Protein 3BDK (pdb70)

Structure (mmCIF, N/CA/C/O backbone):
data_3BDK
#
_entry.id   3BDK
#
_cell.length_a   105.468
_cell.length_b   105.468
_cell.length_c   160.155
_cell.angle_alpha   90.00
_cell.angle_beta   90.00
_cell.angle_gamma   90.00
#
_symmetry.space_group_name_H-M   'P 43 21 2'
#
loop_
_entity.id
_entity.type
_entity.pdbx_description
1 polymer 'D-mannonate dehydratase'
2 non-polymer D-mannose
3 non-polymer 'MANGANESE (II) ION'
4 water water
#
loop_
_atom_site.group_PDB
_atom_site.id
_atom_site.type_symbol
_atom_site.label_atom_id
_atom_site.label_alt_id
_atom_site.label_comp_id
_atom_site.label_asym_id
_atom_site.label_entity_id
_atom_site.label_seq_id
_atom_site.pdbx_PDB_ins_code
_atom_site.Cartn_x
_atom_site.Cartn_y
_atom_site.Cartn_z
_atom_site.occupancy
_atom_site.B_iso_or_equiv
_atom_site.auth_seq_id
_atom_site.auth_comp_id
_atom_site.auth_asym_id
_atom_site.auth_atom_id
_atom_site.pdbx_PDB_model_num
ATOM 1 N N . SER A 1 19 ? 23.776 -23.373 17.084 1.00 61.92 19 SER A N 1
ATOM 2 C CA . SER A 1 19 ? 24.181 -23.214 15.656 1.00 61.99 19 SER A CA 1
ATOM 3 C C . SER A 1 19 ? 23.017 -22.816 14.743 1.00 61.76 19 SER A C 1
ATOM 4 O O . SER A 1 19 ? 22.850 -23.385 13.674 1.00 62.02 19 SER A O 1
ATOM 7 N N . HIS A 1 20 ? 22.223 -21.833 15.150 1.00 61.49 20 HIS A N 1
ATOM 8 C CA . HIS A 1 20 ? 21.048 -21.482 14.366 1.00 61.09 20 HIS A CA 1
ATOM 9 C C . HIS A 1 20 ? 21.137 -20.143 13.609 1.00 60.08 20 HIS A C 1
ATOM 10 O O . HIS A 1 20 ? 21.236 -19.059 14.210 1.00 60.02 20 HIS A O 1
ATOM 17 N N . MET A 1 21 ? 21.124 -20.266 12.280 1.00 58.57 21 MET A N 1
ATOM 18 C CA . MET A 1 21 ? 21.032 -19.148 11.346 1.00 56.78 21 MET A CA 1
ATOM 19 C C . MET A 1 21 ? 19.567 -18.857 11.037 1.00 55.76 21 MET A C 1
ATOM 20 O O . MET A 1 21 ? 18.808 -19.750 10.665 1.00 55.51 21 MET A O 1
ATOM 25 N N . LYS A 1 22 ? 19.183 -17.594 11.152 1.00 54.17 22 LYS A N 1
ATOM 26 C CA . LYS A 1 22 ? 17.805 -17.219 10.972 1.00 52.88 22 LYS A CA 1
ATOM 27 C C . LYS A 1 22 ? 17.602 -16.407 9.695 1.00 51.35 22 LYS A C 1
ATOM 28 O O . LYS A 1 22 ? 17.894 -15.219 9.640 1.00 51.13 22 LYS A O 1
ATOM 34 N N . MET A 1 23 ? 17.080 -17.063 8.667 1.00 49.56 23 MET A N 1
ATOM 35 C CA . MET A 1 23 ? 16.834 -16.404 7.394 1.00 47.98 23 MET A CA 1
ATOM 36 C C . MET A 1 23 ? 16.059 -15.126 7.631 1.00 46.78 23 MET A C 1
ATOM 37 O O . MET A 1 23 ? 15.109 -15.123 8.394 1.00 46.92 23 MET A O 1
ATOM 42 N N . SER A 1 24 ? 16.484 -14.043 6.985 1.00 45.47 24 SER A N 1
ATOM 43 C CA . SER A 1 24 ? 15.925 -12.714 7.226 1.00 44.16 24 SER A CA 1
ATOM 44 C C . SER A 1 24 ? 15.741 -11.979 5.922 1.00 43.50 24 SER A C 1
ATOM 45 O O . SER A 1 24 ? 16.022 -12.537 4.886 1.00 43.39 24 SER A O 1
ATOM 48 N N . PHE A 1 25 ? 15.291 -10.732 5.965 1.00 43.13 25 PHE A N 1
ATOM 49 C CA . PHE A 1 25 ? 14.812 -10.073 4.758 1.00 43.65 25 PHE A CA 1
ATOM 50 C C . PHE A 1 25 ? 14.541 -8.600 5.045 1.00 44.91 25 PHE A C 1
ATOM 51 O O . PHE A 1 25 ? 13.852 -8.263 6.008 1.00 45.22 25 PHE A O 1
ATOM 59 N N . ARG A 1 26 ? 15.059 -7.712 4.210 1.00 46.41 26 ARG A N 1
ATOM 60 C CA . ARG A 1 26 ? 14.930 -6.293 4.495 1.00 48.24 26 ARG A CA 1
ATOM 61 C C . ARG A 1 26 ? 13.542 -5.787 4.166 1.00 49.54 26 ARG A C 1
ATOM 62 O O . ARG A 1 26 ? 13.004 -6.108 3.109 1.00 50.15 26 ARG A O 1
ATOM 70 N N . TRP A 1 27 ? 12.966 -5.006 5.078 1.00 51.19 27 TRP A N 1
ATOM 71 C CA . TRP A 1 27 ? 11.679 -4.357 4.844 1.00 52.78 27 TRP A CA 1
ATOM 72 C C . TRP A 1 27 ? 11.794 -2.850 5.106 1.00 53.62 27 TRP A C 1
ATOM 73 O O . TRP A 1 27 ? 12.247 -2.424 6.166 1.00 53.54 27 TRP A O 1
ATOM 84 N N . TYR A 1 28 ? 11.386 -2.052 4.127 1.00 54.76 28 TYR A N 1
ATOM 85 C CA . TYR A 1 28 ? 11.561 -0.596 4.184 1.00 56.01 28 TYR A CA 1
ATOM 86 C C . TYR A 1 28 ? 10.449 0.192 4.902 1.00 56.68 28 TYR A C 1
ATOM 87 O O . TYR A 1 28 ? 10.242 1.386 4.629 1.00 56.59 28 TYR A O 1
ATOM 96 N N . GLY A 1 29 ? 9.754 -0.462 5.829 1.00 57.45 29 GLY A N 1
ATOM 97 C CA . GLY A 1 29 ? 8.688 0.199 6.572 1.00 58.57 29 GLY A CA 1
ATOM 98 C C . GLY A 1 29 ? 7.353 0.223 5.852 1.00 59.33 29 GLY A C 1
ATOM 99 O O . GLY A 1 29 ? 7.228 -0.247 4.712 1.00 59.30 29 GLY A O 1
ATOM 100 N N . LYS A 1 30 ? 6.348 0.764 6.540 1.00 60.20 30 LYS A N 1
ATOM 101 C CA . LYS A 1 30 ? 4.979 0.918 6.021 1.00 60.89 30 LYS A CA 1
ATOM 102 C C . LYS A 1 30 ? 4.958 1.280 4.525 1.00 60.84 30 LYS A C 1
ATOM 103 O O . LYS A 1 30 ? 4.062 0.856 3.787 1.00 61.12 30 LYS A O 1
ATOM 109 N N . LYS A 1 31 ? 5.963 2.040 4.085 1.00 60.75 31 LYS A N 1
ATOM 110 C CA . LYS A 1 31 ? 6.046 2.525 2.701 1.00 60.34 31 LYS A CA 1
ATOM 111 C C . LYS A 1 31 ? 6.570 1.504 1.672 1.00 59.78 31 LYS A C 1
ATOM 112 O O . LYS A 1 31 ? 6.483 1.749 0.465 1.00 59.54 31 LYS A O 1
ATOM 118 N N . ASP A 1 32 ? 7.099 0.374 2.147 1.00 59.22 32 ASP A N 1
ATOM 119 C CA . ASP A 1 32 ? 7.637 -0.684 1.269 1.00 58.78 32 ASP A CA 1
ATOM 120 C C . ASP A 1 32 ? 6.527 -1.355 0.435 1.00 58.33 32 ASP A C 1
ATOM 121 O O . ASP A 1 32 ? 5.557 -1.869 1.000 1.00 58.17 32 ASP A O 1
ATOM 126 N N . PRO A 1 33 ? 6.656 -1.333 -0.912 1.00 57.99 33 PRO A N 1
ATOM 127 C CA . PRO A 1 33 ? 5.675 -1.971 -1.803 1.00 57.57 33 PRO A CA 1
ATOM 128 C C . PRO A 1 33 ? 5.696 -3.466 -1.638 1.00 57.08 33 PRO A C 1
ATOM 129 O O . PRO A 1 33 ? 4.844 -4.162 -2.178 1.00 57.71 33 PRO A O 1
ATOM 133 N N . VAL A 1 34 ? 6.698 -3.942 -0.916 1.00 56.55 34 VAL A N 1
ATOM 134 C CA . VAL A 1 34 ? 6.758 -5.305 -0.433 1.00 55.90 34 VAL A CA 1
ATOM 135 C C . VAL A 1 34 ? 6.150 -5.267 0.951 1.00 55.82 34 VAL A C 1
ATOM 136 O O . VAL A 1 34 ? 6.480 -4.388 1.746 1.00 55.91 34 VAL A O 1
ATOM 140 N N . THR A 1 35 ? 5.258 -6.219 1.224 1.00 55.68 35 THR A N 1
ATOM 141 C CA . THR A 1 35 ? 4.563 -6.324 2.517 1.00 54.99 35 THR A CA 1
ATOM 142 C C . THR A 1 35 ? 5.055 -7.514 3.336 1.00 54.30 35 THR A C 1
ATOM 143 O O . THR A 1 35 ? 5.648 -8.465 2.815 1.00 53.97 35 THR A O 1
ATOM 147 N N . LEU A 1 36 ? 4.757 -7.463 4.624 1.00 53.46 36 LEU A N 1
ATOM 148 C CA . LEU A 1 36 ? 5.157 -8.508 5.554 1.00 52.79 36 LEU A CA 1
ATOM 149 C C . LEU A 1 36 ? 4.337 -9.789 5.343 1.00 52.06 36 LEU A C 1
ATOM 150 O O . LEU A 1 36 ? 4.808 -10.901 5.648 1.00 51.56 36 LEU A O 1
ATOM 155 N N . GLU A 1 37 ? 3.114 -9.621 4.820 1.00 51.20 37 GLU A N 1
ATOM 156 C CA . GLU A 1 37 ? 2.281 -10.753 4.394 1.00 49.98 37 GLU A CA 1
ATOM 157 C C . GLU A 1 37 ? 3.129 -11.562 3.426 1.00 48.83 37 GLU A C 1
ATOM 158 O O . GLU A 1 37 ? 3.395 -12.750 3.642 1.00 48.52 37 GLU A O 1
ATOM 159 N N . GLU A 1 38 ? 3.602 -10.865 2.396 1.00 47.76 38 GLU A N 1
ATOM 160 C CA . GLU A 1 38 ? 4.451 -11.416 1.352 1.00 46.54 38 GLU A CA 1
ATOM 161 C C . GLU A 1 38 ? 5.757 -11.963 1.902 1.00 46.44 38 GLU A C 1
ATOM 162 O O . GLU A 1 38 ? 6.206 -13.033 1.489 1.00 46.17 38 GLU A O 1
ATOM 168 N N . ILE A 1 39 ? 6.352 -11.244 2.851 1.00 46.64 39 ILE A N 1
ATOM 169 C CA . ILE A 1 39 ? 7.647 -11.646 3.419 1.00 46.60 39 ILE A CA 1
ATOM 170 C C . ILE A 1 39 ? 7.515 -12.857 4.322 1.00 46.67 39 ILE A C 1
ATOM 171 O O . ILE A 1 39 ? 8.368 -13.744 4.290 1.00 46.48 39 ILE A O 1
ATOM 176 N N . LYS A 1 40 ? 6.445 -12.887 5.121 1.00 47.08 40 LYS A N 1
ATOM 177 C CA . LYS A 1 40 ? 6.113 -14.051 5.963 1.00 47.14 40 LYS A CA 1
ATOM 178 C C . LYS A 1 40 ? 5.820 -15.296 5.108 1.00 47.00 40 LYS A C 1
ATOM 179 O O . LYS A 1 40 ? 6.068 -16.429 5.537 1.00 47.29 40 LYS A O 1
ATOM 185 N N . ALA A 1 41 ? 5.311 -15.070 3.898 1.00 46.65 41 ALA A N 1
ATOM 186 C CA . ALA A 1 41 ? 4.939 -16.150 2.981 1.00 46.94 41 ALA A CA 1
ATOM 187 C C . ALA A 1 41 ? 6.094 -17.012 2.450 1.00 47.15 41 ALA A C 1
ATOM 188 O O . ALA A 1 41 ? 5.868 -18.137 2.028 1.00 47.43 41 ALA A O 1
ATOM 190 N N . ILE A 1 42 ? 7.318 -16.478 2.455 1.00 47.46 42 ILE A N 1
ATOM 191 C CA . ILE A 1 42 ? 8.517 -17.205 2.013 1.00 47.42 42 ILE A CA 1
ATOM 192 C C . ILE A 1 42 ? 8.809 -18.307 3.008 1.00 47.63 42 ILE A C 1
ATOM 193 O O . ILE A 1 42 ? 8.860 -18.043 4.207 1.00 47.78 42 ILE A O 1
ATOM 198 N N . PRO A 1 43 ? 9.002 -19.547 2.527 1.00 47.96 43 PRO A N 1
ATOM 199 C CA . PRO A 1 43 ? 9.292 -20.660 3.426 1.00 48.06 43 PRO A CA 1
ATOM 200 C C . PRO A 1 43 ? 10.489 -20.323 4.289 1.00 48.51 43 PRO A C 1
ATOM 201 O O . PRO A 1 43 ? 11.380 -19.605 3.836 1.00 48.32 43 PRO A O 1
ATOM 205 N N . GLY A 1 44 ? 10.481 -20.820 5.524 1.00 48.88 44 GLY A N 1
ATOM 206 C CA . GLY A 1 44 ? 11.610 -20.693 6.455 1.00 49.17 44 GLY A CA 1
ATOM 207 C C . GLY A 1 44 ? 12.023 -19.292 6.895 1.00 49.04 44 GLY A C 1
ATOM 208 O O . GLY A 1 44 ? 12.919 -19.135 7.730 1.00 48.70 44 GLY A O 1
ATOM 209 N N . MET A 1 45 ? 11.374 -18.283 6.331 1.00 49.16 45 MET A N 1
ATOM 210 C CA . MET A 1 45 ? 11.723 -16.895 6.590 1.00 49.68 45 MET A CA 1
ATOM 211 C C . MET A 1 45 ? 11.294 -16.513 7.985 1.00 49.76 45 MET A C 1
ATOM 212 O O . MET A 1 45 ? 10.116 -16.661 8.335 1.00 50.03 45 MET A O 1
ATOM 217 N N . GLN A 1 46 ? 12.247 -16.015 8.772 1.00 49.83 46 GLN A N 1
ATOM 218 C CA . GLN A 1 46 ? 12.010 -15.676 10.183 1.00 49.53 46 GLN A CA 1
ATOM 219 C C . GLN A 1 46 ? 12.212 -14.189 10.471 1.00 49.62 46 GLN A C 1
ATOM 220 O O . GLN A 1 46 ? 11.276 -13.485 10.880 1.00 49.67 46 GLN A O 1
ATOM 226 N N . GLY A 1 47 ? 13.446 -13.731 10.261 1.00 49.52 47 GLY A N 1
ATOM 227 C CA . GLY A 1 47 ? 13.863 -12.398 10.641 1.00 49.14 47 GLY A CA 1
ATOM 228 C C . GLY A 1 47 ? 13.442 -11.357 9.639 1.00 49.53 47 GLY A C 1
ATOM 229 O O . GLY A 1 47 ? 13.425 -11.601 8.434 1.00 49.42 47 GLY A O 1
ATOM 230 N N . ILE A 1 48 ? 13.084 -10.188 10.138 1.00 49.50 48 ILE A N 1
ATOM 231 C CA . ILE A 1 48 ? 12.929 -9.056 9.278 1.00 50.20 48 ILE A CA 1
ATOM 232 C C . ILE A 1 48 ? 14.161 -8.166 9.543 1.00 50.63 48 ILE A C 1
ATOM 233 O O . ILE A 1 48 ? 14.896 -8.398 10.511 1.00 50.80 48 ILE A O 1
ATOM 238 N N . VAL A 1 49 ? 14.406 -7.194 8.666 1.00 50.88 49 VAL A N 1
ATOM 239 C CA . VAL A 1 49 ? 15.575 -6.326 8.724 1.00 51.03 49 VAL A CA 1
ATOM 240 C C . VAL A 1 49 ? 15.132 -4.951 8.230 1.00 52.39 49 VAL A C 1
ATOM 241 O O . VAL A 1 49 ? 14.735 -4.788 7.076 1.00 52.55 49 VAL A O 1
ATOM 245 N N . THR A 1 50 ? 15.180 -3.959 9.107 1.00 53.74 50 THR A N 1
ATOM 246 C CA . THR A 1 50 ? 14.654 -2.641 8.772 1.00 54.97 50 THR A CA 1
ATOM 247 C C . THR A 1 50 ? 15.311 -1.536 9.600 1.00 55.84 50 THR A C 1
ATOM 248 O O . THR A 1 50 ? 16.166 -1.798 10.446 1.00 55.82 50 THR A O 1
ATOM 252 N N . ALA A 1 51 ? 14.892 -0.305 9.337 1.00 56.97 51 ALA A N 1
ATOM 253 C CA . ALA A 1 51 ? 15.392 0.853 10.036 1.00 58.39 51 ALA A CA 1
ATOM 254 C C . ALA A 1 51 ? 14.269 1.878 10.126 1.00 59.40 51 ALA A C 1
ATOM 255 O O . ALA A 1 51 ? 13.202 1.687 9.530 1.00 59.65 51 ALA A O 1
ATOM 257 N N . VAL A 1 52 ? 14.527 2.955 10.870 1.00 60.46 52 VAL A N 1
ATOM 258 C CA . VAL A 1 52 ? 13.606 4.077 11.042 1.00 61.63 52 VAL A CA 1
ATOM 259 C C . VAL A 1 52 ? 13.843 5.110 9.931 1.00 62.69 52 VAL A C 1
ATOM 260 O O . VAL A 1 52 ? 14.984 5.393 9.573 1.00 62.66 52 VAL A O 1
ATOM 264 N N . TYR A 1 53 ? 12.774 5.678 9.386 1.00 64.17 53 TYR A N 1
ATOM 265 C CA . TYR A 1 53 ? 12.920 6.533 8.207 1.00 65.77 53 TYR A CA 1
ATOM 266 C C . TYR A 1 53 ? 12.452 7.992 8.314 1.00 66.43 53 TYR A C 1
ATOM 267 O O . TYR A 1 53 ? 12.541 8.752 7.346 1.00 66.27 53 TYR A O 1
ATOM 276 N N . ASP A 1 54 ? 12.004 8.385 9.502 1.00 67.44 54 ASP A N 1
ATOM 277 C CA . ASP A 1 54 ? 11.436 9.722 9.733 1.00 68.48 54 ASP A CA 1
ATOM 278 C C . ASP A 1 54 ? 12.276 10.619 10.668 1.00 69.22 54 ASP A C 1
ATOM 279 O O . ASP A 1 54 ? 11.788 11.645 11.171 1.00 69.27 54 ASP A O 1
ATOM 284 N N . VAL A 1 55 ? 13.526 10.222 10.905 1.00 69.92 55 VAL A N 1
ATOM 285 C CA . VAL A 1 55 ? 14.480 11.043 11.658 1.00 70.65 55 VAL A CA 1
ATOM 286 C C . VAL A 1 55 ? 15.689 11.345 10.763 1.00 71.12 55 VAL A C 1
ATOM 287 O O . VAL A 1 55 ? 16.348 10.421 10.292 1.00 71.12 55 VAL A O 1
ATOM 291 N N . PRO A 1 56 ? 15.973 12.647 10.532 1.00 71.74 56 PRO A N 1
ATOM 292 C CA . PRO A 1 56 ? 16.822 13.180 9.437 1.00 72.10 56 PRO A CA 1
ATOM 293 C C . PRO A 1 56 ? 18.131 12.447 9.099 1.00 72.28 56 PRO A C 1
ATOM 294 O O . PRO A 1 56 ? 18.378 12.198 7.910 1.00 72.48 56 PRO A O 1
ATOM 298 N N . VAL A 1 57 ? 18.961 12.138 10.102 1.00 72.16 57 VAL A N 1
ATOM 299 C CA . VAL A 1 57 ? 20.175 11.322 9.897 1.00 72.14 57 VAL A CA 1
ATOM 300 C C . VAL A 1 57 ? 21.053 11.275 11.141 1.00 72.23 57 VAL A C 1
ATOM 301 O O . VAL A 1 57 ? 21.270 10.205 11.725 1.00 72.19 57 VAL A O 1
ATOM 305 N N . GLY A 1 58 ? 21.557 12.442 11.532 1.00 72.21 58 GLY A N 1
ATOM 306 C CA . GLY A 1 58 ? 22.409 12.565 12.704 1.00 72.29 58 GLY A CA 1
ATOM 307 C C . GLY A 1 58 ? 21.641 12.467 14.009 1.00 72.35 58 GLY A C 1
ATOM 308 O O . GLY A 1 58 ? 22.132 11.872 14.976 1.00 72.67 58 GLY A O 1
ATOM 309 N N . GLN A 1 59 ? 20.435 13.039 14.020 1.00 72.01 59 GLN A N 1
ATOM 310 C CA . GLN A 1 59 ? 19.604 13.154 15.223 1.00 71.68 59 GLN A CA 1
ATOM 311 C C . GLN A 1 59 ? 19.200 11.810 15.825 1.00 71.24 59 GLN A C 1
ATOM 312 O O . GLN A 1 59 ? 19.200 10.793 15.140 1.00 71.22 59 GLN A O 1
ATOM 318 N N . ALA A 1 60 ? 18.871 11.825 17.113 1.00 70.90 60 ALA A N 1
ATOM 319 C CA . ALA A 1 60 ? 18.655 10.613 17.904 1.00 70.78 60 ALA A CA 1
ATOM 320 C C . ALA A 1 60 ? 17.459 9.777 17.459 1.00 70.70 60 ALA A C 1
ATOM 321 O O . ALA A 1 60 ? 16.483 10.305 16.940 1.00 70.85 60 ALA A O 1
ATOM 323 N N . TRP A 1 61 ? 17.546 8.468 17.676 1.00 70.63 61 TRP A N 1
ATOM 324 C CA . TRP A 1 61 ? 16.468 7.540 17.326 1.00 70.49 61 TRP A CA 1
ATOM 325 C C . TRP A 1 61 ? 15.592 7.238 18.553 1.00 70.41 61 TRP A C 1
ATOM 326 O O . TRP A 1 61 ? 16.034 6.542 19.468 1.00 70.28 61 TRP A O 1
ATOM 337 N N . PRO A 1 62 ? 14.349 7.768 18.571 1.00 70.44 62 PRO A N 1
ATOM 338 C CA . PRO A 1 62 ? 13.434 7.602 19.704 1.00 70.42 62 PRO A CA 1
ATOM 339 C C . PRO A 1 62 ? 12.878 6.190 19.781 1.00 70.57 62 PRO A C 1
ATOM 340 O O . PRO A 1 62 ? 12.611 5.580 18.744 1.00 70.86 62 PRO A O 1
ATOM 344 N N . LEU A 1 63 ? 12.688 5.683 20.996 1.00 70.69 63 LEU A N 1
ATOM 345 C CA . LEU A 1 63 ? 12.076 4.366 21.197 1.00 70.98 63 LEU A CA 1
ATOM 346 C C . LEU A 1 63 ? 10.689 4.255 20.526 1.00 71.21 63 LEU A C 1
ATOM 347 O O . LEU A 1 63 ? 10.376 3.235 19.906 1.00 71.22 63 LEU A O 1
ATOM 352 N N . GLU A 1 64 ? 9.887 5.316 20.644 1.00 71.34 64 GLU A N 1
ATOM 353 C CA . GLU A 1 64 ? 8.572 5.441 19.979 1.00 71.59 64 GLU A CA 1
ATOM 354 C C . GLU A 1 64 ? 8.567 5.030 18.493 1.00 71.18 64 GLU A C 1
ATOM 355 O O . GLU A 1 64 ? 7.571 4.499 17.987 1.00 71.20 64 GLU A O 1
ATOM 361 N N . ASN A 1 65 ? 9.682 5.277 17.812 1.00 70.42 65 ASN A N 1
ATOM 362 C CA . ASN A 1 65 ? 9.791 5.024 16.388 1.00 69.79 65 ASN A CA 1
ATOM 363 C C . ASN A 1 65 ? 10.198 3.596 16.055 1.00 69.50 65 ASN A C 1
ATOM 364 O O . ASN A 1 65 ? 9.735 3.019 15.067 1.00 69.21 65 ASN A O 1
ATOM 369 N N . ILE A 1 66 ? 11.080 3.035 16.873 1.00 69.23 66 ILE A N 1
ATOM 370 C CA . ILE A 1 66 ? 11.572 1.691 16.632 1.00 69.03 66 ILE A CA 1
ATOM 371 C C . ILE A 1 66 ? 10.563 0.676 17.174 1.00 69.14 66 ILE A C 1
ATOM 372 O O . ILE A 1 66 ? 10.386 -0.401 16.600 1.00 69.08 66 ILE A O 1
ATOM 377 N N . LEU A 1 67 ? 9.892 1.038 18.267 1.00 69.31 67 LEU A N 1
ATOM 378 C CA . LEU A 1 67 ? 8.807 0.233 18.810 1.00 69.37 67 LEU A CA 1
ATOM 379 C C . LEU A 1 67 ? 7.656 0.130 17.812 1.00 69.59 67 LEU A C 1
ATOM 380 O O . LEU A 1 67 ? 7.172 -0.972 17.548 1.00 69.69 67 LEU A O 1
ATOM 385 N N . GLU A 1 68 ? 7.235 1.264 17.248 1.00 69.56 68 GLU A N 1
ATOM 386 C CA . GLU A 1 68 ? 6.080 1.282 16.351 1.00 70.14 68 GLU A CA 1
ATOM 387 C C . GLU A 1 68 ? 6.286 0.447 15.071 1.00 70.40 68 GLU A C 1
ATOM 388 O O . GLU A 1 68 ? 5.314 0.084 14.390 1.00 70.79 68 GLU A O 1
ATOM 394 N N . LEU A 1 69 ? 7.544 0.144 14.751 1.00 70.46 69 LEU A N 1
ATOM 395 C CA . LEU A 1 69 ? 7.862 -0.745 13.633 1.00 70.13 69 LEU A CA 1
ATOM 396 C C . LEU A 1 69 ? 8.015 -2.182 14.115 1.00 69.94 69 LEU A C 1
ATOM 397 O O . LEU A 1 69 ? 7.693 -3.118 13.388 1.00 69.89 69 LEU A O 1
ATOM 402 N N . LYS A 1 70 ? 8.491 -2.344 15.347 1.00 69.75 70 LYS A N 1
ATOM 403 C CA . LYS A 1 70 ? 8.596 -3.655 15.978 1.00 69.73 70 LYS A CA 1
ATOM 404 C C . LYS A 1 70 ? 7.212 -4.240 16.252 1.00 69.95 70 LYS A C 1
ATOM 405 O O . LYS A 1 70 ? 7.022 -5.461 16.206 1.00 69.74 70 LYS A O 1
ATOM 411 N N . LYS A 1 71 ? 6.254 -3.361 16.553 1.00 70.06 71 LYS A N 1
ATOM 412 C CA . LYS A 1 71 ? 4.876 -3.777 16.802 1.00 70.26 71 LYS A CA 1
ATOM 413 C C . LYS A 1 71 ? 4.206 -4.128 15.476 1.00 69.98 71 LYS A C 1
ATOM 414 O O . LYS A 1 71 ? 3.429 -5.089 15.399 1.00 70.11 71 LYS A O 1
ATOM 420 N N . MET A 1 72 ? 4.537 -3.364 14.433 1.00 69.38 72 MET A N 1
ATOM 421 C CA . MET A 1 72 ? 3.996 -3.597 13.099 1.00 68.85 72 MET A CA 1
ATOM 422 C C . MET A 1 72 ? 4.449 -4.942 12.544 1.00 68.59 72 MET A C 1
ATOM 423 O O . MET A 1 72 ? 3.762 -5.532 11.712 1.00 68.88 72 MET A O 1
ATOM 428 N N . VAL A 1 73 ? 5.587 -5.431 13.033 1.00 68.23 73 VAL A N 1
ATOM 429 C CA . VAL A 1 73 ? 6.190 -6.668 12.550 1.00 67.73 73 VAL A CA 1
ATOM 430 C C . VAL A 1 73 ? 5.851 -7.862 13.429 1.00 67.86 73 VAL A C 1
ATOM 431 O O . VAL A 1 73 ? 5.617 -8.951 12.918 1.00 67.88 73 VAL A O 1
ATOM 435 N N . GLU A 1 74 ? 5.825 -7.667 14.745 1.00 68.16 74 GLU A N 1
ATOM 436 C CA . GLU A 1 74 ? 5.553 -8.774 15.674 1.00 68.34 74 GLU A CA 1
ATOM 437 C C . GLU A 1 74 ? 4.155 -9.368 15.459 1.00 68.14 74 GLU A C 1
ATOM 438 O O . GLU A 1 74 ? 3.949 -10.575 15.617 1.00 67.95 74 GLU A O 1
ATOM 444 N N . GLU A 1 75 ? 3.209 -8.510 15.078 1.00 67.91 75 GLU A N 1
ATOM 445 C CA . GLU A 1 75 ? 1.840 -8.935 14.769 1.00 67.82 75 GLU A CA 1
ATOM 446 C C . GLU A 1 75 ? 1.764 -9.794 13.500 1.00 67.05 75 GLU A C 1
ATOM 447 O O . GLU A 1 75 ? 0.854 -10.614 13.350 1.00 66.79 75 GLU A O 1
ATOM 453 N N . ALA A 1 76 ? 2.728 -9.601 12.604 1.00 66.30 76 ALA A N 1
ATOM 454 C CA . ALA A 1 76 ? 2.755 -10.298 11.323 1.00 65.69 76 ALA A CA 1
ATOM 455 C C . ALA A 1 76 ? 3.378 -11.699 11.404 1.00 65.11 76 ALA A C 1
ATOM 456 O O . ALA A 1 76 ? 3.494 -12.394 10.393 1.00 65.02 76 ALA A O 1
ATOM 458 N N . GLY A 1 77 ? 3.748 -12.118 12.611 1.00 64.67 77 GLY A N 1
ATOM 459 C CA . GLY A 1 77 ? 4.313 -13.448 12.830 1.00 64.30 77 GLY A CA 1
ATOM 460 C C . GLY A 1 77 ? 5.826 -13.483 12.664 1.00 64.11 77 GLY A C 1
ATOM 461 O O . GLY A 1 77 ? 6.461 -14.545 12.793 1.00 63.91 77 GLY A O 1
ATOM 462 N N . LEU A 1 78 ? 6.397 -12.312 12.388 1.00 63.74 78 LEU A N 1
ATOM 463 C CA . LEU A 1 78 ? 7.833 -12.151 12.188 1.00 63.36 78 LEU A CA 1
ATOM 464 C C . LEU A 1 78 ? 8.480 -11.285 13.266 1.00 63.24 78 LEU A C 1
ATOM 465 O O . LEU A 1 78 ? 7.789 -10.695 14.109 1.00 63.18 78 LEU A O 1
ATOM 470 N N . GLU A 1 79 ? 9.808 -11.185 13.180 1.00 62.82 79 GLU A N 1
ATOM 471 C CA . GLU A 1 79 ? 10.666 -10.674 14.245 1.00 62.44 79 GLU A CA 1
ATOM 472 C C . GLU A 1 79 ? 11.836 -9.847 13.683 1.00 61.81 79 GLU A C 1
ATOM 473 O O . GLU A 1 79 ? 12.403 -10.198 12.641 1.00 61.98 79 GLU A O 1
ATOM 479 N N . ILE A 1 80 ? 12.210 -8.768 14.375 1.00 60.74 80 ILE A N 1
ATOM 480 C CA . ILE A 1 80 ? 13.451 -8.045 14.048 1.00 59.44 80 ILE A CA 1
ATOM 481 C C . ILE A 1 80 ? 14.688 -8.759 14.591 1.00 58.78 80 ILE A C 1
ATOM 482 O O . ILE A 1 80 ? 14.809 -8.972 15.795 1.00 59.04 80 ILE A O 1
ATOM 487 N N . THR A 1 81 ? 15.606 -9.112 13.698 1.00 57.77 81 THR A N 1
ATOM 488 C CA . THR A 1 81 ? 16.818 -9.840 14.067 1.00 56.77 81 THR A CA 1
ATOM 489 C C . THR A 1 81 ? 18.064 -8.943 13.984 1.00 56.41 81 THR A C 1
ATOM 490 O O . THR A 1 81 ? 19.102 -9.252 14.586 1.00 56.02 81 THR A O 1
ATOM 494 N N . VAL A 1 82 ? 17.932 -7.842 13.232 1.00 55.69 82 VAL A N 1
ATOM 495 C CA . VAL A 1 82 ? 19.023 -6.945 12.849 1.00 55.00 82 VAL A CA 1
ATOM 496 C C . VAL A 1 82 ? 18.411 -5.652 12.343 1.00 54.47 82 VAL A C 1
ATOM 497 O O . VAL A 1 82 ? 17.353 -5.668 11.725 1.00 54.43 82 VAL A O 1
ATOM 501 N N . ILE A 1 83 ? 19.077 -4.533 12.591 1.00 54.04 83 ILE A N 1
ATOM 502 C CA . ILE A 1 83 ? 18.646 -3.263 12.022 1.00 54.06 83 ILE A CA 1
ATOM 503 C C . ILE A 1 83 ? 19.591 -2.859 10.905 1.00 53.82 83 ILE A C 1
ATOM 504 O O . ILE A 1 83 ? 20.796 -2.747 11.117 1.00 53.85 83 ILE A O 1
ATOM 509 N N . GLU A 1 84 ? 19.055 -2.673 9.705 1.00 53.49 84 GLU A N 1
ATOM 510 C CA . GLU A 1 84 ? 19.912 -2.316 8.602 1.00 53.05 84 GLU A CA 1
ATOM 511 C C . GLU A 1 84 ? 20.041 -0.831 8.570 1.00 52.72 84 GLU A C 1
ATOM 512 O O . GLU A 1 84 ? 19.282 -0.112 7.901 1.00 52.31 84 GLU A O 1
ATOM 518 N N . SER A 1 85 ? 21.012 -0.402 9.361 1.00 52.28 85 SER A N 1
ATOM 519 C CA . SER A 1 85 ? 21.645 0.880 9.238 1.00 51.75 85 SER A CA 1
ATOM 520 C C . SER A 1 85 ? 21.000 1.939 10.103 1.00 51.40 85 SER A C 1
ATOM 521 O O . SER A 1 85 ? 19.893 2.405 9.834 1.00 51.33 85 SER A O 1
ATOM 524 N N . ILE A 1 86 ? 21.708 2.250 11.184 1.00 51.21 86 ILE A N 1
ATOM 525 C CA . ILE A 1 86 ? 21.777 3.605 11.698 1.00 50.66 86 ILE A CA 1
ATOM 526 C C . ILE A 1 86 ? 22.977 4.254 10.974 1.00 50.17 86 ILE A C 1
ATOM 527 O O . ILE A 1 86 ? 24.132 3.905 11.234 1.00 49.93 86 ILE A O 1
ATOM 532 N N . PRO A 1 87 ? 22.697 5.159 10.024 1.00 49.67 87 PRO A N 1
ATOM 533 C CA . PRO A 1 87 ? 23.721 5.856 9.235 1.00 49.29 87 PRO A CA 1
ATOM 534 C C . PRO A 1 87 ? 24.570 6.890 9.985 1.00 48.99 87 PRO A C 1
ATOM 535 O O . PRO A 1 87 ? 24.063 7.919 10.432 1.00 49.04 87 PRO A O 1
ATOM 539 N N . VAL A 1 88 ? 25.863 6.604 10.092 1.00 48.59 88 VAL A N 1
ATOM 540 C CA . VAL A 1 88 ? 26.873 7.564 10.523 1.00 48.07 88 VAL A CA 1
ATOM 541 C C . VAL A 1 88 ? 26.863 8.828 9.643 1.00 48.12 88 VAL A C 1
ATOM 542 O O . VAL A 1 88 ? 26.858 8.720 8.407 1.00 48.34 88 VAL A O 1
ATOM 546 N N . HIS A 1 89 ? 26.829 10.006 10.284 1.00 47.84 89 HIS A N 1
ATOM 547 C CA . HIS A 1 89 ? 26.782 11.316 9.601 1.00 47.34 89 HIS A CA 1
ATOM 548 C C . HIS A 1 89 ? 28.107 11.601 8.876 1.00 47.32 89 HIS A C 1
ATOM 549 O O . HIS A 1 89 ? 29.175 11.171 9.326 1.00 46.97 89 HIS A O 1
ATOM 556 N N . GLU A 1 90 ? 28.048 12.338 7.766 1.00 47.42 90 GLU A N 1
ATOM 557 C CA . GLU A 1 90 ? 29.271 12.714 7.042 1.00 47.67 90 GLU A CA 1
ATOM 558 C C . GLU A 1 90 ? 30.270 13.399 7.957 1.00 47.54 90 GLU A C 1
ATOM 559 O O . GLU A 1 90 ? 31.471 13.140 7.871 1.00 48.12 90 GLU A O 1
ATOM 565 N N . ASP A 1 91 ? 29.772 14.262 8.834 1.00 47.15 91 ASP A N 1
ATOM 566 C CA . ASP A 1 91 ? 30.619 14.984 9.776 1.00 46.79 91 ASP A CA 1
ATOM 567 C C . ASP A 1 91 ? 31.386 14.050 10.699 1.00 46.29 91 ASP A C 1
ATOM 568 O O . ASP A 1 91 ? 32.498 14.373 11.107 1.00 46.19 91 ASP A O 1
ATOM 573 N N . ILE A 1 92 ? 30.804 12.898 11.032 1.00 45.68 92 ILE A N 1
ATOM 574 C CA . ILE A 1 92 ? 31.553 11.908 11.807 1.00 45.33 92 ILE A CA 1
ATOM 575 C C . ILE A 1 92 ? 32.617 11.269 10.926 1.00 45.87 92 ILE A C 1
ATOM 576 O O . ILE A 1 92 ? 33.770 11.139 11.339 1.00 46.13 92 ILE A O 1
ATOM 581 N N . LYS A 1 93 ? 32.218 10.892 9.711 1.00 46.37 93 LYS A N 1
ATOM 582 C CA . LYS A 1 93 ? 33.118 10.289 8.730 1.00 46.47 93 LYS A CA 1
ATOM 583 C C . LYS A 1 93 ? 34.307 11.207 8.424 1.00 47.03 93 LYS A C 1
ATOM 584 O O . LYS A 1 93 ? 35.438 10.728 8.296 1.00 47.34 93 LYS A O 1
ATOM 590 N N . GLN A 1 94 ? 34.048 12.514 8.329 1.00 47.12 94 GLN A N 1
ATOM 591 C CA . GLN A 1 94 ? 35.075 13.524 8.038 1.00 47.20 94 GLN A CA 1
ATOM 592 C C . GLN A 1 94 ? 35.893 13.966 9.261 1.00 47.83 94 GLN A C 1
ATOM 593 O O . GLN A 1 94 ? 36.857 14.720 9.122 1.00 47.85 94 GLN A O 1
ATOM 599 N N . GLY A 1 95 ? 35.508 13.513 10.451 1.00 48.61 95 GLY A N 1
ATOM 600 C CA . GLY A 1 95 ? 36.142 13.956 11.700 1.00 49.57 95 GLY A CA 1
ATOM 601 C C . GLY A 1 95 ? 36.051 15.451 12.013 1.00 50.48 95 GLY A C 1
ATOM 602 O O . GLY A 1 95 ? 36.978 16.029 12.598 1.00 50.89 95 GLY A O 1
ATOM 603 N N . LYS A 1 96 ? 34.947 16.091 11.639 1.00 51.01 96 LYS A N 1
ATOM 604 C CA . LYS A 1 96 ? 34.763 17.524 11.909 1.00 52.05 96 LYS A CA 1
ATOM 605 C C . LYS A 1 96 ? 34.404 17.785 13.402 1.00 52.64 96 LYS A C 1
ATOM 606 O O . LYS A 1 96 ? 33.894 16.878 14.078 1.00 52.72 96 LYS A O 1
ATOM 612 N N . PRO A 1 97 ? 34.660 19.013 13.926 1.00 52.94 97 PRO A N 1
ATOM 613 C CA . PRO A 1 97 ? 34.692 19.222 15.395 1.00 53.06 97 PRO A CA 1
ATOM 614 C C . PRO A 1 97 ? 33.331 18.991 16.050 1.00 53.19 97 PRO A C 1
ATOM 615 O O . PRO A 1 97 ? 33.243 18.412 17.144 1.00 53.38 97 PRO A O 1
ATOM 619 N N . ASN A 1 98 ? 32.292 19.441 15.351 1.00 52.95 98 ASN A N 1
ATOM 620 C CA . ASN A 1 98 ? 30.891 19.158 15.638 1.00 52.80 98 ASN A CA 1
ATOM 621 C C . ASN A 1 98 ? 30.485 17.695 15.633 1.00 52.50 98 ASN A C 1
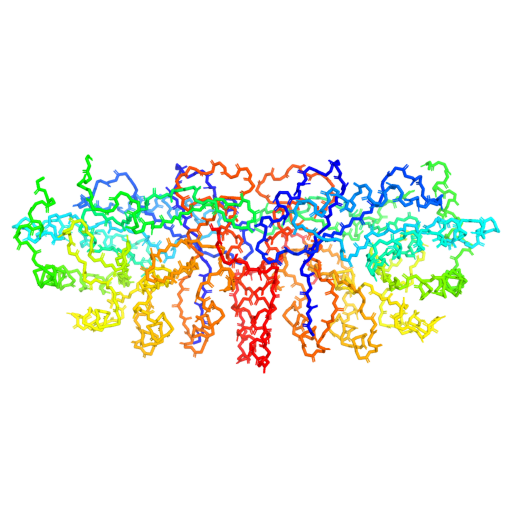ATOM 622 O O . ASN A 1 98 ? 29.303 17.409 15.502 1.00 52.70 98 ASN A O 1
ATOM 627 N N . ARG A 1 99 ? 31.430 16.770 15.726 1.00 52.26 99 ARG A N 1
ATOM 628 C CA . ARG A 1 99 ? 31.082 15.362 15.616 1.00 52.12 99 ARG A CA 1
ATOM 629 C C . ARG A 1 99 ? 30.527 14.775 16.897 1.00 52.22 99 ARG A C 1
ATOM 630 O O . ARG A 1 99 ? 29.666 13.897 16.835 1.00 52.51 99 ARG A O 1
ATOM 638 N N . ASP A 1 100 ? 31.015 15.2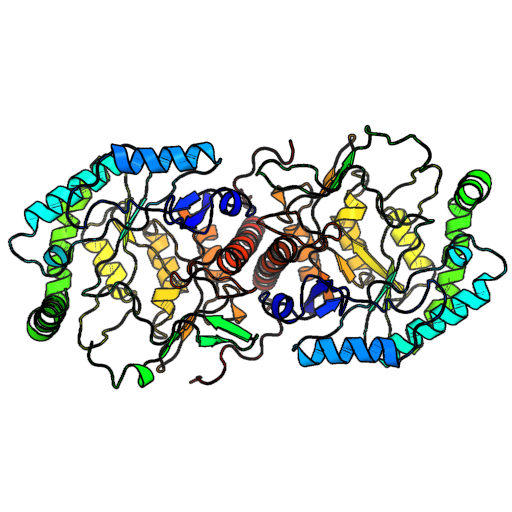62 18.041 1.00 52.34 100 ASP A N 1
ATOM 639 C CA . ASP A 1 100 ? 30.685 14.716 19.371 1.00 52.31 100 ASP A CA 1
ATOM 640 C C . ASP A 1 100 ? 29.198 14.630 19.673 1.00 52.05 100 ASP A C 1
ATOM 641 O O . ASP A 1 100 ? 28.722 13.630 20.213 1.00 51.82 100 ASP A O 1
ATOM 646 N N . ALA A 1 101 ? 28.485 15.700 19.329 1.00 51.95 101 ALA A N 1
ATOM 647 C CA . ALA A 1 101 ? 27.043 15.768 19.472 1.00 51.70 101 ALA A CA 1
ATOM 648 C C . ALA A 1 101 ? 26.375 14.730 18.564 1.00 51.64 101 ALA A C 1
ATOM 649 O O . ALA A 1 101 ? 25.466 14.023 18.989 1.00 51.78 101 ALA A O 1
ATOM 651 N N . LEU A 1 102 ? 26.830 14.638 17.315 1.00 51.34 102 LEU A N 1
ATOM 652 C CA . LEU A 1 102 ? 26.262 13.668 16.381 1.00 50.74 102 LEU A CA 1
ATOM 653 C C . LEU A 1 102 ? 26.456 12.257 16.928 1.00 50.50 102 LEU A C 1
ATOM 654 O O . LEU A 1 102 ? 25.510 11.462 16.954 1.00 50.43 102 LEU A O 1
ATOM 659 N N . ILE A 1 103 ? 27.661 11.981 17.425 1.00 50.37 103 ILE A N 1
ATOM 660 C CA . ILE A 1 103 ? 27.961 10.713 18.097 1.00 50.17 103 ILE A CA 1
ATOM 661 C C . ILE A 1 103 ? 27.065 10.508 19.324 1.00 50.50 103 ILE A C 1
ATOM 662 O O . ILE A 1 103 ? 26.664 9.378 19.624 1.00 49.67 103 ILE A O 1
ATOM 667 N N . GLU A 1 104 ? 26.757 11.607 20.018 1.00 51.03 104 GLU A N 1
ATOM 668 C CA . GLU A 1 104 ? 25.781 11.587 21.112 1.00 51.88 104 GLU A CA 1
ATOM 669 C C . GLU A 1 104 ? 24.446 11.004 20.661 1.00 51.64 104 GLU A C 1
ATOM 670 O O . GLU A 1 104 ? 23.991 9.985 21.176 1.00 51.38 104 GLU A O 1
ATOM 676 N N . ASN A 1 105 ? 23.843 11.658 19.678 1.00 51.72 105 ASN A N 1
ATOM 677 C CA . ASN A 1 105 ? 22.591 11.214 19.108 1.00 52.36 105 ASN A CA 1
ATOM 678 C C . ASN A 1 105 ? 22.625 9.775 18.634 1.00 52.61 105 ASN A C 1
ATOM 679 O O . ASN A 1 105 ? 21.614 9.076 18.710 1.00 52.65 105 ASN A O 1
ATOM 684 N N . TYR A 1 106 ? 23.804 9.349 18.167 1.00 53.29 106 TYR A N 1
ATOM 685 C CA . TYR A 1 106 ? 24.074 7.965 17.764 1.00 53.64 106 TYR A CA 1
ATOM 686 C C . TYR A 1 106 ? 24.189 7.039 18.991 1.00 54.00 106 TYR A C 1
ATOM 687 O O . TYR A 1 106 ? 23.751 5.889 18.932 1.00 54.02 106 TYR A O 1
ATOM 696 N N . LYS A 1 107 ? 24.760 7.551 20.092 1.00 54.23 107 LYS A N 1
ATOM 697 C CA . LYS A 1 107 ? 24.838 6.830 21.369 1.00 54.21 107 LYS A CA 1
ATOM 698 C C . LYS A 1 107 ? 23.466 6.275 21.792 1.00 54.67 107 LYS A C 1
ATOM 699 O O . LYS A 1 107 ? 23.329 5.080 22.053 1.00 54.89 107 LYS A O 1
ATOM 705 N N . THR A 1 108 ? 22.452 7.133 21.854 1.00 54.84 108 THR A N 1
ATOM 706 C CA . THR A 1 108 ? 21.133 6.695 22.333 1.00 55.45 108 THR A CA 1
ATOM 707 C C . THR A 1 108 ? 20.409 5.733 21.379 1.00 55.52 108 THR A C 1
ATOM 708 O O . THR A 1 108 ? 19.707 4.813 21.821 1.00 55.15 108 THR A O 1
ATOM 712 N N . SER A 1 109 ? 20.580 5.947 20.077 1.00 55.72 109 SER A N 1
ATOM 713 C CA . SER A 1 109 ? 20.104 4.987 19.084 1.00 55.70 109 SER A CA 1
ATOM 714 C C . SER A 1 109 ? 20.497 3.577 19.492 1.00 55.85 109 SER A C 1
ATOM 715 O O . SER A 1 109 ? 19.671 2.659 19.440 1.00 55.96 109 SER A O 1
ATOM 718 N N . ILE A 1 110 ? 21.743 3.412 19.932 1.00 55.84 110 ILE A N 1
ATOM 719 C CA . ILE A 1 110 ? 22.221 2.095 20.319 1.00 56.00 110 ILE A CA 1
ATOM 720 C C . ILE A 1 110 ? 21.464 1.628 21.546 1.00 56.45 110 ILE A C 1
ATOM 721 O O . ILE A 1 110 ? 21.173 0.443 21.669 1.00 56.72 110 ILE A O 1
ATOM 726 N N . ARG A 1 111 ? 21.164 2.555 22.456 1.00 56.65 111 ARG A N 1
ATOM 727 C CA . ARG A 1 111 ? 20.500 2.197 23.715 1.00 57.06 111 ARG A CA 1
ATOM 728 C C . ARG A 1 111 ? 19.005 1.917 23.502 1.00 56.58 111 ARG A C 1
ATOM 729 O O . ARG A 1 111 ? 18.517 0.851 23.872 1.00 56.21 111 ARG A O 1
ATOM 737 N N . ASN A 1 112 ? 18.302 2.865 22.887 1.00 56.34 112 ASN A N 1
ATOM 738 C CA . ASN A 1 112 ? 16.928 2.657 22.435 1.00 56.34 112 ASN A CA 1
ATOM 739 C C . ASN A 1 112 ? 16.685 1.328 21.678 1.00 56.67 112 ASN A C 1
ATOM 740 O O . ASN A 1 112 ? 15.659 0.665 21.881 1.00 57.13 112 ASN A O 1
ATOM 745 N N . VAL A 1 113 ? 17.638 0.944 20.825 1.00 56.75 113 VAL A N 1
ATOM 746 C CA . VAL A 1 113 ? 17.577 -0.306 20.055 1.00 56.41 113 VAL A CA 1
ATOM 747 C C . VAL A 1 113 ? 17.824 -1.542 20.939 1.00 56.71 113 VAL A C 1
ATOM 748 O O . VAL A 1 113 ? 17.150 -2.568 20.784 1.00 56.93 113 VAL A O 1
ATOM 752 N N . GLY A 1 114 ? 18.768 -1.441 21.872 1.00 56.82 114 GLY A N 1
ATOM 753 C CA . GLY A 1 114 ? 18.943 -2.471 22.908 1.00 57.40 114 GLY A CA 1
ATOM 754 C C . GLY A 1 114 ? 17.704 -2.572 23.793 1.00 57.70 114 GLY A C 1
ATOM 755 O O . GLY A 1 114 ? 17.409 -3.640 24.352 1.00 57.48 114 GLY A O 1
ATOM 756 N N . ALA A 1 115 ? 16.981 -1.449 23.895 1.00 57.63 115 ALA A N 1
ATOM 757 C CA . ALA A 1 115 ? 15.704 -1.360 24.603 1.00 57.78 115 ALA A CA 1
ATOM 758 C C . ALA A 1 115 ? 14.550 -1.872 23.720 1.00 57.95 115 ALA A C 1
ATOM 759 O O . ALA A 1 115 ? 13.436 -1.315 23.733 1.00 58.16 115 ALA A O 1
ATOM 761 N N . ALA A 1 116 ? 14.828 -2.929 22.951 1.00 57.53 116 ALA A N 1
ATOM 762 C CA . ALA A 1 116 ? 13.845 -3.518 22.049 1.00 56.89 116 ALA A CA 1
ATOM 763 C C . ALA A 1 116 ? 14.226 -4.932 21.677 1.00 56.53 116 ALA A C 1
ATOM 764 O O . ALA A 1 116 ? 13.574 -5.553 20.842 1.00 57.02 116 ALA A O 1
ATOM 766 N N . GLY A 1 117 ? 15.283 -5.448 22.290 1.00 56.24 117 GLY A N 1
ATOM 767 C CA . GLY A 1 117 ? 15.663 -6.852 22.101 1.00 55.73 117 GLY A CA 1
ATOM 768 C C . GLY A 1 117 ? 16.417 -7.144 20.812 1.00 55.25 117 GLY A C 1
ATOM 769 O O . GLY A 1 117 ? 17.158 -8.135 20.738 1.00 55.39 117 GLY A O 1
ATOM 770 N N . ILE A 1 118 ? 16.222 -6.287 19.805 1.00 54.45 118 ILE A N 1
ATOM 771 C CA . ILE A 1 118 ? 16.966 -6.332 18.538 1.00 53.67 118 ILE A CA 1
ATOM 772 C C . ILE A 1 118 ? 18.481 -6.265 18.757 1.00 52.94 118 ILE A C 1
ATOM 773 O O . ILE A 1 118 ? 18.989 -5.204 19.133 1.00 53.08 118 ILE A O 1
ATOM 778 N N . PRO A 1 119 ? 19.199 -7.390 18.497 1.00 52.32 119 PRO A N 1
ATOM 779 C CA . PRO A 1 119 ? 20.601 -7.643 18.879 1.00 51.74 119 PRO A CA 1
ATOM 780 C C . PRO A 1 119 ? 21.726 -7.270 17.887 1.00 51.48 119 PRO A C 1
ATOM 781 O O . PRO A 1 119 ? 22.902 -7.499 18.193 1.00 51.14 119 PRO A O 1
ATOM 785 N N . VAL A 1 120 ? 21.394 -6.708 16.728 1.00 51.07 120 VAL A N 1
ATOM 786 C CA . VAL A 1 120 ? 22.422 -6.358 15.744 1.00 50.76 120 VAL A CA 1
ATOM 787 C C . VAL A 1 120 ? 22.120 -5.056 15.014 1.00 50.72 120 VAL A C 1
ATOM 788 O O . VAL A 1 120 ? 20.964 -4.788 14.654 1.00 51.04 120 VAL A O 1
ATOM 792 N N . VAL A 1 121 ? 23.168 -4.251 14.807 1.00 50.32 121 VAL A N 1
ATOM 793 C CA . VAL A 1 121 ? 23.073 -3.014 14.020 1.00 49.79 121 VAL A CA 1
ATOM 794 C C . VAL A 1 121 ? 24.161 -2.955 12.933 1.00 49.50 121 VAL A C 1
ATOM 795 O O . VAL A 1 121 ? 25.351 -2.845 13.242 1.00 49.76 121 VAL A O 1
ATOM 799 N N . CYS A 1 122 ? 23.733 -3.062 11.674 1.00 48.90 122 CYS A N 1
ATOM 800 C CA . CYS A 1 122 ? 24.582 -2.827 10.507 1.00 47.62 122 CYS A CA 1
ATOM 801 C C . CYS A 1 122 ? 24.688 -1.308 10.256 1.00 46.21 122 CYS A C 1
ATOM 802 O O . CYS A 1 122 ? 23.830 -0.541 10.702 1.00 45.60 122 CYS A O 1
ATOM 805 N N . TYR A 1 123 ? 25.755 -0.892 9.565 1.00 44.44 123 TYR A N 1
ATOM 806 C CA . TYR A 1 123 ? 26.056 0.525 9.264 1.00 42.54 123 TYR A CA 1
ATOM 807 C C . TYR A 1 123 ? 27.348 0.536 8.439 1.00 41.89 123 TYR A C 1
ATOM 808 O O . TYR A 1 123 ? 28.123 -0.421 8.511 1.00 41.92 123 TYR A O 1
ATOM 817 N N . ASN A 1 124 ? 27.606 1.613 7.695 1.00 41.10 124 ASN A N 1
ATOM 818 C CA . ASN A 1 124 ? 28.858 1.733 6.914 1.00 40.25 124 ASN A CA 1
ATOM 819 C C . ASN A 1 124 ? 29.764 2.892 7.319 1.00 40.00 124 ASN A C 1
ATOM 820 O O . ASN A 1 124 ? 29.384 3.723 8.136 1.00 40.01 124 ASN A O 1
ATOM 825 N N . PHE A 1 125 ? 30.959 2.937 6.728 1.00 39.90 125 PHE A N 1
ATOM 826 C CA . PHE A 1 125 ? 31.887 4.056 6.897 1.00 39.38 125 PHE A CA 1
ATOM 827 C C . PHE A 1 125 ? 32.485 4.432 5.540 1.00 39.23 125 PHE A C 1
ATOM 828 O O . PHE A 1 125 ? 33.692 4.325 5.307 1.00 38.83 125 PHE A O 1
ATOM 836 N N . MET A 1 126 ? 31.606 4.885 4.655 1.00 39.02 126 MET A N 1
ATOM 837 C CA . MET A 1 126 ? 31.923 5.080 3.272 1.00 39.37 126 MET A CA 1
ATOM 838 C C . MET A 1 126 ? 31.660 6.524 2.906 1.00 38.70 126 MET A C 1
ATOM 839 O O . MET A 1 126 ? 30.512 6.969 2.858 1.00 39.34 126 MET A O 1
ATOM 844 N N . PRO A 1 127 ? 32.728 7.278 2.652 1.00 37.95 127 PRO A N 1
ATOM 845 C CA . PRO A 1 127 ? 32.576 8.662 2.260 1.00 37.37 127 PRO A CA 1
ATOM 846 C C . PRO A 1 127 ? 31.550 8.797 1.158 1.00 37.41 127 PRO A C 1
ATOM 847 O O . PRO A 1 127 ? 31.495 7.935 0.278 1.00 37.37 127 PRO A O 1
ATOM 851 N N . VAL A 1 128 ? 30.730 9.847 1.251 1.00 36.93 128 VAL A N 1
ATOM 852 C CA . VAL A 1 128 ? 29.852 10.334 0.192 1.00 36.81 128 VAL A CA 1
ATOM 853 C C . VAL A 1 128 ? 28.647 9.441 -0.147 1.00 37.60 128 VAL A C 1
ATOM 854 O O . VAL A 1 128 ? 27.514 9.787 0.183 1.00 37.96 128 VAL A O 1
ATOM 858 N N . PHE A 1 129 ? 28.887 8.313 -0.813 1.00 38.14 129 PHE A N 1
ATOM 859 C CA . PHE A 1 129 ? 27.821 7.401 -1.240 1.00 38.40 129 PHE A CA 1
ATOM 860 C C . PHE A 1 129 ? 27.889 6.117 -0.432 1.00 38.83 129 PHE A C 1
ATOM 861 O O . PHE A 1 129 ? 28.939 5.805 0.123 1.00 38.44 129 PHE A O 1
ATOM 869 N N . ASP A 1 130 ? 26.780 5.366 -0.394 1.00 39.24 130 ASP A N 1
ATOM 870 C CA . ASP A 1 130 ? 26.777 4.034 0.223 1.00 39.72 130 ASP A CA 1
ATOM 871 C C . ASP A 1 130 ? 26.930 2.888 -0.779 1.00 39.24 130 ASP A C 1
ATOM 872 O O . ASP A 1 130 ? 27.092 1.718 -0.402 1.00 39.46 130 ASP A O 1
ATOM 877 N N . TRP A 1 131 ? 26.869 3.239 -2.052 1.00 38.52 131 TRP A N 1
ATOM 878 C CA . TRP A 1 131 ? 27.145 2.316 -3.137 1.00 38.08 131 TRP A CA 1
ATOM 879 C C . TRP A 1 131 ? 27.157 3.129 -4.424 1.00 37.70 131 TRP A C 1
ATOM 880 O O . TRP A 1 131 ? 26.700 4.275 -4.456 1.00 37.06 131 TRP A O 1
ATOM 891 N N . THR A 1 132 ? 27.672 2.530 -5.485 1.00 37.34 132 THR A N 1
ATOM 892 C CA . THR A 1 132 ? 27.725 3.179 -6.775 1.00 37.02 132 THR A CA 1
ATOM 893 C C . THR A 1 132 ? 27.494 2.109 -7.826 1.00 36.82 132 THR A C 1
ATOM 894 O O . THR A 1 132 ? 28.159 1.067 -7.824 1.00 36.85 132 THR A O 1
ATOM 898 N N . ARG A 1 133 ? 26.538 2.354 -8.707 1.00 36.08 133 ARG A N 1
ATOM 899 C CA . ARG A 1 133 ? 26.350 1.505 -9.858 1.00 36.02 133 ARG A CA 1
ATOM 900 C C . ARG A 1 133 ? 26.365 2.404 -11.079 1.00 36.47 133 ARG A C 1
ATOM 901 O O . ARG A 1 133 ? 26.050 3.586 -10.974 1.00 36.74 133 ARG A O 1
ATOM 909 N N . SER A 1 134 ? 26.752 1.851 -12.228 1.00 36.54 134 SER A N 1
ATOM 910 C CA . SER A 1 134 ? 26.735 2.578 -13.483 1.00 36.36 134 SER A CA 1
ATOM 911 C C . SER A 1 134 ? 25.388 2.368 -14.166 1.00 36.42 134 SER A C 1
ATOM 912 O O . SER A 1 134 ? 24.996 3.139 -15.047 1.00 36.44 134 SER A O 1
ATOM 915 N N . ASP A 1 135 ? 24.684 1.308 -13.772 1.00 36.51 135 ASP A N 1
ATOM 916 C CA . ASP A 1 135 ? 23.520 0.847 -14.534 1.00 36.00 135 ASP A CA 1
ATOM 917 C C . ASP A 1 135 ? 22.624 -0.043 -13.691 1.00 35.67 135 ASP A C 1
ATOM 918 O O . ASP A 1 135 ? 23.069 -1.082 -13.191 1.00 35.78 135 ASP A O 1
ATOM 923 N N . LEU A 1 136 ? 21.354 0.356 -13.593 1.00 35.38 136 LEU A N 1
ATOM 924 C CA . LEU A 1 136 ? 20.391 -0.225 -12.669 1.00 34.95 136 LEU A CA 1
ATOM 925 C C . LEU A 1 136 ? 19.368 -1.123 -13.342 1.00 34.90 136 LEU A C 1
ATOM 926 O O . LEU A 1 136 ? 18.358 -1.506 -12.728 1.00 34.68 136 LEU A O 1
ATOM 931 N N . HIS A 1 137 ? 19.644 -1.468 -14.593 1.00 34.67 137 HIS A N 1
ATOM 932 C CA . HIS A 1 137 ? 18.885 -2.474 -15.335 1.00 34.82 137 HIS A CA 1
ATOM 933 C C . HIS A 1 137 ? 19.821 -3.052 -16.384 1.00 34.37 137 HIS A C 1
ATOM 934 O O . HIS A 1 137 ? 19.547 -2.944 -17.588 1.00 34.84 137 HIS A O 1
ATOM 941 N N . HIS A 1 138 ? 20.938 -3.630 -15.950 1.00 33.26 138 HIS A N 1
ATOM 942 C CA . HIS A 1 138 ? 21.883 -4.192 -16.910 1.00 32.71 138 HIS A CA 1
ATOM 943 C C . HIS A 1 138 ? 21.400 -5.578 -17.283 1.00 32.62 138 HIS A C 1
ATOM 944 O O . HIS A 1 138 ? 21.058 -6.360 -16.388 1.00 32.99 138 HIS A O 1
ATOM 951 N N . PRO A 1 139 ? 21.324 -5.872 -18.599 1.00 31.97 139 PRO A N 1
ATOM 952 C CA . PRO A 1 139 ? 20.841 -7.196 -19.065 1.00 31.57 139 PRO A CA 1
ATOM 953 C C . PRO A 1 139 ? 21.715 -8.370 -18.642 1.00 31.00 139 PRO A C 1
ATOM 954 O O . PRO A 1 139 ? 22.930 -8.262 -18.638 1.00 31.08 139 PRO A O 1
ATOM 958 N N . LEU A 1 140 ? 21.067 -9.469 -18.262 1.00 30.74 140 LEU A N 1
ATOM 959 C CA . LEU A 1 140 ? 21.715 -10.764 -18.041 1.00 30.39 140 LEU A CA 1
ATOM 960 C C . LEU A 1 140 ? 21.364 -11.722 -19.206 1.00 29.83 140 LEU A C 1
ATOM 961 O O . LEU A 1 140 ? 20.379 -11.494 -19.915 1.00 30.13 140 LEU A O 1
ATOM 966 N N . PRO A 1 141 ? 22.179 -12.778 -19.421 1.00 29.42 141 PRO A N 1
ATOM 967 C CA . PRO A 1 141 ? 21.943 -13.807 -20.447 1.00 28.85 141 PRO A CA 1
ATOM 968 C C . PRO A 1 141 ? 20.542 -14.390 -20.489 1.00 29.08 141 PRO A C 1
ATOM 969 O O . PRO A 1 141 ? 20.062 -14.701 -21.574 1.00 29.67 141 PRO A O 1
ATOM 973 N N . ASP A 1 142 ? 19.880 -14.546 -19.349 1.00 28.77 142 ASP A N 1
ATOM 974 C CA . ASP A 1 142 ? 18.545 -15.143 -19.367 1.00 28.82 142 ASP A CA 1
ATOM 975 C C . ASP A 1 142 ? 17.422 -14.139 -19.679 1.00 29.34 142 ASP A C 1
ATOM 976 O O . ASP A 1 142 ? 16.228 -14.498 -19.626 1.00 29.07 142 ASP A O 1
ATOM 981 N N . GLY A 1 143 ? 17.801 -12.888 -19.983 1.00 29.74 143 GLY A N 1
ATOM 982 C CA . GLY A 1 143 ? 16.821 -11.824 -20.324 1.00 29.47 143 GLY A CA 1
ATOM 983 C C . GLY A 1 143 ? 16.338 -10.976 -19.147 1.00 29.62 143 GLY A C 1
ATOM 984 O O . GLY A 1 143 ? 15.749 -9.914 -19.360 1.00 29.58 143 GLY A O 1
ATOM 985 N N . SER A 1 144 ? 16.583 -11.435 -17.907 1.00 29.35 144 SER A N 1
ATOM 986 C CA . SER A 1 144 ? 16.350 -10.631 -16.671 1.00 28.69 144 SER A CA 1
ATOM 987 C C . SER A 1 144 ? 17.348 -9.489 -16.602 1.00 28.52 144 SER A C 1
ATOM 988 O O . SER A 1 144 ? 18.241 -9.414 -17.453 1.00 29.25 144 SER A O 1
ATOM 991 N N . THR A 1 145 ? 17.213 -8.593 -15.623 1.00 27.91 145 THR A N 1
ATOM 992 C CA . THR A 1 145 ? 18.160 -7.467 -15.497 1.00 27.26 145 THR A CA 1
ATOM 993 C C . THR A 1 145 ? 18.672 -7.290 -14.074 1.00 27.21 145 THR A C 1
ATOM 994 O O . THR A 1 145 ? 17.995 -7.667 -13.116 1.00 27.02 145 THR A O 1
ATOM 998 N N . SER A 1 146 ? 19.862 -6.707 -13.928 1.00 27.32 146 SER A N 1
ATOM 999 C CA . SER A 1 146 ? 20.470 -6.551 -12.599 1.00 27.95 146 SER A CA 1
ATOM 1000 C C . SER A 1 146 ? 21.426 -5.354 -12.512 1.00 28.79 146 SER A C 1
ATOM 1001 O O . SER A 1 146 ? 21.803 -4.768 -13.526 1.00 29.44 146 SER A O 1
ATOM 1004 N N . LEU A 1 147 ? 21.801 -4.982 -11.296 1.00 29.42 147 LEU A N 1
ATOM 1005 C CA . LEU A 1 147 ? 22.664 -3.825 -11.098 1.00 29.97 147 LEU A CA 1
ATOM 1006 C C . LEU A 1 147 ? 24.082 -4.163 -11.528 1.00 30.46 147 LEU A C 1
ATOM 1007 O O . LEU A 1 147 ? 24.586 -5.255 -11.265 1.00 29.85 147 LEU A O 1
ATOM 1012 N N . ALA A 1 148 ? 24.732 -3.212 -12.180 1.00 31.13 148 ALA A N 1
ATOM 1013 C CA . ALA A 1 148 ? 26.082 -3.425 -12.602 1.00 31.91 148 ALA A CA 1
ATOM 1014 C C . ALA A 1 148 ? 26.847 -2.144 -12.382 1.00 33.25 148 ALA A C 1
ATOM 1015 O O . ALA A 1 148 ? 26.300 -1.046 -12.526 1.00 33.81 148 ALA A O 1
ATOM 1017 N N . PHE A 1 149 ? 28.104 -2.310 -11.982 1.00 34.36 149 PHE A N 1
ATOM 1018 C CA . PHE A 1 149 ? 29.098 -1.261 -11.969 1.00 35.03 149 PHE A CA 1
ATOM 1019 C C . PHE A 1 149 ? 30.104 -1.573 -13.065 1.00 35.59 149 PHE A C 1
ATOM 1020 O O . PHE A 1 149 ? 30.903 -2.499 -12.930 1.00 35.57 149 PHE A O 1
ATOM 1028 N N . LEU A 1 150 ? 30.070 -0.812 -14.150 1.00 36.90 150 LEU A N 1
ATOM 1029 C CA . LEU A 1 150 ? 31.035 -1.003 -15.224 1.00 38.39 150 LEU A CA 1
ATOM 1030 C C . LEU A 1 150 ? 31.984 0.179 -15.256 1.00 39.25 150 LEU A C 1
ATOM 1031 O O . LEU A 1 150 ? 31.612 1.295 -15.645 1.00 39.67 150 LEU A O 1
ATOM 1036 N N . LYS A 1 151 ? 33.217 -0.076 -14.846 1.00 40.33 151 LYS A N 1
ATOM 1037 C CA . LYS A 1 151 ? 34.221 0.966 -14.723 1.00 40.88 151 LYS A CA 1
ATOM 1038 C C . LYS A 1 151 ? 34.231 1.920 -15.918 1.00 42.22 151 LYS A C 1
ATOM 1039 O O . LYS A 1 151 ? 33.957 3.113 -15.768 1.00 42.49 151 LYS A O 1
ATOM 1045 N N . SER A 1 152 ? 34.505 1.392 -17.103 1.00 43.57 152 SER A N 1
ATOM 1046 C CA . SER A 1 152 ? 34.757 2.245 -18.253 1.00 44.74 152 SER A CA 1
ATOM 1047 C C . SER A 1 152 ? 33.614 3.210 -18.524 1.00 45.83 152 SER A C 1
ATOM 1048 O O . SER A 1 152 ? 33.819 4.259 -19.119 1.00 46.78 152 SER A O 1
ATOM 1051 N N . ASP A 1 153 ? 32.425 2.884 -18.049 1.00 46.77 153 ASP A N 1
ATOM 1052 C CA . ASP A 1 153 ? 31.278 3.729 -18.301 1.00 47.88 153 ASP A CA 1
ATOM 1053 C C . ASP A 1 153 ? 31.200 4.845 -17.269 1.00 48.12 153 ASP A C 1
ATOM 1054 O O . ASP A 1 153 ? 30.547 5.872 -17.491 1.00 48.22 153 ASP A O 1
ATOM 1059 N N . LEU A 1 154 ? 31.871 4.647 -16.143 1.00 48.41 154 LEU A N 1
ATOM 1060 C CA . LEU A 1 154 ? 31.968 5.690 -15.132 1.00 48.76 154 LEU A CA 1
ATOM 1061 C C . LEU A 1 154 ? 33.274 6.487 -15.200 1.00 48.92 154 LEU A C 1
ATOM 1062 O O . LEU A 1 154 ? 33.555 7.294 -14.323 1.00 49.05 154 LEU A O 1
ATOM 1067 N N . ALA A 1 155 ? 34.053 6.265 -16.254 1.00 49.03 155 ALA A N 1
ATOM 1068 C CA . ALA A 1 155 ? 35.264 7.025 -16.505 1.00 49.60 155 ALA A CA 1
ATOM 1069 C C . ALA A 1 155 ? 34.957 8.492 -16.828 1.00 50.19 155 ALA A C 1
ATOM 1070 O O . ALA A 1 155 ? 35.513 9.404 -16.198 1.00 50.31 155 ALA A O 1
ATOM 1072 N N . GLY A 1 156 ? 34.069 8.716 -17.795 1.00 50.60 156 GLY A N 1
ATOM 1073 C CA . GLY A 1 156 ? 33.649 10.068 -18.146 1.00 51.68 156 GLY A CA 1
ATOM 1074 C C . GLY A 1 156 ? 33.157 10.951 -16.995 1.00 52.45 156 GLY A C 1
ATOM 1075 O O . GLY A 1 156 ? 33.525 12.134 -16.917 1.00 52.71 156 GLY A O 1
ATOM 1076 N N . VAL A 1 157 ? 32.357 10.369 -16.091 1.00 52.74 157 VAL A N 1
ATOM 1077 C CA . VAL A 1 157 ? 31.555 11.117 -15.101 1.00 53.04 157 VAL A CA 1
ATOM 1078 C C . VAL A 1 157 ? 32.279 11.861 -13.961 1.00 53.53 157 VAL A C 1
ATOM 1079 O O . VAL A 1 157 ? 33.202 11.347 -13.323 1.00 53.29 157 VAL A O 1
ATOM 1083 N N . ASP A 1 158 ? 31.824 13.091 -13.736 1.00 53.98 158 ASP A N 1
ATOM 1084 C CA . ASP A 1 158 ? 32.235 13.913 -12.620 1.00 54.10 158 ASP A CA 1
ATOM 1085 C C . ASP A 1 158 ? 31.038 13.854 -11.674 1.00 53.82 158 ASP A C 1
ATOM 1086 O O . ASP A 1 158 ? 29.921 14.159 -12.079 1.00 53.91 158 ASP A O 1
ATOM 1091 N N . PRO A 1 159 ? 31.251 13.430 -10.421 1.00 53.58 159 PRO A N 1
ATOM 1092 C CA . PRO A 1 159 ? 30.097 13.276 -9.530 1.00 53.77 159 PRO A CA 1
ATOM 1093 C C . PRO A 1 159 ? 29.604 14.587 -8.896 1.00 53.95 159 PRO A C 1
ATOM 1094 O O . PRO A 1 159 ? 30.233 15.641 -9.057 1.00 54.36 159 PRO A O 1
ATOM 1098 N N . SER A 1 174 ? 22.812 18.338 -0.258 1.00 74.28 174 SER A N 1
ATOM 1099 C CA . SER A 1 174 ? 22.535 19.436 -1.183 1.00 74.47 174 SER A CA 1
ATOM 1100 C C . SER A 1 174 ? 23.031 19.095 -2.584 1.00 74.43 174 SER A C 1
ATOM 1101 O O . SER A 1 174 ? 22.892 17.959 -3.023 1.00 74.38 174 SER A O 1
ATOM 1103 N N . LYS A 1 175 ? 23.592 20.087 -3.276 1.00 74.61 175 LYS A N 1
ATOM 1104 C CA . LYS A 1 175 ? 24.273 19.886 -4.556 1.00 74.55 175 LYS A CA 1
ATOM 1105 C C . LYS A 1 175 ? 25.582 20.674 -4.574 1.00 74.73 175 LYS A C 1
ATOM 1106 O O . LYS A 1 175 ? 26.620 20.148 -4.981 1.00 75.04 175 LYS A O 1
ATOM 1108 N N . GLU A 1 176 ? 25.530 21.932 -4.134 1.00 74.66 176 GLU A N 1
ATOM 1109 C CA . GLU A 1 176 ? 26.740 22.736 -3.933 1.00 74.36 176 GLU A CA 1
ATOM 1110 C C . GLU A 1 176 ? 27.529 22.209 -2.729 1.00 73.66 176 GLU A C 1
ATOM 1111 O O . GLU A 1 176 ? 28.747 22.392 -2.649 1.00 73.50 176 GLU A O 1
ATOM 1117 N N . GLU A 1 177 ? 26.823 21.545 -1.814 1.00 72.90 177 GLU A N 1
ATOM 1118 C CA . GLU A 1 177 ? 27.428 20.952 -0.618 1.00 72.43 177 GLU A CA 1
ATOM 1119 C C . GLU A 1 177 ? 28.255 19.703 -0.952 1.00 71.46 177 GLU A C 1
ATOM 1120 O O . GLU A 1 177 ? 29.436 19.629 -0.607 1.00 71.07 177 GLU A O 1
ATOM 1126 N N . MET A 1 178 ? 27.631 18.734 -1.627 1.00 70.40 178 MET A N 1
ATOM 1127 C CA . MET A 1 178 ? 28.311 17.494 -2.013 1.00 69.53 178 MET A CA 1
ATOM 1128 C C . MET A 1 178 ? 29.588 17.758 -2.808 1.00 68.54 178 MET A C 1
ATOM 1129 O O . MET A 1 178 ? 30.623 17.156 -2.528 1.00 68.53 178 MET A O 1
ATOM 1134 N N . LYS A 1 179 ? 29.525 18.674 -3.774 1.00 67.22 179 LYS A N 1
ATOM 1135 C CA . LYS A 1 179 ? 30.730 19.110 -4.479 1.00 65.89 179 LYS A CA 1
ATOM 1136 C C . LYS A 1 179 ? 31.860 19.394 -3.484 1.00 64.55 179 LYS A C 1
ATOM 1137 O O . LYS A 1 179 ? 32.938 18.812 -3.580 1.00 64.81 179 LYS A O 1
ATOM 1143 N N . ALA A 1 180 ? 31.587 20.259 -2.513 1.00 62.57 180 ALA A N 1
ATOM 1144 C CA . ALA A 1 180 ? 32.565 20.632 -1.494 1.00 60.33 180 ALA A CA 1
ATOM 1145 C C . ALA A 1 180 ? 32.874 19.514 -0.488 1.00 58.65 180 ALA A C 1
ATOM 1146 O O . ALA A 1 180 ? 33.923 19.527 0.163 1.00 58.64 180 ALA A O 1
ATOM 1148 N N . ILE A 1 181 ? 31.956 18.567 -0.344 1.00 56.23 181 ILE A N 1
ATOM 1149 C CA . ILE A 1 181 ? 32.189 17.391 0.487 1.00 54.12 181 ILE A CA 1
ATOM 1150 C C . ILE A 1 181 ? 33.206 16.487 -0.222 1.00 52.62 181 ILE A C 1
ATOM 1151 O O . ILE A 1 181 ? 34.100 15.890 0.410 1.00 51.96 181 ILE A O 1
ATOM 1156 N N . ILE A 1 182 ? 33.066 16.423 -1.547 1.00 50.57 182 ILE A N 1
ATOM 1157 C CA . ILE A 1 182 ? 33.937 15.627 -2.393 1.00 48.67 182 ILE A CA 1
ATOM 1158 C C . ILE A 1 182 ? 35.316 16.282 -2.440 1.00 48.10 182 ILE A C 1
ATOM 1159 O O . ILE A 1 182 ? 36.328 15.609 -2.241 1.00 48.31 182 ILE A O 1
ATOM 1164 N N . GLU A 1 183 ? 35.359 17.598 -2.644 1.00 46.91 183 GLU A N 1
ATOM 1165 C CA . GLU A 1 183 ? 36.630 18.335 -2.559 1.00 45.95 183 GLU A CA 1
ATOM 1166 C C . GLU A 1 183 ? 37.374 18.058 -1.246 1.00 44.03 183 GLU A C 1
ATOM 1167 O O . GLU A 1 183 ? 38.580 17.742 -1.273 1.00 43.77 183 GLU A O 1
ATOM 1173 N N . ASN A 1 184 ? 36.659 18.129 -0.119 1.00 41.95 184 ASN A N 1
ATOM 1174 C CA . ASN A 1 184 ? 37.268 17.868 1.189 1.00 40.29 184 ASN A CA 1
ATOM 1175 C C . ASN A 1 184 ? 37.918 16.481 1.307 1.00 39.12 184 ASN A C 1
ATOM 1176 O O . ASN A 1 184 ? 39.093 16.391 1.622 1.00 38.77 184 ASN A O 1
ATOM 1181 N N . TYR A 1 185 ? 37.154 15.423 1.030 1.00 38.31 185 TYR A N 1
ATOM 1182 C CA . TYR A 1 185 ? 37.642 14.024 1.010 1.00 36.69 185 TYR A CA 1
ATOM 1183 C C . TYR A 1 185 ? 38.819 13.806 0.062 1.00 36.71 185 TYR A C 1
ATOM 1184 O O . TYR A 1 185 ? 39.824 13.186 0.439 1.00 36.88 185 TYR A O 1
ATOM 1193 N N . ARG A 1 186 ? 38.693 14.309 -1.164 1.00 36.65 186 ARG A N 1
ATOM 1194 C CA . ARG A 1 186 ? 39.745 14.168 -2.184 1.00 36.77 186 ARG A CA 1
ATOM 1195 C C . ARG A 1 186 ? 41.050 14.788 -1.748 1.00 37.12 186 ARG A C 1
ATOM 1196 O O . ARG A 1 186 ? 42.076 14.123 -1.691 1.00 37.18 186 ARG A O 1
ATOM 1204 N N . GLN A 1 187 ? 40.995 16.070 -1.418 1.00 37.87 187 GLN A N 1
ATOM 1205 C CA . GLN A 1 187 ? 42.206 16.852 -1.115 1.00 38.27 187 GLN A CA 1
ATOM 1206 C C . GLN A 1 187 ? 42.729 16.705 0.314 1.00 37.95 187 GLN A C 1
ATOM 1207 O O . GLN A 1 187 ? 43.942 16.683 0.532 1.00 37.71 187 GLN A O 1
ATOM 1213 N N . ASN A 1 188 ? 41.820 16.581 1.276 1.00 38.02 188 ASN A N 1
ATOM 1214 C CA . ASN A 1 188 ? 42.204 16.725 2.679 1.00 38.28 188 ASN A CA 1
ATOM 1215 C C . ASN A 1 188 ? 42.120 15.482 3.557 1.00 38.43 188 ASN A C 1
ATOM 1216 O O . ASN A 1 188 ? 42.903 15.351 4.496 1.00 38.85 188 ASN A O 1
ATOM 1221 N N . ILE A 1 189 ? 41.220 14.549 3.240 1.00 38.68 189 ILE A N 1
ATOM 1222 C CA . ILE A 1 189 ? 41.075 13.315 4.042 1.00 38.63 189 ILE A CA 1
ATOM 1223 C C . ILE A 1 189 ? 41.710 12.099 3.350 1.00 38.66 189 ILE A C 1
ATOM 1224 O O . ILE A 1 189 ? 41.227 11.643 2.314 1.00 38.95 189 ILE A O 1
ATOM 1229 N N . SER A 1 190 ? 42.781 11.574 3.929 1.00 38.14 190 SER A N 1
ATOM 1230 C CA . SER A 1 190 ? 43.450 10.402 3.379 1.00 38.12 190 SER A CA 1
ATOM 1231 C C . SER A 1 190 ? 42.978 9.126 4.073 1.00 38.08 190 SER A C 1
ATOM 1232 O O . SER A 1 190 ? 42.218 9.173 5.042 1.00 38.10 190 SER A O 1
ATOM 1235 N N . GLU A 1 191 ? 43.426 7.979 3.581 1.00 37.91 191 GLU A N 1
ATOM 1236 C CA . GLU A 1 191 ? 42.968 6.712 4.158 1.00 37.69 191 GLU A CA 1
ATOM 1237 C C . GLU A 1 191 ? 43.201 6.689 5.663 1.00 37.82 191 GLU A C 1
ATOM 1238 O O . GLU A 1 191 ? 42.258 6.486 6.428 1.00 38.26 191 GLU A O 1
ATOM 1244 N N . GLU A 1 192 ? 44.437 6.954 6.083 1.00 37.59 192 GLU A N 1
ATOM 1245 C CA . GLU A 1 192 ? 44.785 7.000 7.498 1.00 37.04 192 GLU A CA 1
ATOM 1246 C C . GLU A 1 192 ? 43.931 7.990 8.292 1.00 37.13 192 GLU A C 1
ATOM 1247 O O . GLU A 1 192 ? 43.573 7.726 9.444 1.00 37.20 192 GLU A O 1
ATOM 1253 N N . ASP A 1 193 ? 43.595 9.117 7.683 1.00 37.02 193 ASP A N 1
ATOM 1254 C CA . ASP A 1 193 ? 42.693 10.065 8.322 1.00 37.62 193 ASP A CA 1
ATOM 1255 C C . ASP A 1 193 ? 41.352 9.400 8.620 1.00 37.95 193 ASP A C 1
ATOM 1256 O O . ASP A 1 193 ? 40.784 9.582 9.721 1.00 37.86 193 ASP A O 1
ATOM 1261 N N . LEU A 1 194 ? 40.854 8.643 7.628 1.00 37.73 194 LEU A N 1
ATOM 1262 C CA . LEU A 1 194 ? 39.550 7.990 7.713 1.00 37.16 194 LEU A CA 1
ATOM 1263 C C . LEU A 1 194 ? 39.618 6.806 8.658 1.00 37.35 194 LEU A C 1
ATOM 1264 O O . LEU A 1 194 ? 38.638 6.491 9.321 1.00 37.49 194 LEU A O 1
ATOM 1269 N N . TRP A 1 195 ? 40.766 6.147 8.725 1.00 37.53 195 TRP A N 1
ATOM 1270 C CA . TRP A 1 195 ? 40.964 5.148 9.773 1.00 38.42 195 TRP A CA 1
ATOM 1271 C C . TRP A 1 195 ? 40.816 5.817 11.135 1.00 38.68 195 TRP A C 1
ATOM 1272 O O . TRP A 1 195 ? 40.029 5.372 11.956 1.00 39.23 195 TRP A O 1
ATOM 1283 N N . ALA A 1 196 ? 41.528 6.926 11.327 1.00 39.22 196 ALA A N 1
ATOM 1284 C CA . ALA A 1 196 ? 41.461 7.726 12.555 1.00 39.58 196 ALA A CA 1
ATOM 1285 C C . ALA A 1 196 ? 40.054 8.213 12.896 1.00 39.66 196 ALA A C 1
ATOM 1286 O O . ALA A 1 196 ? 39.654 8.197 14.053 1.00 39.81 196 ALA A O 1
ATOM 1288 N N . ASN A 1 197 ? 39.311 8.660 11.896 1.00 39.66 197 ASN A N 1
ATOM 1289 C CA . ASN A 1 197 ? 37.970 9.110 12.147 1.00 39.89 197 ASN A CA 1
ATOM 1290 C C . ASN A 1 197 ? 37.095 7.963 12.640 1.00 40.79 197 ASN A C 1
ATOM 1291 O O . ASN A 1 197 ? 36.237 8.162 13.516 1.00 41.40 197 ASN A O 1
ATOM 1296 N N . LEU A 1 198 ? 37.353 6.764 12.115 1.00 41.00 198 LEU A N 1
ATOM 1297 C CA . LEU A 1 198 ? 36.593 5.575 12.450 1.00 41.30 198 LEU A CA 1
ATOM 1298 C C . LEU A 1 198 ? 36.957 5.084 13.823 1.00 41.94 198 LEU A C 1
ATOM 1299 O O . LEU A 1 198 ? 36.084 4.727 14.610 1.00 42.03 198 LEU A O 1
ATOM 1304 N N . GLU A 1 199 ? 38.252 5.037 14.102 1.00 42.53 199 GLU A N 1
ATOM 1305 C CA . GLU A 1 199 ? 38.715 4.587 15.392 1.00 43.28 199 GLU A CA 1
ATOM 1306 C C . GLU A 1 199 ? 38.102 5.428 16.514 1.00 43.76 199 GLU A C 1
ATOM 1307 O O . GLU A 1 199 ? 37.630 4.892 17.517 1.00 43.77 199 GLU A O 1
ATOM 1313 N N . TYR A 1 200 ? 38.096 6.742 16.315 1.00 44.27 200 TYR A N 1
ATOM 1314 C CA . TYR A 1 200 ? 37.478 7.677 17.229 1.00 45.28 200 TYR A CA 1
ATOM 1315 C C . TYR A 1 200 ? 36.016 7.325 17.463 1.00 45.68 200 TYR A C 1
ATOM 1316 O O . TYR A 1 200 ? 35.548 7.293 18.607 1.00 45.89 200 TYR A O 1
ATOM 1325 N N . PHE A 1 201 ? 35.309 7.076 16.363 1.00 45.97 201 PHE A N 1
ATOM 1326 C CA . PHE A 1 201 ? 33.895 6.677 16.368 1.00 46.11 201 PHE A CA 1
ATOM 1327 C C . PHE A 1 201 ? 33.673 5.341 17.085 1.00 45.79 201 PHE A C 1
ATOM 1328 O O . PHE A 1 201 ? 32.762 5.215 17.889 1.00 45.42 201 PHE A O 1
ATOM 1336 N N . ILE A 1 202 ? 34.524 4.365 16.793 1.00 45.97 202 ILE A N 1
ATOM 1337 C CA . ILE A 1 202 ? 34.415 3.029 17.363 1.00 46.47 202 ILE A CA 1
ATOM 1338 C C . ILE A 1 202 ? 34.600 3.066 18.879 1.00 47.11 202 ILE A C 1
ATOM 1339 O O . ILE A 1 202 ? 33.700 2.675 19.624 1.00 47.11 202 ILE A O 1
ATOM 1344 N N . LYS A 1 203 ? 35.740 3.564 19.350 1.00 48.10 203 LYS A N 1
ATOM 1345 C CA . LYS A 1 203 ? 35.993 3.496 20.789 1.00 49.04 203 LYS A CA 1
ATOM 1346 C C . LYS A 1 203 ? 35.010 4.350 21.557 1.00 48.79 203 LYS A C 1
ATOM 1347 O O . LYS A 1 203 ? 34.788 4.114 22.732 1.00 49.17 203 LYS A O 1
ATOM 1353 N N . ALA A 1 204 ? 34.401 5.307 20.867 1.00 48.87 204 ALA A N 1
ATOM 1354 C CA . ALA A 1 204 ? 33.299 6.086 21.415 1.00 49.48 204 ALA A CA 1
ATOM 1355 C C . ALA A 1 204 ? 32.041 5.235 21.688 1.00 50.27 204 ALA A C 1
ATOM 1356 O O . ALA A 1 204 ? 31.486 5.284 22.798 1.00 50.29 204 ALA A O 1
ATOM 1358 N N . ILE A 1 205 ? 31.617 4.453 20.685 1.00 50.79 205 ILE A N 1
ATOM 1359 C CA . ILE A 1 205 ? 30.293 3.818 20.689 1.00 51.51 205 ILE A CA 1
ATOM 1360 C C . ILE A 1 205 ? 30.225 2.386 21.218 1.00 52.23 205 ILE A C 1
ATOM 1361 O O . ILE A 1 205 ? 29.146 1.908 21.573 1.00 52.73 205 ILE A O 1
ATOM 1366 N N . LEU A 1 206 ? 31.356 1.699 21.276 1.00 52.85 206 LEU A N 1
ATOM 1367 C CA . LEU A 1 206 ? 31.332 0.292 21.633 1.00 53.33 206 LEU A CA 1
ATOM 1368 C C . LEU A 1 206 ? 30.876 -0.025 23.064 1.00 53.74 206 LEU A C 1
ATOM 1369 O O . LEU A 1 206 ? 29.946 -0.809 23.237 1.00 53.71 206 LEU A O 1
ATOM 1374 N N . PRO A 1 207 ? 31.490 0.598 24.090 1.00 54.37 207 PRO A N 1
ATOM 1375 C CA . PRO A 1 207 ? 30.975 0.338 25.440 1.00 54.53 207 PRO A CA 1
ATOM 1376 C C . PRO A 1 207 ? 29.474 0.651 25.529 1.00 54.78 207 PRO A C 1
ATOM 1377 O O . PRO A 1 207 ? 28.736 -0.105 26.145 1.00 54.88 207 PRO A O 1
ATOM 1381 N N . THR A 1 208 ? 29.039 1.744 24.897 1.00 54.95 208 THR A N 1
ATOM 1382 C CA . THR A 1 208 ? 27.619 2.088 24.772 1.00 55.25 208 THR A CA 1
ATOM 1383 C C . THR A 1 208 ? 26.821 0.915 24.216 1.00 55.57 208 THR A C 1
ATOM 1384 O O . THR A 1 208 ? 25.686 0.696 24.614 1.00 55.78 208 THR A O 1
ATOM 1388 N N . ALA A 1 209 ? 27.432 0.157 23.306 1.00 56.12 209 ALA A N 1
ATOM 1389 C CA . ALA A 1 209 ? 26.775 -0.958 22.612 1.00 56.09 209 ALA A CA 1
ATOM 1390 C C . ALA A 1 209 ? 26.885 -2.256 23.375 1.00 56.21 209 ALA A C 1
ATOM 1391 O O . ALA A 1 209 ? 25.970 -3.067 23.340 1.00 56.84 209 ALA A O 1
ATOM 1393 N N . GLU A 1 210 ? 28.005 -2.475 24.050 1.00 56.25 210 GLU A N 1
ATOM 1394 C CA . GLU A 1 210 ? 28.093 -3.588 24.988 1.00 56.23 210 GLU A CA 1
ATOM 1395 C C . GLU A 1 210 ? 27.166 -3.313 26.179 1.00 56.61 210 GLU A C 1
ATOM 1396 O O . GLU A 1 210 ? 26.660 -4.249 26.813 1.00 56.88 210 GLU A O 1
ATOM 1402 N N . GLU A 1 211 ? 26.927 -2.026 26.454 1.00 56.61 211 GLU A N 1
ATOM 1403 C CA . GLU A 1 211 ? 26.029 -1.608 27.536 1.00 56.29 211 GLU A CA 1
ATOM 1404 C C . GLU A 1 211 ? 24.551 -1.876 27.192 1.00 56.31 211 GLU A C 1
ATOM 1405 O O . GLU A 1 211 ? 23.727 -2.072 28.093 1.00 56.43 211 GLU A O 1
ATOM 1411 N N . ALA A 1 212 ? 24.242 -1.972 25.895 1.00 55.90 212 ALA A N 1
ATOM 1412 C CA . ALA A 1 212 ? 22.862 -2.217 25.434 1.00 55.40 212 ALA A CA 1
ATOM 1413 C C . ALA A 1 212 ? 22.577 -3.643 24.898 1.00 54.98 212 ALA A C 1
ATOM 1414 O O . ALA A 1 212 ? 21.460 -3.928 24.444 1.00 55.06 212 ALA A O 1
ATOM 1416 N N . GLY A 1 213 ? 23.577 -4.526 24.957 1.00 54.36 213 GLY A N 1
ATOM 1417 C CA . GLY A 1 213 ? 23.471 -5.886 24.398 1.00 53.46 213 GLY A CA 1
ATOM 1418 C C . GLY A 1 213 ? 23.669 -6.001 22.882 1.00 52.75 213 GLY A C 1
ATOM 1419 O O . GLY A 1 213 ? 23.970 -7.094 22.364 1.00 52.77 213 GLY A O 1
ATOM 1420 N N . VAL A 1 214 ? 23.491 -4.873 22.191 1.00 51.59 214 VAL A N 1
ATOM 1421 C CA . VAL A 1 214 ? 23.525 -4.744 20.730 1.00 50.66 214 VAL A CA 1
ATOM 1422 C C . VAL A 1 214 ? 24.915 -4.968 20.124 1.00 50.09 214 VAL A C 1
ATOM 1423 O O . VAL A 1 214 ? 25.882 -4.348 20.569 1.00 50.40 214 VAL A O 1
ATOM 1427 N N . LYS A 1 215 ? 25.014 -5.832 19.107 1.00 48.98 215 LYS A N 1
ATOM 1428 C CA . LYS A 1 215 ? 26.294 -6.061 18.395 1.00 48.30 215 LYS A CA 1
ATOM 1429 C C . LYS A 1 215 ? 26.383 -5.274 17.083 1.00 47.06 215 LYS A C 1
ATOM 1430 O O . LYS A 1 215 ? 25.454 -5.307 16.256 1.00 46.99 215 LYS A O 1
ATOM 1436 N N . MET A 1 216 ? 27.495 -4.571 16.895 1.00 45.52 216 MET A N 1
ATOM 1437 C CA . MET A 1 216 ? 27.691 -3.750 15.706 1.00 43.82 216 MET A CA 1
ATOM 1438 C C . MET A 1 216 ? 28.312 -4.560 14.573 1.00 42.93 216 MET A C 1
ATOM 1439 O O . MET A 1 216 ? 29.134 -5.446 14.809 1.00 42.78 216 MET A O 1
ATOM 1444 N N . ALA A 1 217 ? 27.915 -4.250 13.343 1.00 41.78 217 ALA A N 1
ATOM 1445 C CA . ALA A 1 217 ? 28.336 -5.026 12.183 1.00 40.83 217 ALA A CA 1
ATOM 1446 C C . ALA A 1 217 ? 28.459 -4.145 10.945 1.00 40.03 217 ALA A C 1
ATOM 1447 O O . ALA A 1 217 ? 27.457 -3.683 10.398 1.00 39.83 217 ALA A O 1
ATOM 1449 N N . ILE A 1 218 ? 29.693 -3.916 10.508 1.00 39.09 218 ILE A N 1
ATOM 1450 C CA . ILE A 1 218 ? 29.978 -2.871 9.532 1.00 38.14 218 ILE A CA 1
ATOM 1451 C C . ILE A 1 218 ? 29.835 -3.394 8.106 1.00 38.10 218 ILE A C 1
ATOM 1452 O O . ILE A 1 218 ? 30.536 -4.322 7.702 1.00 36.92 218 ILE A O 1
ATOM 1457 N N . HIS A 1 219 ? 28.924 -2.792 7.349 1.00 38.38 219 HIS A N 1
ATOM 1458 C CA . HIS A 1 219 ? 28.770 -3.113 5.935 1.00 39.19 219 HIS A CA 1
ATOM 1459 C C . HIS A 1 219 ? 29.993 -2.677 5.135 1.00 38.76 219 HIS A C 1
ATOM 1460 O O . HIS A 1 219 ? 30.378 -1.508 5.159 1.00 39.28 219 HIS A O 1
ATOM 1467 N N . PRO A 1 220 ? 30.599 -3.625 4.428 1.00 38.09 220 PRO A N 1
ATOM 1468 C CA . PRO A 1 220 ? 31.866 -3.376 3.732 1.00 37.55 220 PRO A CA 1
ATOM 1469 C C . PRO A 1 220 ? 31.715 -2.319 2.643 1.00 37.30 220 PRO A C 1
ATOM 1470 O O . PRO A 1 220 ? 30.595 -1.929 2.314 1.00 37.46 220 PRO A O 1
ATOM 1474 N N . ASP A 1 221 ? 32.837 -1.865 2.094 1.00 36.81 221 ASP A N 1
ATOM 1475 C CA . ASP A 1 221 ? 32.825 -0.800 1.097 1.00 36.22 221 ASP A CA 1
ATOM 1476 C C . ASP A 1 221 ? 32.400 -1.328 -0.269 1.00 35.26 221 ASP A C 1
ATOM 1477 O O . ASP A 1 221 ? 32.901 -2.352 -0.733 1.00 35.74 221 ASP A O 1
ATOM 1482 N N . ASP A 1 222 ? 31.472 -0.623 -0.907 1.00 33.90 222 ASP A N 1
ATOM 1483 C CA . ASP A 1 222 ? 30.726 -1.177 -2.030 1.00 33.23 222 ASP A CA 1
ATOM 1484 C C . ASP A 1 222 ? 30.623 -0.173 -3.174 1.00 32.28 222 ASP A C 1
ATOM 1485 O O . ASP A 1 222 ? 29.747 0.692 -3.175 1.00 32.28 222 ASP A O 1
ATOM 1490 N N . PRO A 1 223 ? 31.522 -0.295 -4.145 1.00 31.73 223 PRO A N 1
ATOM 1491 C CA . PRO A 1 223 ? 32.489 -1.397 -4.165 1.00 31.31 223 PRO A CA 1
ATOM 1492 C C . PRO A 1 223 ? 33.701 -1.102 -3.288 1.00 31.11 223 PRO A C 1
ATOM 1493 O O . PRO A 1 223 ? 33.785 -0.028 -2.693 1.00 31.75 223 PRO A O 1
ATOM 1497 N N . PRO A 1 224 ? 34.628 -2.052 -3.212 1.00 30.55 224 PRO A N 1
ATOM 1498 C CA . PRO A 1 224 ? 35.680 -2.022 -2.192 1.00 30.43 224 PRO A CA 1
ATOM 1499 C C . PRO A 1 224 ? 36.985 -1.454 -2.740 1.00 30.50 224 PRO A C 1
ATOM 1500 O O . PRO A 1 224 ? 38.059 -1.974 -2.437 1.00 30.41 224 PRO A O 1
ATOM 1504 N N . TYR A 1 225 ? 36.886 -0.396 -3.538 1.00 30.25 225 TYR A N 1
ATOM 1505 C CA . TYR A 1 225 ? 38.060 0.361 -3.956 1.00 29.88 225 TYR A CA 1
ATOM 1506 C C . TYR A 1 225 ? 37.703 1.813 -4.253 1.00 30.50 225 TYR A C 1
ATOM 1507 O O . TYR A 1 225 ? 36.528 2.161 -4.375 1.00 30.45 225 TYR A O 1
ATOM 1516 N N . GLY A 1 226 ? 38.723 2.657 -4.367 1.00 31.34 226 GLY A N 1
ATOM 1517 C CA . GLY A 1 226 ? 38.516 4.086 -4.585 1.00 31.01 226 GLY A CA 1
ATOM 1518 C C . GLY A 1 226 ? 37.764 4.337 -5.869 1.00 31.72 226 GLY A C 1
ATOM 1519 O O . GLY A 1 226 ? 38.135 3.810 -6.914 1.00 32.14 226 GLY A O 1
ATOM 1520 N N . ILE A 1 227 ? 36.681 5.101 -5.789 1.00 32.15 227 ILE A N 1
ATOM 1521 C CA . ILE A 1 227 ? 36.042 5.671 -6.980 1.00 32.92 227 ILE A CA 1
ATOM 1522 C C . ILE A 1 227 ? 36.195 7.172 -6.929 1.00 32.54 227 ILE A C 1
ATOM 1523 O O . ILE A 1 227 ? 36.249 7.750 -5.844 1.00 32.75 227 ILE A O 1
ATOM 1528 N N . PHE A 1 228 ? 36.265 7.804 -8.099 1.00 32.39 228 PHE A N 1
ATOM 1529 C CA . PHE A 1 228 ? 36.193 9.252 -8.174 1.00 31.96 228 PHE A CA 1
ATOM 1530 C C . PHE A 1 228 ? 37.190 9.906 -7.207 1.00 31.99 228 PHE A C 1
ATOM 1531 O O . PHE A 1 228 ? 36.889 10.947 -6.585 1.00 31.82 228 PHE A O 1
ATOM 1539 N N . GLY A 1 229 ? 38.349 9.273 -7.046 1.00 31.35 229 GLY A N 1
ATOM 1540 C CA . GLY A 1 229 ? 39.377 9.772 -6.131 1.00 30.95 229 GLY A CA 1
ATOM 1541 C C . GLY A 1 229 ? 38.988 9.876 -4.667 1.00 30.46 229 GLY A C 1
ATOM 1542 O O . GLY A 1 229 ? 39.744 10.433 -3.871 1.00 30.76 229 GLY A O 1
ATOM 1543 N N . LEU A 1 230 ? 37.825 9.341 -4.302 1.00 30.02 230 LEU A N 1
ATOM 1544 C CA . LEU A 1 230 ? 37.418 9.265 -2.901 1.00 29.85 230 LEU A CA 1
ATOM 1545 C C . LEU A 1 230 ? 38.048 8.069 -2.214 1.00 30.52 230 LEU A C 1
ATOM 1546 O O . LEU A 1 230 ? 38.228 7.039 -2.842 1.00 31.25 230 LEU A O 1
ATOM 1551 N N . PRO A 1 231 ? 38.362 8.182 -0.910 1.00 30.81 231 PRO A N 1
ATOM 1552 C CA . PRO A 1 231 ? 39.007 7.069 -0.226 1.00 30.64 231 PRO A CA 1
ATOM 1553 C C . PRO A 1 231 ? 38.013 5.989 0.271 1.00 30.53 231 PRO A C 1
ATOM 1554 O O . PRO A 1 231 ? 36.846 6.307 0.545 1.00 30.50 231 PRO A O 1
ATOM 1558 N N . ARG A 1 232 ? 38.470 4.732 0.347 1.00 29.57 232 ARG A N 1
ATOM 1559 C CA . ARG A 1 232 ? 37.689 3.633 0.906 1.00 28.89 232 ARG A CA 1
ATOM 1560 C C . ARG A 1 232 ? 38.621 2.782 1.717 1.00 28.84 232 ARG A C 1
ATOM 1561 O O . ARG A 1 232 ? 39.752 2.554 1.301 1.00 28.67 232 ARG A O 1
ATOM 1569 N N . ILE A 1 233 ? 38.165 2.305 2.875 1.00 28.62 233 ILE A N 1
ATOM 1570 C CA . ILE A 1 233 ? 39.037 1.513 3.737 1.00 28.15 233 ILE A CA 1
ATOM 1571 C C . ILE A 1 233 ? 38.510 0.117 4.078 1.00 29.09 233 ILE A C 1
ATOM 1572 O O . ILE A 1 233 ? 39.292 -0.801 4.393 1.00 29.93 233 ILE A O 1
ATOM 1577 N N . ILE A 1 234 ? 37.203 -0.070 4.015 1.00 28.84 234 ILE A N 1
ATOM 1578 C CA . ILE A 1 234 ? 36.674 -1.376 4.335 1.00 29.27 234 ILE A CA 1
ATOM 1579 C C . ILE A 1 234 ? 36.560 -2.147 3.039 1.00 29.41 234 ILE A C 1
ATOM 1580 O O . ILE A 1 234 ? 35.496 -2.257 2.436 1.00 30.25 234 ILE A O 1
ATOM 1585 N N . THR A 1 235 ? 37.693 -2.689 2.630 1.00 29.43 235 THR A N 1
ATOM 1586 C CA . THR A 1 235 ? 37.882 -3.112 1.259 1.00 29.22 235 THR A CA 1
ATOM 1587 C C . THR A 1 235 ? 38.408 -4.558 1.094 1.00 29.71 235 THR A C 1
ATOM 1588 O O . THR A 1 235 ? 38.341 -5.096 -0.008 1.00 29.74 235 THR A O 1
ATOM 1592 N N . GLY A 1 236 ? 38.913 -5.179 2.173 1.00 29.83 236 GLY A N 1
ATOM 1593 C CA . GLY A 1 236 ? 39.527 -6.517 2.107 1.00 30.34 236 GLY A CA 1
ATOM 1594 C C . GLY A 1 236 ? 40.056 -7.122 3.413 1.00 31.91 236 GLY A C 1
ATOM 1595 O O . GLY A 1 236 ? 39.845 -6.583 4.507 1.00 31.54 236 GLY A O 1
ATOM 1596 N N . GLN A 1 237 ? 40.764 -8.249 3.293 1.00 33.57 237 GLN A N 1
ATOM 1597 C CA . GLN A 1 237 ? 41.256 -9.017 4.449 1.00 35.47 237 GLN A CA 1
ATOM 1598 C C . GLN A 1 237 ? 42.031 -8.188 5.463 1.00 36.66 237 GLN A C 1
ATOM 1599 O O . GLN A 1 237 ? 41.782 -8.304 6.658 1.00 37.13 237 GLN A O 1
ATOM 1605 N N . GLU A 1 238 ? 42.970 -7.366 4.976 1.00 38.01 238 GLU A N 1
ATOM 1606 C CA . GLU A 1 238 ? 43.725 -6.416 5.812 1.00 38.71 238 GLU A CA 1
ATOM 1607 C C . GLU A 1 238 ? 42.843 -5.513 6.630 1.00 38.54 238 GLU A C 1
ATOM 1608 O O . GLU A 1 238 ? 43.021 -5.394 7.843 1.00 38.93 238 GLU A O 1
ATOM 1614 N N . ALA A 1 239 ? 41.928 -4.840 5.937 1.00 38.18 239 ALA A N 1
ATOM 1615 C CA . ALA A 1 239 ? 41.017 -3.910 6.556 1.00 38.12 239 ALA A CA 1
ATOM 1616 C C . ALA A 1 239 ? 40.304 -4.628 7.698 1.00 37.91 239 ALA A C 1
ATOM 1617 O O . ALA A 1 239 ? 40.264 -4.132 8.822 1.00 38.11 239 ALA A O 1
ATOM 1619 N N . VAL A 1 240 ? 39.772 -5.807 7.398 1.00 37.39 240 VAL A N 1
ATOM 1620 C CA . VAL A 1 240 ? 39.115 -6.641 8.397 1.00 37.22 240 VAL A CA 1
ATOM 1621 C C . VAL A 1 240 ? 39.951 -6.799 9.682 1.00 37.07 240 VAL A C 1
ATOM 1622 O O . VAL A 1 240 ? 39.497 -6.413 10.772 1.00 36.86 240 VAL A O 1
ATOM 1626 N N . GLU A 1 241 ? 41.159 -7.349 9.553 1.00 36.65 241 GLU A N 1
ATOM 1627 C CA . GLU A 1 241 ? 42.011 -7.544 10.724 1.00 36.93 241 GLU A CA 1
ATOM 1628 C C . GLU A 1 241 ? 42.135 -6.222 11.479 1.00 37.38 241 GLU A C 1
ATOM 1629 O O . GLU A 1 241 ? 41.842 -6.151 12.678 1.00 37.21 241 GLU A O 1
ATOM 1635 N N . ARG A 1 242 ? 42.506 -5.165 10.758 1.00 38.03 242 ARG A N 1
ATOM 1636 C CA . ARG A 1 242 ? 42.637 -3.845 11.364 1.00 39.25 242 ARG A CA 1
ATOM 1637 C C . ARG A 1 242 ? 41.350 -3.380 12.055 1.00 39.65 242 ARG A C 1
ATOM 1638 O O . ARG A 1 242 ? 41.412 -2.792 13.142 1.00 39.99 242 ARG A O 1
ATOM 1646 N N . PHE A 1 243 ? 40.197 -3.626 11.425 1.00 40.02 243 PHE A N 1
ATOM 1647 C CA . PHE A 1 243 ? 38.945 -3.066 11.931 1.00 40.58 243 PHE A CA 1
ATOM 1648 C C . PHE A 1 243 ? 38.539 -3.769 13.209 1.00 41.23 243 PHE A C 1
ATOM 1649 O O . PHE A 1 243 ? 38.134 -3.140 14.197 1.00 41.49 243 PHE A O 1
ATOM 1657 N N . LEU A 1 244 ? 38.638 -5.089 13.170 1.00 41.46 244 LEU A N 1
ATOM 1658 C CA . LEU A 1 244 ? 38.440 -5.873 14.348 1.00 41.55 244 LEU A CA 1
ATOM 1659 C C . LEU A 1 244 ? 39.299 -5.250 15.455 1.00 42.01 244 LEU A C 1
ATOM 1660 O O . LEU A 1 244 ? 38.769 -4.890 16.512 1.00 42.26 244 LEU A O 1
ATOM 1665 N N . ASN A 1 245 ? 40.583 -5.021 15.169 1.00 41.84 245 ASN A N 1
ATOM 1666 C CA . ASN A 1 245 ? 41.541 -4.619 16.204 1.00 42.02 245 ASN A CA 1
ATOM 1667 C C . ASN A 1 245 ? 41.356 -3.236 16.820 1.00 42.24 245 ASN A C 1
ATOM 1668 O O . ASN A 1 245 ? 41.946 -2.952 17.858 1.00 42.25 245 ASN A O 1
ATOM 1673 N N . LEU A 1 246 ? 40.521 -2.397 16.207 1.00 42.73 246 LEU A N 1
ATOM 1674 C CA . LEU A 1 246 ? 40.154 -1.088 16.785 1.00 43.55 246 LEU A CA 1
ATOM 1675 C C . LEU A 1 246 ? 39.500 -1.198 18.168 1.00 44.15 246 LEU A C 1
ATOM 1676 O O . LEU A 1 246 ? 39.414 -0.213 18.914 1.00 44.19 246 LEU A O 1
ATOM 1681 N N . TYR A 1 247 ? 39.049 -2.404 18.497 1.00 44.94 247 TYR A N 1
ATOM 1682 C CA . TYR A 1 247 ? 38.286 -2.674 19.704 1.00 45.84 247 TYR A CA 1
ATOM 1683 C C . TYR A 1 247 ? 38.002 -4.170 19.703 1.00 46.27 247 TYR A C 1
ATOM 1684 O O . TYR A 1 247 ? 36.913 -4.601 19.306 1.00 45.87 247 TYR A O 1
ATOM 1693 N N . ASP A 1 248 ? 39.001 -4.951 20.121 1.00 46.79 248 ASP A N 1
ATOM 1694 C CA . ASP A 1 248 ? 38.932 -6.412 20.095 1.00 47.38 248 ASP A CA 1
ATOM 1695 C C . ASP A 1 248 ? 37.844 -6.948 21.030 1.00 47.59 248 ASP A C 1
ATOM 1696 O O . ASP A 1 248 ? 38.116 -7.433 22.137 1.00 47.50 248 ASP A O 1
ATOM 1701 N N . SER A 1 249 ? 36.607 -6.851 20.558 1.00 47.90 249 SER A N 1
ATOM 1702 C CA . SER A 1 249 ? 35.432 -7.249 21.321 1.00 48.05 249 SER A CA 1
ATOM 1703 C C . SER A 1 249 ? 34.402 -7.851 20.376 1.00 48.16 249 SER A C 1
ATOM 1704 O O . SER A 1 249 ? 34.115 -7.301 19.305 1.00 48.32 249 SER A O 1
ATOM 1707 N N . GLU A 1 250 ? 33.834 -8.981 20.782 1.00 47.79 250 GLU A N 1
ATOM 1708 C CA . GLU A 1 250 ? 32.872 -9.693 19.942 1.00 46.79 250 GLU A CA 1
ATOM 1709 C C . GLU A 1 250 ? 31.687 -8.812 19.499 1.00 45.23 250 GLU A C 1
ATOM 1710 O O . GLU A 1 250 ? 31.085 -9.079 18.483 1.00 45.00 250 GLU A O 1
ATOM 1716 N N . HIS A 1 251 ? 31.425 -7.724 20.221 1.00 44.14 251 HIS A N 1
ATOM 1717 C CA . HIS A 1 251 ? 30.404 -6.706 19.858 1.00 43.08 251 HIS A CA 1
ATOM 1718 C C . HIS A 1 251 ? 30.825 -5.713 18.757 1.00 42.54 251 HIS A C 1
ATOM 1719 O O . HIS A 1 251 ? 30.005 -4.896 18.298 1.00 42.42 251 HIS A O 1
ATOM 1726 N N . ASN A 1 252 ? 32.108 -5.770 18.383 1.00 41.79 252 ASN A N 1
ATOM 1727 C CA . ASN A 1 252 ? 32.708 -5.008 17.286 1.00 41.39 252 ASN A CA 1
ATOM 1728 C C . ASN A 1 252 ? 32.920 -5.961 16.130 1.00 41.11 252 ASN A C 1
ATOM 1729 O O . ASN A 1 252 ? 33.909 -6.697 16.100 1.00 41.08 252 ASN A O 1
ATOM 1734 N N . GLY A 1 253 ? 31.977 -5.963 15.193 1.00 41.02 253 GLY A N 1
ATOM 1735 C CA . GLY A 1 253 ? 31.968 -6.947 14.105 1.00 40.27 253 GLY A CA 1
ATOM 1736 C C . GLY A 1 253 ? 31.694 -6.405 12.712 1.00 39.86 253 GLY A C 1
ATOM 1737 O O . GLY A 1 253 ? 31.569 -5.191 12.477 1.00 39.76 253 GLY A O 1
ATOM 1738 N N . ILE A 1 254 ? 31.622 -7.331 11.772 1.00 39.59 254 ILE A N 1
ATOM 1739 C CA . ILE A 1 254 ? 31.353 -7.000 10.383 1.00 38.63 254 ILE A CA 1
ATOM 1740 C C . ILE A 1 254 ? 30.028 -7.597 9.925 1.00 38.62 254 ILE A C 1
ATOM 1741 O O . ILE A 1 254 ? 29.480 -8.535 10.534 1.00 38.43 254 ILE A O 1
ATOM 1746 N N . THR A 1 255 ? 29.512 -7.014 8.856 1.00 37.97 255 THR A N 1
ATOM 1747 C CA . THR A 1 255 ? 28.588 -7.695 8.007 1.00 37.35 255 THR A CA 1
ATOM 1748 C C . THR A 1 255 ? 29.424 -8.246 6.857 1.00 37.13 255 THR A C 1
ATOM 1749 O O . THR A 1 255 ? 29.934 -7.480 6.028 1.00 37.42 255 THR A O 1
ATOM 1753 N N . MET A 1 256 ? 29.584 -9.570 6.827 1.00 36.84 256 MET A N 1
ATOM 1754 C CA . MET A 1 256 ? 30.234 -10.254 5.711 1.00 36.38 256 MET A CA 1
ATOM 1755 C C . MET A 1 256 ? 29.329 -10.265 4.469 1.00 35.94 256 MET A C 1
ATOM 1756 O O . MET A 1 256 ? 28.592 -11.221 4.226 1.00 35.89 256 MET A O 1
ATOM 1761 N N . CYS A 1 257 ? 29.364 -9.186 3.697 1.00 35.12 257 CYS A N 1
ATOM 1762 C CA . CYS A 1 257 ? 28.622 -9.156 2.443 1.00 33.88 257 CYS A CA 1
ATOM 1763 C C . CYS A 1 257 ? 29.578 -9.707 1.406 1.00 32.77 257 CYS A C 1
ATOM 1764 O O . CYS A 1 257 ? 30.357 -8.961 0.801 1.00 32.99 257 CYS A O 1
ATOM 1767 N N . VAL A 1 258 ? 29.561 -11.026 1.248 1.00 30.97 258 VAL A N 1
ATOM 1768 C CA . VAL A 1 258 ? 30.415 -11.693 0.275 1.00 29.22 258 VAL A CA 1
ATOM 1769 C C . VAL A 1 258 ? 30.371 -11.064 -1.126 1.00 28.74 258 VAL A C 1
ATOM 1770 O O . VAL A 1 258 ? 31.368 -11.109 -1.844 1.00 29.39 258 VAL A O 1
ATOM 1774 N N . GLY A 1 259 ? 29.227 -10.491 -1.503 1.00 27.73 259 GLY A N 1
ATOM 1775 C CA . GLY A 1 259 ? 29.045 -9.856 -2.795 1.00 26.29 259 GLY A CA 1
ATOM 1776 C C . GLY A 1 259 ? 29.874 -8.599 -2.951 1.00 26.52 259 GLY A C 1
ATOM 1777 O O . GLY A 1 259 ? 30.487 -8.365 -4.009 1.00 25.97 259 GLY A O 1
ATOM 1778 N N . SER A 1 260 ? 29.880 -7.771 -1.905 1.00 26.37 260 SER A N 1
ATOM 1779 C CA . SER A 1 260 ? 30.620 -6.508 -1.930 1.00 26.16 260 SER A CA 1
ATOM 1780 C C . SER A 1 260 ? 32.085 -6.809 -2.022 1.00 26.09 260 SER A C 1
ATOM 1781 O O . SER A 1 260 ? 32.772 -6.266 -2.874 1.00 25.76 260 SER A O 1
ATOM 1784 N N . TYR A 1 261 ? 32.552 -7.709 -1.164 1.00 26.34 261 TYR A N 1
ATOM 1785 C CA . TYR A 1 261 ? 33.933 -8.143 -1.193 1.00 26.60 261 TYR A CA 1
ATOM 1786 C C . TYR A 1 261 ? 34.355 -8.850 -2.481 1.00 27.07 261 TYR A C 1
ATOM 1787 O O . TYR A 1 261 ? 35.479 -8.645 -2.935 1.00 27.51 261 TYR A O 1
ATOM 1796 N N . ALA A 1 262 ? 33.496 -9.676 -3.079 1.00 26.99 262 ALA A N 1
ATOM 1797 C CA . ALA A 1 262 ? 33.939 -10.422 -4.282 1.00 27.20 262 ALA A CA 1
ATOM 1798 C C . ALA A 1 262 ? 33.942 -9.588 -5.547 1.00 26.43 262 ALA A C 1
ATOM 1799 O O . ALA A 1 262 ? 34.413 -10.028 -6.588 1.00 25.47 262 ALA A O 1
ATOM 1801 N N . SER A 1 263 ? 33.403 -8.385 -5.440 1.00 27.23 263 SER A N 1
ATOM 1802 C CA . SER A 1 263 ? 33.357 -7.428 -6.556 1.00 27.90 263 SER A CA 1
ATOM 1803 C C . SER A 1 263 ? 34.751 -7.023 -6.941 1.00 28.26 263 SER A C 1
ATOM 1804 O O . SER A 1 263 ? 34.985 -6.648 -8.066 1.00 28.43 263 SER A O 1
ATOM 1807 N N . ASP A 1 264 ? 35.678 -7.137 -5.994 1.00 29.19 264 ASP A N 1
ATOM 1808 C CA . ASP A 1 264 ? 37.088 -7.071 -6.307 1.00 30.14 264 ASP A CA 1
ATOM 1809 C C . ASP A 1 264 ? 37.739 -8.466 -6.377 1.00 30.37 264 ASP A C 1
ATOM 1810 O O . ASP A 1 264 ? 37.987 -9.083 -5.348 1.00 30.41 264 ASP A O 1
ATOM 1815 N N . PRO A 1 265 ? 38.079 -8.933 -7.589 1.00 30.72 265 PRO A N 1
ATOM 1816 C CA . PRO A 1 265 ? 38.777 -10.219 -7.830 1.00 31.26 265 PRO A CA 1
ATOM 1817 C C . PRO A 1 265 ? 39.982 -10.514 -6.912 1.00 31.81 265 PRO A C 1
ATOM 1818 O O . PRO A 1 265 ? 40.352 -11.665 -6.724 1.00 31.64 265 PRO A O 1
ATOM 1822 N N . LYS A 1 266 ? 40.614 -9.484 -6.367 1.00 32.54 266 LYS A N 1
ATOM 1823 C CA . LYS A 1 266 ? 41.806 -9.699 -5.587 1.00 33.18 266 LYS A CA 1
ATOM 1824 C C . LYS A 1 266 ? 41.400 -10.329 -4.268 1.00 33.51 266 LYS A C 1
ATOM 1825 O O . LYS A 1 266 ? 42.243 -10.912 -3.575 1.00 34.36 266 LYS A O 1
ATOM 1831 N N . ASN A 1 267 ? 40.117 -10.204 -3.922 1.00 32.65 267 ASN A N 1
ATOM 1832 C CA . ASN A 1 267 ? 39.591 -10.727 -2.663 1.00 31.93 267 ASN A CA 1
ATOM 1833 C C . ASN A 1 267 ? 39.179 -12.196 -2.732 1.00 32.12 267 ASN A C 1
ATOM 1834 O O . ASN A 1 267 ? 38.644 -12.648 -3.756 1.00 32.39 267 ASN A O 1
ATOM 1839 N N . ASP A 1 268 ? 39.424 -12.925 -1.642 1.00 31.63 268 ASP A N 1
ATOM 1840 C CA . ASP A 1 268 ? 39.005 -14.317 -1.499 1.00 31.60 268 ASP A CA 1
ATOM 1841 C C . ASP A 1 268 ? 38.002 -14.375 -0.322 1.00 32.09 268 ASP A C 1
ATOM 1842 O O . ASP A 1 268 ? 38.390 -14.535 0.858 1.00 32.06 268 ASP A O 1
ATOM 1847 N N . VAL A 1 269 ? 36.716 -14.224 -0.662 1.00 31.87 269 VAL A N 1
ATOM 1848 C CA . VAL A 1 269 ? 35.646 -14.224 0.311 1.00 31.68 269 VAL A CA 1
ATOM 1849 C C . VAL A 1 269 ? 35.585 -15.515 1.146 1.00 32.10 269 VAL A C 1
ATOM 1850 O O . VAL A 1 269 ? 35.231 -15.467 2.341 1.00 32.00 269 VAL A O 1
ATOM 1854 N N . LEU A 1 270 ? 35.933 -16.655 0.540 1.00 31.70 270 LEU A N 1
ATOM 1855 C CA . LEU A 1 270 ? 35.949 -17.915 1.283 1.00 31.91 270 LEU A CA 1
ATOM 1856 C C . LEU A 1 270 ? 36.945 -17.853 2.414 1.00 32.64 270 LEU A C 1
ATOM 1857 O O . LEU A 1 270 ? 36.625 -18.246 3.532 1.00 33.23 270 LEU A O 1
ATOM 1862 N N . ALA A 1 271 ? 38.145 -17.358 2.131 1.00 33.49 271 ALA A N 1
ATOM 1863 C CA . ALA A 1 271 ? 39.149 -17.200 3.172 1.00 34.65 271 ALA A CA 1
ATOM 1864 C C . ALA A 1 271 ? 38.719 -16.101 4.138 1.00 35.66 271 ALA A C 1
ATOM 1865 O O . ALA A 1 271 ? 38.863 -16.246 5.343 1.00 36.10 271 ALA A O 1
ATOM 1867 N N . MET A 1 272 ? 38.171 -15.014 3.604 1.00 36.46 272 MET A N 1
ATOM 1868 C CA . MET A 1 272 ? 37.785 -13.885 4.428 1.00 37.66 272 MET A CA 1
ATOM 1869 C C . MET A 1 272 ? 36.664 -14.258 5.400 1.00 38.07 272 MET A C 1
ATOM 1870 O O . MET A 1 272 ? 36.652 -13.862 6.583 1.00 37.53 272 MET A O 1
ATOM 1875 N N . THR A 1 273 ? 35.727 -15.036 4.870 1.00 38.54 273 THR A N 1
ATOM 1876 C CA . THR A 1 273 ? 34.632 -15.578 5.643 1.00 38.10 273 THR A CA 1
ATOM 1877 C C . THR A 1 273 ? 35.193 -16.444 6.770 1.00 37.96 273 THR A C 1
ATOM 1878 O O . THR A 1 273 ? 34.929 -16.157 7.934 1.00 38.07 273 THR A O 1
ATOM 1882 N N . GLU A 1 274 ? 36.004 -17.450 6.440 1.00 37.31 274 GLU A N 1
ATOM 1883 C CA . GLU A 1 274 ? 36.585 -18.302 7.480 1.00 37.30 274 GLU A CA 1
ATOM 1884 C C . GLU A 1 274 ? 37.406 -17.519 8.522 1.00 37.96 274 GLU A C 1
ATOM 1885 O O . GLU A 1 274 ? 37.105 -17.580 9.731 1.00 38.25 274 GLU A O 1
ATOM 1891 N N . TYR A 1 275 ? 38.415 -16.767 8.076 1.00 38.04 275 TYR A N 1
ATOM 1892 C CA . TYR A 1 275 ? 39.185 -15.948 9.008 1.00 38.45 275 TYR A CA 1
ATOM 1893 C C . TYR A 1 275 ? 38.294 -15.310 10.085 1.00 38.77 275 TYR A C 1
ATOM 1894 O O . TYR A 1 275 ? 38.576 -15.440 11.277 1.00 39.13 275 TYR A O 1
ATOM 1903 N N . ALA A 1 276 ? 37.231 -14.628 9.653 1.00 38.86 276 ALA A N 1
ATOM 1904 C CA . ALA A 1 276 ? 36.407 -13.809 10.529 1.00 39.03 276 ALA A CA 1
ATOM 1905 C C . ALA A 1 276 ? 35.547 -14.640 11.451 1.00 39.86 276 ALA A C 1
ATOM 1906 O O . ALA A 1 276 ? 35.190 -14.198 12.547 1.00 39.45 276 ALA A O 1
ATOM 1908 N N . LEU A 1 277 ? 35.202 -15.840 10.988 1.00 41.02 277 LEU A N 1
ATOM 1909 C CA . LEU A 1 277 ? 34.478 -16.803 11.809 1.00 42.00 277 LEU A CA 1
ATOM 1910 C C . LEU A 1 277 ? 35.351 -17.301 12.962 1.00 42.90 277 LEU A C 1
ATOM 1911 O O . LEU A 1 277 ? 34.899 -17.316 14.097 1.00 43.37 277 LEU A O 1
ATOM 1916 N N . LYS A 1 278 ? 36.594 -17.698 12.670 1.00 43.94 278 LYS A N 1
ATOM 1917 C CA . LYS A 1 278 ? 37.535 -18.144 13.711 1.00 44.39 278 LYS A CA 1
ATOM 1918 C C . LYS A 1 278 ? 37.713 -17.087 14.792 1.00 44.60 278 LYS A C 1
ATOM 1919 O O . LYS A 1 278 ? 38.085 -17.402 15.910 1.00 45.23 278 LYS A O 1
ATOM 1925 N N . ARG A 1 279 ? 37.451 -15.831 14.466 1.00 44.60 279 ARG A N 1
ATOM 1926 C CA . ARG A 1 279 ? 37.546 -14.791 15.477 1.00 45.02 279 ARG A CA 1
ATOM 1927 C C . ARG A 1 279 ? 36.209 -14.459 16.131 1.00 44.81 279 ARG A C 1
ATOM 1928 O O . ARG A 1 279 ? 36.134 -13.531 16.930 1.00 45.18 279 ARG A O 1
ATOM 1936 N N . ASN A 1 280 ? 35.166 -15.228 15.812 1.00 44.32 280 ASN A N 1
ATOM 1937 C CA . ASN A 1 280 ? 33.809 -14.960 16.285 1.00 43.50 280 ASN A CA 1
ATOM 1938 C C . ASN A 1 280 ? 33.392 -13.522 15.963 1.00 42.75 280 ASN A C 1
ATOM 1939 O O . ASN A 1 280 ? 32.920 -12.776 16.831 1.00 42.89 280 ASN A O 1
ATOM 1944 N N . ARG A 1 281 ? 33.561 -13.124 14.710 1.00 41.62 281 ARG A N 1
ATOM 1945 C CA . ARG A 1 281 ? 33.375 -11.721 14.386 1.00 40.86 281 ARG A CA 1
ATOM 1946 C C . ARG A 1 281 ? 32.381 -11.438 13.260 1.00 39.94 281 ARG A C 1
ATOM 1947 O O . ARG A 1 281 ? 32.281 -10.307 12.772 1.00 39.50 281 ARG A O 1
ATOM 1955 N N . ILE A 1 282 ? 31.640 -12.461 12.852 1.00 39.03 282 ILE A N 1
ATOM 1956 C CA . ILE A 1 282 ? 30.545 -12.248 11.930 1.00 38.30 282 ILE A CA 1
ATOM 1957 C C . ILE A 1 282 ? 29.279 -12.052 12.756 1.00 37.62 282 ILE A C 1
ATOM 1958 O O . ILE A 1 282 ? 28.850 -12.970 13.440 1.00 37.53 282 ILE A O 1
ATOM 1963 N N . ASN A 1 283 ? 28.696 -10.860 12.684 1.00 36.99 283 ASN A N 1
ATOM 1964 C CA . ASN A 1 283 ? 27.482 -10.554 13.432 1.00 36.54 283 ASN A CA 1
ATOM 1965 C C . ASN A 1 283 ? 26.271 -10.386 12.521 1.00 36.23 283 ASN A C 1
ATOM 1966 O O . ASN A 1 283 ? 25.198 -9.980 12.967 1.00 36.04 283 ASN A O 1
ATOM 1971 N N . PHE A 1 284 ? 26.450 -10.702 11.242 1.00 35.82 284 PHE A N 1
ATOM 1972 C CA . PHE A 1 284 ? 25.415 -10.467 10.243 1.00 35.44 284 PHE A CA 1
ATOM 1973 C C . PHE A 1 284 ? 25.944 -10.710 8.833 1.00 36.28 284 PHE A C 1
ATOM 1974 O O . PHE A 1 284 ? 27.149 -10.645 8.592 1.00 36.61 284 PHE A O 1
ATOM 1982 N N . MET A 1 285 ? 25.035 -10.991 7.905 1.00 36.50 285 MET A N 1
ATOM 1983 C CA . MET A 1 285 ? 25.383 -11.701 6.681 1.00 36.11 285 MET A CA 1
ATOM 1984 C C . MET A 1 285 ? 24.647 -11.121 5.478 1.00 35.99 285 MET A C 1
ATOM 1985 O O . MET A 1 285 ? 23.419 -11.033 5.473 1.00 36.59 285 MET A O 1
ATOM 1990 N N . HIS A 1 286 ? 25.404 -10.727 4.460 1.00 35.03 286 HIS A N 1
ATOM 1991 C CA . HIS A 1 286 ? 24.836 -10.440 3.148 1.00 34.20 286 HIS A CA 1
ATOM 1992 C C . HIS A 1 286 ? 25.321 -11.443 2.106 1.00 33.79 286 HIS A C 1
ATOM 1993 O O . HIS A 1 286 ? 26.456 -11.364 1.636 1.00 33.98 286 HIS A O 1
ATOM 2000 N N . THR A 1 287 ? 24.454 -12.385 1.750 1.00 33.68 287 THR A N 1
ATOM 2001 C CA . THR A 1 287 ? 24.798 -13.415 0.778 1.00 33.18 287 THR A CA 1
ATOM 2002 C C . THR A 1 287 ? 24.279 -13.059 -0.611 1.00 32.79 287 THR A C 1
ATOM 2003 O O . THR A 1 287 ? 23.312 -13.649 -1.093 1.00 33.86 287 THR A O 1
ATOM 2007 N N . ARG A 1 288 ? 24.929 -12.091 -1.250 1.00 32.24 288 ARG A N 1
ATOM 2008 C CA . ARG A 1 288 ? 24.618 -11.742 -2.631 1.00 31.72 288 ARG A CA 1
ATOM 2009 C C . ARG A 1 288 ? 25.732 -12.182 -3.575 1.00 30.80 288 ARG A C 1
ATOM 2010 O O . ARG A 1 288 ? 26.889 -12.305 -3.171 1.00 30.65 288 ARG A O 1
ATOM 2018 N N . ASN A 1 289 ? 25.375 -12.419 -4.833 1.00 30.01 289 ASN A N 1
ATOM 2019 C CA . ASN A 1 289 ? 26.311 -12.976 -5.803 1.00 29.29 289 ASN A CA 1
ATOM 2020 C C . ASN A 1 289 ? 26.657 -11.983 -6.906 1.00 29.27 289 ASN A C 1
ATOM 2021 O O . ASN A 1 289 ? 25.783 -11.292 -7.430 1.00 29.86 289 ASN A O 1
ATOM 2026 N N . VAL A 1 290 ? 27.938 -11.916 -7.255 1.00 29.04 290 VAL A N 1
ATOM 2027 C CA . VAL A 1 290 ? 28.392 -11.061 -8.345 1.00 28.41 290 VAL A CA 1
ATOM 2028 C C . VAL A 1 290 ? 29.356 -11.805 -9.264 1.00 28.33 290 VAL A C 1
ATOM 2029 O O . VAL A 1 290 ? 29.935 -12.821 -8.880 1.00 27.56 290 VAL A O 1
ATOM 2033 N N . THR A 1 291 ? 29.523 -11.291 -10.478 1.00 28.42 291 THR A N 1
ATOM 2034 C CA . THR A 1 291 ? 30.638 -11.687 -11.331 1.00 28.27 291 THR A CA 1
ATOM 2035 C C . THR A 1 291 ? 31.502 -10.441 -11.563 1.00 29.26 291 THR A C 1
ATOM 2036 O O . THR A 1 291 ? 30.989 -9.329 -11.565 1.00 29.51 291 THR A O 1
ATOM 2040 N N . ALA A 1 292 ? 32.812 -10.604 -11.714 1.00 30.00 292 ALA A N 1
ATOM 2041 C CA . ALA A 1 292 ? 33.700 -9.450 -11.559 1.00 30.83 292 ALA A CA 1
ATOM 2042 C C . ALA A 1 292 ? 34.939 -9.561 -12.418 1.00 31.84 292 ALA A C 1
ATOM 2043 O O . ALA A 1 292 ? 35.341 -10.649 -12.785 1.00 32.40 292 ALA A O 1
ATOM 2045 N N . GLY A 1 293 ? 35.525 -8.420 -12.763 1.00 32.88 293 GLY A N 1
ATOM 2046 C CA . GLY A 1 293 ? 36.816 -8.399 -13.434 1.00 33.39 293 GLY A CA 1
ATOM 2047 C C . GLY A 1 293 ? 37.582 -7.106 -13.176 1.00 34.40 293 GLY A C 1
ATOM 2048 O O . GLY A 1 293 ? 37.233 -6.292 -12.287 1.00 33.96 293 GLY A O 1
ATOM 2049 N N . ALA A 1 294 ? 38.638 -6.910 -13.963 1.00 34.47 294 ALA A N 1
ATOM 2050 C CA . ALA A 1 294 ? 39.259 -5.612 -14.005 1.00 34.78 294 ALA A CA 1
ATOM 2051 C C . ALA A 1 294 ? 38.241 -4.580 -14.563 1.00 34.85 294 ALA A C 1
ATOM 2052 O O . ALA A 1 294 ? 38.388 -3.378 -14.327 1.00 34.91 294 ALA A O 1
ATOM 2054 N N . TRP A 1 295 ? 37.206 -5.075 -15.258 1.00 34.12 295 TRP A N 1
ATOM 2055 C CA . TRP A 1 295 ? 36.159 -4.256 -15.887 1.00 33.87 295 TRP A CA 1
ATOM 2056 C C . TRP A 1 295 ? 35.088 -3.725 -14.925 1.00 33.93 295 TRP A C 1
ATOM 2057 O O . TRP A 1 295 ? 34.225 -2.927 -15.312 1.00 33.95 295 TRP A O 1
ATOM 2068 N N . GLY A 1 296 ? 35.126 -4.169 -13.678 1.00 33.72 296 GLY A N 1
ATOM 2069 C CA . GLY A 1 296 ? 34.045 -3.862 -12.753 1.00 33.38 296 GLY A CA 1
ATOM 2070 C C . GLY A 1 296 ? 33.326 -5.135 -12.364 1.00 33.34 296 GLY A C 1
ATOM 2071 O O . GLY A 1 296 ? 33.958 -6.173 -12.120 1.00 33.82 296 GLY A O 1
ATOM 2072 N N . PHE A 1 297 ? 32.002 -5.074 -12.306 1.00 32.96 297 PHE A N 1
ATOM 2073 C CA . PHE A 1 297 ? 31.240 -6.198 -11.780 1.00 31.97 297 PHE A CA 1
ATOM 2074 C C . PHE A 1 297 ? 29.757 -6.060 -12.034 1.00 31.41 297 PHE A C 1
ATOM 2075 O O . PHE A 1 297 ? 29.251 -4.959 -12.278 1.00 30.58 297 PHE A O 1
ATOM 2083 N N . GLN A 1 298 ? 29.072 -7.198 -11.957 1.00 30.62 298 GLN A N 1
ATOM 2084 C CA . GLN A 1 298 ? 27.647 -7.266 -12.166 1.00 29.68 298 GLN A CA 1
ATOM 2085 C C . GLN A 1 298 ? 27.010 -8.259 -11.215 1.00 29.72 298 GLN A C 1
ATOM 2086 O O . GLN A 1 298 ? 27.478 -9.404 -11.083 1.00 29.98 298 GLN A O 1
ATOM 2092 N N . GLU A 1 299 ? 25.939 -7.817 -10.558 1.00 28.79 299 GLU A N 1
ATOM 2093 C CA . GLU A 1 299 ? 25.162 -8.667 -9.674 1.00 28.45 299 GLU A CA 1
ATOM 2094 C C . GLU A 1 299 ? 24.442 -9.744 -10.487 1.00 27.93 299 GLU A C 1
ATOM 2095 O O . GLU A 1 299 ? 23.957 -9.477 -11.588 1.00 27.11 299 GLU A O 1
ATOM 2101 N N . THR A 1 300 ? 24.381 -10.952 -9.932 1.00 27.33 300 THR A N 1
ATOM 2102 C CA . THR A 1 300 ? 23.774 -12.079 -10.618 1.00 27.32 300 THR A CA 1
ATOM 2103 C C . THR A 1 300 ? 22.720 -12.742 -9.755 1.00 27.35 300 THR A C 1
ATOM 2104 O O . THR A 1 300 ? 22.372 -12.250 -8.692 1.00 28.41 300 THR A O 1
ATOM 2108 N N . ALA A 1 301 ? 22.206 -13.860 -10.235 1.00 27.33 301 ALA A N 1
ATOM 2109 C CA . ALA A 1 301 ? 21.332 -14.733 -9.455 1.00 26.28 301 ALA A CA 1
ATOM 2110 C C . ALA A 1 301 ? 22.158 -15.294 -8.318 1.00 25.88 301 ALA A C 1
ATOM 2111 O O . ALA A 1 301 ? 23.376 -15.374 -8.424 1.00 25.35 301 ALA A O 1
ATOM 2113 N N . HIS A 1 302 ? 21.509 -15.703 -7.234 1.00 25.79 302 HIS A N 1
ATOM 2114 C CA . HIS A 1 302 ? 22.263 -16.141 -6.074 1.00 25.75 302 HIS A CA 1
ATOM 2115 C C . HIS A 1 302 ? 23.012 -17.440 -6.352 1.00 25.99 302 HIS A C 1
ATOM 2116 O O . HIS A 1 302 ? 24.092 -17.631 -5.866 1.00 26.53 302 HIS A O 1
ATOM 2123 N N . LEU A 1 303 ? 22.411 -18.321 -7.131 1.00 26.34 303 LEU A N 1
ATOM 2124 C CA . LEU A 1 303 ? 23.033 -19.529 -7.633 1.00 26.57 303 LEU A CA 1
ATOM 2125 C C . LEU A 1 303 ? 24.504 -19.295 -7.995 1.00 26.82 303 LEU A C 1
ATOM 2126 O O . LEU A 1 303 ? 24.823 -18.360 -8.738 1.00 27.10 303 LEU A O 1
ATOM 2131 N N . SER A 1 304 ? 25.381 -20.156 -7.477 1.00 26.71 304 SER A N 1
ATOM 2132 C CA . SER A 1 304 ? 26.832 -20.011 -7.630 1.00 26.91 304 SER A CA 1
ATOM 2133 C C . SER A 1 304 ? 27.295 -19.855 -9.083 1.00 27.10 304 SER A C 1
ATOM 2134 O O . SER A 1 304 ? 27.900 -18.837 -9.440 1.00 27.14 304 SER A O 1
ATOM 2137 N N . GLN A 1 305 ? 27.014 -20.873 -9.899 1.00 27.04 305 GLN A N 1
ATOM 2138 C CA . GLN A 1 305 ? 27.383 -20.891 -11.3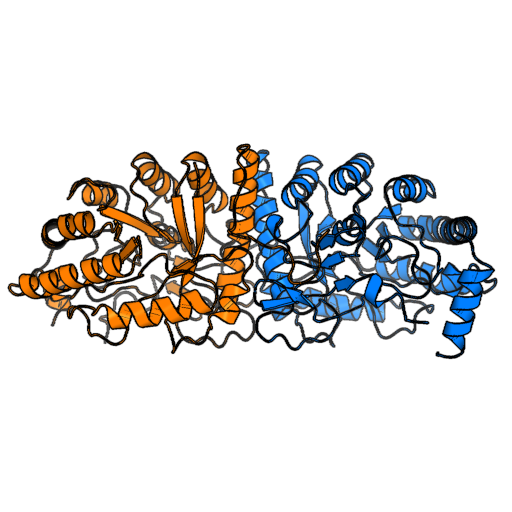04 1.00 27.40 305 GLN A CA 1
ATOM 2139 C C . GLN A 1 305 ? 26.886 -19.657 -12.104 1.00 26.71 305 GLN A C 1
ATOM 2140 O O . GLN A 1 305 ? 27.280 -19.477 -13.252 1.00 27.22 305 GLN A O 1
ATOM 2146 N N . ALA A 1 306 ? 26.027 -18.825 -11.514 1.00 25.25 306 ALA A N 1
ATOM 2147 C CA . ALA A 1 306 ? 25.538 -17.618 -12.189 1.00 24.62 306 ALA A CA 1
ATOM 2148 C C . ALA A 1 306 ? 26.534 -16.468 -12.033 1.00 24.26 306 ALA A C 1
ATOM 2149 O O . ALA A 1 306 ? 26.541 -15.515 -12.848 1.00 23.12 306 ALA A O 1
ATOM 2151 N N . GLY A 1 307 ? 27.362 -16.588 -10.990 1.00 23.56 307 GLY A N 1
ATOM 2152 C CA . GLY A 1 307 ? 28.363 -15.609 -10.641 1.00 23.68 307 GLY A CA 1
ATOM 2153 C C . GLY A 1 307 ? 29.723 -16.225 -10.332 1.00 24.16 307 GLY A C 1
ATOM 2154 O O . GLY A 1 307 ? 30.063 -17.300 -10.827 1.00 23.63 307 GLY A O 1
ATOM 2155 N N . ASP A 1 308 ? 30.490 -15.526 -9.495 1.00 23.75 308 ASP A N 1
ATOM 2156 C CA . ASP A 1 308 ? 31.876 -15.835 -9.236 1.00 23.23 308 ASP A CA 1
ATOM 2157 C C . ASP A 1 308 ? 32.083 -16.375 -7.821 1.00 24.00 308 ASP A C 1
ATOM 2158 O O . ASP A 1 308 ? 33.190 -16.753 -7.458 1.00 24.34 308 ASP A O 1
ATOM 2163 N N . ILE A 1 309 ? 31.022 -16.439 -7.025 1.00 24.86 309 ILE A N 1
ATOM 2164 C CA . ILE A 1 309 ? 31.139 -16.898 -5.648 1.00 25.81 309 ILE A CA 1
ATOM 2165 C C . ILE A 1 309 ? 30.582 -18.294 -5.449 1.00 26.58 309 ILE A C 1
ATOM 2166 O O . ILE A 1 309 ? 29.507 -18.631 -5.941 1.00 27.05 309 ILE A O 1
ATOM 2171 N N . ASP A 1 310 ? 31.315 -19.116 -4.719 1.00 27.53 310 ASP A N 1
ATOM 2172 C CA . ASP A 1 310 ? 30.830 -20.438 -4.373 1.00 28.39 310 ASP A CA 1
ATOM 2173 C C . ASP A 1 310 ? 30.069 -20.324 -3.064 1.00 28.73 310 ASP A C 1
ATOM 2174 O O . ASP A 1 310 ? 30.639 -20.484 -1.971 1.00 28.51 310 ASP A O 1
ATOM 2179 N N . MET A 1 311 ? 28.775 -20.040 -3.208 1.00 29.52 311 MET A N 1
ATOM 2180 C CA . MET A 1 311 ? 27.829 -19.871 -2.101 1.00 29.74 311 MET A CA 1
ATOM 2181 C C . MET A 1 311 ? 27.747 -21.083 -1.221 1.00 30.62 311 MET A C 1
ATOM 2182 O O . MET A 1 311 ? 27.400 -20.964 -0.034 1.00 31.30 311 MET A O 1
ATOM 2187 N N . ASN A 1 312 ? 28.070 -22.246 -1.784 1.00 31.38 312 ASN A N 1
ATOM 2188 C CA . ASN A 1 312 ? 27.954 -23.479 -1.021 1.00 32.09 312 ASN A CA 1
ATOM 2189 C C . ASN A 1 312 ? 29.064 -23.522 0.011 1.00 33.04 312 ASN A C 1
ATOM 2190 O O . ASN A 1 312 ? 28.793 -23.694 1.200 1.00 33.46 312 ASN A O 1
ATOM 2195 N N . ALA A 1 313 ? 30.302 -23.334 -0.455 1.00 33.50 313 ALA A N 1
ATOM 2196 C CA . ALA A 1 313 ? 31.457 -23.189 0.416 1.00 33.77 313 ALA A CA 1
ATOM 2197 C C . ALA A 1 313 ? 31.143 -22.200 1.538 1.00 34.59 313 ALA A C 1
ATOM 2198 O O . ALA A 1 313 ? 31.372 -22.504 2.710 1.00 34.75 313 ALA A O 1
ATOM 2200 N N . VAL A 1 314 ? 30.577 -21.045 1.181 1.00 35.21 314 VAL A N 1
ATOM 2201 C CA . VAL A 1 314 ? 30.197 -20.031 2.167 1.00 35.61 314 VAL A CA 1
ATOM 2202 C C . VAL A 1 314 ? 29.312 -20.676 3.233 1.00 36.18 314 VAL A C 1
ATOM 2203 O O . VAL A 1 314 ? 29.777 -20.909 4.333 1.00 36.15 314 VAL A O 1
ATOM 2207 N N . VAL A 1 315 ? 28.063 -20.989 2.878 1.00 36.93 315 VAL A N 1
ATOM 2208 C CA . VAL A 1 315 ? 27.074 -21.545 3.811 1.00 37.60 315 VAL A CA 1
ATOM 2209 C C . VAL A 1 315 ? 27.614 -22.752 4.585 1.00 38.38 315 VAL A C 1
ATOM 2210 O O . VAL A 1 315 ? 27.364 -22.875 5.776 1.00 38.89 315 VAL A O 1
ATOM 2214 N N . LYS A 1 316 ? 28.362 -23.622 3.915 1.00 39.23 316 LYS A N 1
ATOM 2215 C CA . LYS A 1 316 ? 29.079 -24.701 4.577 1.00 40.41 316 LYS A CA 1
ATOM 2216 C C . LYS A 1 316 ? 29.902 -24.206 5.769 1.00 41.44 316 LYS A C 1
ATOM 2217 O O . LYS A 1 316 ? 29.802 -24.782 6.838 1.00 42.39 316 LYS A O 1
ATOM 2223 N N . LEU A 1 317 ? 30.698 -23.148 5.586 1.00 41.98 317 LEU A N 1
ATOM 2224 C CA . LEU A 1 317 ? 31.535 -22.601 6.651 1.00 42.52 317 LEU A CA 1
ATOM 2225 C C . LEU A 1 317 ? 30.671 -22.108 7.802 1.00 43.49 317 LEU A C 1
ATOM 2226 O O . LEU A 1 317 ? 30.982 -22.358 8.976 1.00 43.78 317 LEU A O 1
ATOM 2231 N N . LEU A 1 318 ? 29.588 -21.405 7.465 1.00 43.97 318 LEU A N 1
ATOM 2232 C CA . LEU A 1 318 ? 28.620 -20.949 8.449 1.00 44.69 318 LEU A CA 1
ATOM 2233 C C . LEU A 1 318 ? 28.104 -22.132 9.280 1.00 45.76 318 LEU A C 1
ATOM 2234 O O . LEU A 1 318 ? 27.849 -22.012 10.494 1.00 46.25 318 LEU A O 1
ATOM 2239 N N . VAL A 1 319 ? 27.963 -23.270 8.610 1.00 46.10 319 VAL A N 1
ATOM 2240 C CA . VAL A 1 319 ? 27.573 -24.503 9.247 1.00 46.91 319 VAL A CA 1
ATOM 2241 C C . VAL A 1 319 ? 28.741 -25.006 10.102 1.00 47.15 319 VAL A C 1
ATOM 2242 O O . VAL A 1 319 ? 28.648 -24.989 11.323 1.00 47.50 319 VAL A O 1
ATOM 2246 N N . ASP A 1 320 ? 29.843 -25.401 9.466 1.00 47.49 320 ASP A N 1
ATOM 2247 C CA . ASP A 1 320 ? 31.055 -25.868 10.155 1.00 48.00 320 ASP A CA 1
ATOM 2248 C C . ASP A 1 320 ? 31.441 -25.097 11.432 1.00 48.09 320 ASP A C 1
ATOM 2249 O O . ASP A 1 320 ? 31.977 -25.671 12.380 1.00 48.25 320 ASP A O 1
ATOM 2254 N N . TYR A 1 321 ? 31.157 -23.804 11.460 1.00 48.14 321 TYR A N 1
ATOM 2255 C CA . TYR A 1 321 ? 31.529 -22.976 12.593 1.00 48.19 321 TYR A CA 1
ATOM 2256 C C . TYR A 1 321 ? 30.385 -22.741 13.582 1.00 48.38 321 TYR A C 1
ATOM 2257 O O . TYR A 1 321 ? 30.560 -22.035 14.575 1.00 48.38 321 TYR A O 1
ATOM 2266 N N . ASP A 1 322 ? 29.227 -23.338 13.305 1.00 48.55 322 ASP A N 1
ATOM 2267 C CA . ASP A 1 322 ? 28.023 -23.159 14.120 1.00 48.63 322 ASP A CA 1
ATOM 2268 C C . ASP A 1 322 ? 27.548 -21.722 14.196 1.00 48.46 322 ASP A C 1
ATOM 2269 O O . ASP A 1 322 ? 26.910 -21.333 15.174 1.00 48.80 322 ASP A O 1
ATOM 2274 N N . TRP A 1 323 ? 27.833 -20.933 13.167 1.00 48.20 323 TRP A N 1
ATOM 2275 C CA . TRP A 1 323 ? 27.560 -19.495 13.238 1.00 48.16 323 TRP A CA 1
ATOM 2276 C C . TRP A 1 323 ? 26.115 -19.181 13.647 1.00 48.51 323 TRP A C 1
ATOM 2277 O O . TRP A 1 323 ? 25.188 -19.802 13.147 1.00 49.01 323 TRP A O 1
ATOM 2288 N N . GLN A 1 324 ? 25.942 -18.232 14.570 1.00 48.97 324 GLN A N 1
ATOM 2289 C CA . GLN A 1 324 ? 24.614 -17.843 15.064 1.00 49.27 324 GLN A CA 1
ATOM 2290 C C . GLN A 1 324 ? 24.345 -16.364 14.833 1.00 48.90 324 GLN A C 1
ATOM 2291 O O . GLN A 1 324 ? 25.007 -15.498 15.393 1.00 49.00 324 GLN A O 1
ATOM 2297 N N . GLY A 1 325 ? 23.358 -16.090 13.999 1.00 48.72 325 GLY A N 1
ATOM 2298 C CA . GLY A 1 325 ? 22.976 -14.730 13.637 1.00 48.42 325 GLY A CA 1
ATOM 2299 C C . GLY A 1 325 ? 22.089 -14.894 12.424 1.00 48.59 325 GLY A C 1
ATOM 2300 O O . GLY A 1 325 ? 21.841 -16.019 11.975 1.00 48.84 325 GLY A O 1
ATOM 2301 N N . SER A 1 326 ? 21.619 -13.794 11.868 1.00 48.08 326 SER A N 1
ATOM 2302 C CA . SER A 1 326 ? 20.753 -13.891 10.713 1.00 47.94 326 SER A CA 1
ATOM 2303 C C . SER A 1 326 ? 21.444 -13.636 9.360 1.00 47.61 326 SER A C 1
ATOM 2304 O O . SER A 1 326 ? 22.189 -12.657 9.188 1.00 47.42 326 SER A O 1
ATOM 2307 N N . LEU A 1 327 ? 21.191 -14.524 8.404 1.00 46.87 327 LEU A N 1
ATOM 2308 C CA . LEU A 1 327 ? 21.661 -14.333 7.037 1.00 46.31 327 LEU A CA 1
ATOM 2309 C C . LEU A 1 327 ? 20.562 -13.755 6.152 1.00 46.28 327 LEU A C 1
ATOM 2310 O O . LEU A 1 327 ? 19.382 -14.059 6.332 1.00 46.27 327 LEU A O 1
ATOM 2315 N N . ARG A 1 328 ? 20.956 -12.921 5.195 1.00 45.97 328 ARG A N 1
ATOM 2316 C CA . ARG A 1 328 ? 20.000 -12.180 4.382 1.00 45.94 328 ARG A CA 1
ATOM 2317 C C . ARG A 1 328 ? 20.408 -12.181 2.913 1.00 45.98 328 ARG A C 1
ATOM 2318 O O . ARG A 1 328 ? 21.466 -11.665 2.552 1.00 46.35 328 ARG A O 1
ATOM 2326 N N . PRO A 1 329 ? 19.562 -12.763 2.069 1.00 45.73 329 PRO A N 1
ATOM 2327 C CA . PRO A 1 329 ? 19.613 -12.506 0.626 1.00 45.56 329 PRO A CA 1
ATOM 2328 C C . PRO A 1 329 ? 19.588 -11.014 0.315 1.00 45.26 329 PRO A C 1
ATOM 2329 O O . PRO A 1 329 ? 18.550 -10.370 0.469 1.00 45.97 329 PRO A O 1
ATOM 2333 N N . ASP A 1 330 ? 20.723 -10.475 -0.117 1.00 44.53 330 ASP A N 1
ATOM 2334 C CA . ASP A 1 330 ? 20.781 -9.105 -0.614 1.00 44.46 330 ASP A CA 1
ATOM 2335 C C . ASP A 1 330 ? 20.144 -8.992 -1.995 1.00 44.17 330 ASP A C 1
ATOM 2336 O O . ASP A 1 330 ? 19.316 -9.819 -2.377 1.00 44.07 330 ASP A O 1
ATOM 2341 N N . HIS A 1 331 ? 20.538 -7.964 -2.740 1.00 42.99 331 HIS A N 1
ATOM 2342 C CA . HIS A 1 331 ? 19.824 -7.578 -3.951 1.00 42.52 331 HIS A CA 1
ATOM 2343 C C . HIS A 1 331 ? 19.379 -8.803 -4.743 1.00 41.43 331 HIS A C 1
ATOM 2344 O O . HIS A 1 331 ? 20.010 -9.858 -4.679 1.00 41.44 331 HIS A O 1
ATOM 2351 N N . GLY A 1 332 ? 18.289 -8.656 -5.489 1.00 39.99 332 GLY A N 1
ATOM 2352 C CA . GLY A 1 332 ? 17.920 -9.627 -6.501 1.00 38.52 332 GLY A CA 1
ATOM 2353 C C . GLY A 1 332 ? 17.795 -9.009 -7.880 1.00 37.73 332 GLY A C 1
ATOM 2354 O O . GLY A 1 332 ? 17.760 -7.787 -8.022 1.00 37.88 332 GLY A O 1
ATOM 2355 N N . ARG A 1 333 ? 17.727 -9.858 -8.900 1.00 37.09 333 ARG A N 1
ATOM 2356 C CA . ARG A 1 333 ? 17.434 -9.406 -10.255 1.00 37.07 333 ARG A CA 1
ATOM 2357 C C . ARG A 1 333 ? 16.026 -8.830 -10.352 1.00 37.34 333 ARG A C 1
ATOM 2358 O O . ARG A 1 333 ? 15.165 -9.126 -9.522 1.00 37.46 333 ARG A O 1
ATOM 2366 N N . ARG A 1 334 ? 15.798 -8.006 -11.369 1.00 37.67 334 ARG A N 1
ATOM 2367 C CA . ARG A 1 334 ? 14.445 -7.627 -11.759 1.00 38.96 334 ARG A CA 1
ATOM 2368 C C . ARG A 1 334 ? 13.828 -8.664 -12.691 1.00 38.42 334 ARG A C 1
ATOM 2369 O O . ARG A 1 334 ? 14.111 -8.683 -13.889 1.00 38.25 334 ARG A O 1
ATOM 2377 N N . ILE A 1 335 ? 12.984 -9.526 -12.133 1.00 38.57 335 ILE A N 1
ATOM 2378 C CA . ILE A 1 335 ? 12.271 -10.528 -12.927 1.00 38.95 335 ILE A CA 1
ATOM 2379 C C . ILE A 1 335 ? 10.750 -10.497 -12.728 1.00 39.81 335 ILE A C 1
ATOM 2380 O O . ILE A 1 335 ? 10.254 -10.017 -11.707 1.00 40.12 335 ILE A O 1
ATOM 2385 N N . TRP A 1 336 ? 10.036 -11.011 -13.733 1.00 40.49 336 TRP A N 1
ATOM 2386 C CA . TRP A 1 336 ? 8.591 -11.224 -13.695 1.00 41.33 336 TRP A CA 1
ATOM 2387 C C . TRP A 1 336 ? 7.782 -9.934 -13.586 1.00 42.87 336 TRP A C 1
ATOM 2388 O O . TRP A 1 336 ? 6.784 -9.897 -12.874 1.00 42.27 336 TRP A O 1
ATOM 2399 N N . GLY A 1 337 ? 8.230 -8.893 -14.289 1.00 44.97 337 GLY A N 1
ATOM 2400 C CA . GLY A 1 337 ? 7.515 -7.622 -14.357 1.00 47.70 337 GLY A CA 1
ATOM 2401 C C . GLY A 1 337 ? 7.459 -6.832 -13.058 1.00 49.76 337 GLY A C 1
ATOM 2402 O O . GLY A 1 337 ? 6.633 -5.918 -12.921 1.00 49.82 337 GLY A O 1
ATOM 2403 N N . ASP A 1 338 ? 8.331 -7.183 -12.109 1.00 51.72 338 ASP A N 1
ATOM 2404 C CA . ASP A 1 338 ? 8.476 -6.449 -10.844 1.00 53.92 338 ASP A CA 1
ATOM 2405 C C . ASP A 1 338 ? 8.755 -4.960 -11.066 1.00 55.35 338 ASP A C 1
ATOM 2406 O O . ASP A 1 338 ? 9.723 -4.600 -11.750 1.00 55.30 338 ASP A O 1
ATOM 2411 N N . GLN A 1 339 ? 7.883 -4.111 -10.502 1.00 57.41 339 GLN A N 1
ATOM 2412 C CA . GLN A 1 339 ? 7.872 -2.652 -10.773 1.00 59.25 339 GLN A CA 1
ATOM 2413 C C . GLN A 1 339 ? 8.632 -1.840 -9.727 1.00 59.97 339 GLN A C 1
ATOM 2414 O O . GLN A 1 339 ? 9.106 -0.724 -10.020 1.00 59.84 339 GLN A O 1
ATOM 2420 N N . THR A 1 340 ? 8.713 -2.412 -8.517 1.00 60.62 340 THR A N 1
ATOM 2421 C CA . THR A 1 340 ? 9.628 -1.993 -7.436 1.00 61.40 340 THR A CA 1
ATOM 2422 C C . THR A 1 340 ? 10.919 -1.318 -7.934 1.00 61.76 340 THR A C 1
ATOM 2423 O O . THR A 1 340 ? 11.762 -1.963 -8.585 1.00 61.96 340 THR A O 1
ATOM 2427 N N . LYS A 1 341 ? 11.087 -0.035 -7.612 1.00 61.80 341 LYS A N 1
ATOM 2428 C CA . LYS A 1 341 ? 12.169 0.738 -8.227 1.00 61.74 341 LYS A CA 1
ATOM 2429 C C . LYS A 1 341 ? 13.356 1.023 -7.302 1.00 61.17 341 LYS A C 1
ATOM 2430 O O . LYS A 1 341 ? 14.411 1.457 -7.767 1.00 61.42 341 LYS A O 1
ATOM 2436 N N . THR A 1 342 ? 13.193 0.775 -6.006 1.00 60.25 342 THR A N 1
ATOM 2437 C CA . THR A 1 342 ? 14.337 0.748 -5.090 1.00 59.56 342 THR A CA 1
ATOM 2438 C C . THR A 1 342 ? 15.378 -0.292 -5.570 1.00 58.75 342 THR A C 1
ATOM 2439 O O . THR A 1 342 ? 15.029 -1.463 -5.750 1.00 58.93 342 THR A O 1
ATOM 2443 N N . PRO A 1 343 ? 16.654 0.129 -5.760 1.00 57.83 343 PRO A N 1
ATOM 2444 C CA . PRO A 1 343 ? 17.763 -0.665 -6.287 1.00 56.55 343 PRO A CA 1
ATOM 2445 C C . PRO A 1 343 ? 17.492 -2.138 -6.607 1.00 55.17 343 PRO A C 1
ATOM 2446 O O . PRO A 1 343 ? 16.920 -2.434 -7.664 1.00 55.63 343 PRO A O 1
ATOM 2450 N N . GLY A 1 344 ? 17.904 -3.053 -5.735 1.00 53.13 344 GLY A N 1
ATOM 2451 C CA . GLY A 1 344 ? 17.746 -4.479 -6.024 1.00 50.32 344 GLY A CA 1
ATOM 2452 C C . GLY A 1 344 ? 16.769 -5.102 -5.066 1.00 48.35 344 GLY A C 1
ATOM 2453 O O . GLY A 1 344 ? 16.982 -6.204 -4.564 1.00 47.86 344 GLY A O 1
ATOM 2454 N N . TYR A 1 345 ? 15.674 -4.398 -4.828 1.00 46.67 345 TYR A N 1
ATOM 2455 C CA . TYR A 1 345 ? 14.854 -4.726 -3.681 1.00 45.05 345 TYR A CA 1
ATOM 2456 C C . TYR A 1 345 ? 13.455 -5.264 -3.926 1.00 44.19 345 TYR A C 1
ATOM 2457 O O . TYR A 1 345 ? 12.727 -5.504 -2.965 1.00 44.49 345 TYR A O 1
ATOM 2466 N N . GLY A 1 346 ? 13.097 -5.525 -5.182 1.00 42.67 346 GLY A N 1
ATOM 2467 C CA . GLY A 1 346 ? 11.880 -6.291 -5.455 1.00 40.93 346 GLY A CA 1
ATOM 2468 C C . GLY A 1 346 ? 11.839 -7.599 -4.677 1.00 40.03 346 GLY A C 1
ATOM 2469 O O . GLY A 1 346 ? 12.866 -8.061 -4.152 1.00 39.67 346 GLY A O 1
ATOM 2470 N N . LEU A 1 347 ? 10.658 -8.209 -4.611 1.00 39.30 347 LEU A N 1
ATOM 2471 C CA . LEU A 1 347 ? 10.438 -9.359 -3.740 1.00 38.20 347 LEU A CA 1
ATOM 2472 C C . LEU A 1 347 ? 10.896 -10.678 -4.338 1.00 37.72 347 LEU A C 1
ATOM 2473 O O . LEU A 1 347 ? 11.363 -11.561 -3.620 1.00 38.01 347 LEU A O 1
ATOM 2478 N N . TYR A 1 348 ? 10.788 -10.800 -5.656 1.00 37.41 348 TYR A N 1
ATOM 2479 C CA . TYR A 1 348 ? 10.889 -12.101 -6.335 1.00 36.58 348 TYR A CA 1
ATOM 2480 C C . TYR A 1 348 ? 12.250 -12.763 -6.275 1.00 36.09 348 TYR A C 1
ATOM 2481 O O . TYR A 1 348 ? 12.423 -13.770 -5.572 1.00 36.30 348 TYR A O 1
ATOM 2490 N N . ASP A 1 349 ? 13.225 -12.203 -6.978 1.00 35.24 349 ASP A N 1
ATOM 2491 C CA . ASP A 1 349 ? 14.577 -12.794 -6.957 1.00 34.60 349 ASP A CA 1
ATOM 2492 C C . ASP A 1 349 ? 15.174 -12.841 -5.549 1.00 34.18 349 ASP A C 1
ATOM 2493 O O . ASP A 1 349 ? 15.900 -13.761 -5.196 1.00 33.69 349 ASP A O 1
ATOM 2498 N N . ARG A 1 350 ? 14.826 -11.859 -4.731 1.00 34.10 350 ARG A N 1
ATOM 2499 C CA . ARG A 1 350 ? 15.239 -11.868 -3.344 1.00 33.75 350 ARG A CA 1
ATOM 2500 C C . ARG A 1 350 ? 14.721 -13.157 -2.692 1.00 33.04 350 ARG A C 1
ATOM 2501 O O . ARG A 1 350 ? 15.488 -13.929 -2.114 1.00 32.87 350 ARG A O 1
ATOM 2509 N N . ALA A 1 351 ? 13.431 -13.436 -2.841 1.00 32.61 351 ALA A N 1
ATOM 2510 C CA . ALA A 1 351 ? 12.869 -14.693 -2.287 1.00 31.49 351 ALA A CA 1
ATOM 2511 C C . ALA A 1 351 ? 13.481 -15.954 -2.907 1.00 30.58 351 ALA A C 1
ATOM 2512 O O . ALA A 1 351 ? 13.891 -16.866 -2.168 1.00 30.62 351 ALA A O 1
ATOM 2514 N N . LEU A 1 352 ? 13.591 -15.993 -4.243 1.00 29.22 352 LEU A N 1
ATOM 2515 C CA . LEU A 1 352 ? 14.258 -17.122 -4.927 1.00 28.07 352 LEU A CA 1
ATOM 2516 C C . LEU A 1 352 ? 15.645 -17.412 -4.355 1.00 27.97 352 LEU A C 1
ATOM 2517 O O . LEU A 1 352 ? 16.041 -18.584 -4.232 1.00 28.23 352 LEU A O 1
ATOM 2522 N N . GLY A 1 353 ? 16.372 -16.350 -4.006 1.00 27.41 353 GLY A N 1
ATOM 2523 C CA . GLY A 1 353 ? 17.617 -16.471 -3.257 1.00 27.02 353 GLY A CA 1
ATOM 2524 C C . GLY A 1 353 ? 17.424 -17.145 -1.906 1.00 27.10 353 GLY A C 1
ATOM 2525 O O . GLY A 1 353 ? 18.091 -18.142 -1.593 1.00 26.65 353 GLY A O 1
ATOM 2526 N N . ALA A 1 354 ? 16.504 -16.622 -1.105 1.00 27.68 354 ALA A N 1
ATOM 2527 C CA . ALA A 1 354 ? 16.302 -17.159 0.237 1.00 28.71 354 ALA A CA 1
ATOM 2528 C C . ALA A 1 354 ? 16.070 -18.675 0.230 1.00 29.88 354 ALA A C 1
ATOM 2529 O O . ALA A 1 354 ? 16.780 -19.428 0.920 1.00 30.92 354 ALA A O 1
ATOM 2531 N N . THR A 1 355 ? 15.111 -19.146 -0.569 1.00 30.75 355 THR A N 1
ATOM 2532 C CA . THR A 1 355 ? 14.809 -20.592 -0.607 1.00 30.92 355 THR A CA 1
ATOM 2533 C C . THR A 1 355 ? 15.988 -21.410 -1.133 1.00 31.10 355 THR A C 1
ATOM 2534 O O . THR A 1 355 ? 16.191 -22.577 -0.724 1.00 32.25 355 THR A O 1
ATOM 2538 N N . TYR A 1 356 ? 16.782 -20.807 -2.013 1.00 30.04 356 TYR A N 1
ATOM 2539 C CA . TYR A 1 356 ? 18.039 -21.431 -2.443 1.00 29.37 356 TYR A CA 1
ATOM 2540 C C . TYR A 1 356 ? 19.021 -21.572 -1.263 1.00 29.82 356 TYR A C 1
ATOM 2541 O O . TYR A 1 356 ? 19.761 -22.583 -1.160 1.00 29.81 356 TYR A O 1
ATOM 2550 N N . PHE A 1 357 ? 19.030 -20.573 -0.379 1.00 29.77 357 PHE A N 1
ATOM 2551 C CA . PHE A 1 357 ? 19.866 -20.655 0.830 1.00 30.48 357 PHE A CA 1
ATOM 2552 C C . PHE A 1 357 ? 19.319 -21.645 1.866 1.00 31.29 357 PHE A C 1
ATOM 2553 O O . PHE A 1 357 ? 20.088 -22.378 2.475 1.00 31.16 357 PHE A O 1
ATOM 2561 N N . ASN A 1 358 ? 17.997 -21.719 2.022 1.00 32.69 358 ASN A N 1
ATOM 2562 C CA . ASN A 1 358 ? 17.384 -22.857 2.748 1.00 33.55 358 ASN A CA 1
ATOM 2563 C C . ASN A 1 358 ? 17.950 -24.189 2.287 1.00 34.48 358 ASN A C 1
ATOM 2564 O O . ASN A 1 358 ? 18.309 -25.041 3.100 1.00 35.22 358 ASN A O 1
ATOM 2569 N N . GLY A 1 359 ? 18.034 -24.368 0.974 1.00 35.33 359 GLY A N 1
ATOM 2570 C CA . GLY A 1 359 ? 18.472 -25.636 0.398 1.00 36.32 359 GLY A CA 1
ATOM 2571 C C . GLY A 1 359 ? 19.947 -25.871 0.613 1.00 37.67 359 GLY A C 1
ATOM 2572 O O . GLY A 1 359 ? 20.379 -26.991 0.868 1.00 37.71 359 GLY A O 1
ATOM 2573 N N . LEU A 1 360 ? 20.739 -24.807 0.515 1.00 39.08 360 LEU A N 1
ATOM 2574 C CA . LEU A 1 360 ? 22.168 -24.924 0.809 1.00 39.91 360 LEU A CA 1
ATOM 2575 C C . LEU A 1 360 ? 22.361 -25.239 2.292 1.00 41.06 360 LEU A C 1
ATOM 2576 O O . LEU A 1 360 ? 23.095 -26.175 2.628 1.00 41.44 360 LEU A O 1
ATOM 2581 N N . TYR A 1 361 ? 21.663 -24.500 3.160 1.00 42.38 361 TYR A N 1
ATOM 2582 C CA . TYR A 1 361 ? 21.757 -24.700 4.608 1.00 44.34 361 TYR A CA 1
ATOM 2583 C C . TYR A 1 361 ? 21.446 -26.146 5.024 1.00 44.56 361 TYR A C 1
ATOM 2584 O O . TYR A 1 361 ? 22.364 -26.901 5.390 1.00 44.16 361 TYR A O 1
ATOM 2593 N N . GLU A 1 362 ? 20.163 -26.515 4.926 1.00 44.85 362 GLU A N 1
ATOM 2594 C CA . GLU A 1 362 ? 19.658 -27.879 5.165 1.00 45.09 362 GLU A CA 1
ATOM 2595 C C . GLU A 1 362 ? 20.604 -28.946 4.640 1.00 44.99 362 GLU A C 1
ATOM 2596 O O . GLU A 1 362 ? 20.963 -29.872 5.359 1.00 45.02 362 GLU A O 1
ATOM 2602 N N . ALA A 1 363 ? 21.016 -28.826 3.387 1.00 45.48 363 ALA A N 1
ATOM 2603 C CA . ALA A 1 363 ? 21.829 -29.889 2.817 1.00 46.21 363 ALA A CA 1
ATOM 2604 C C . ALA A 1 363 ? 23.144 -30.019 3.566 1.00 46.83 363 ALA A C 1
ATOM 2605 O O . ALA A 1 363 ? 23.523 -31.128 3.946 1.00 46.97 363 ALA A O 1
ATOM 2607 N N . ASN A 1 364 ? 23.818 -28.889 3.805 1.00 47.57 364 ASN A N 1
ATOM 2608 C CA . ASN A 1 364 ? 25.127 -28.917 4.468 1.00 47.80 364 ASN A CA 1
ATOM 2609 C C . ASN A 1 364 ? 25.031 -29.340 5.921 1.00 48.61 364 ASN A C 1
ATOM 2610 O O . ASN A 1 364 ? 25.893 -30.068 6.416 1.00 48.97 364 ASN A O 1
ATOM 2615 N N . MET A 1 365 ? 23.972 -28.895 6.589 1.00 49.29 365 MET A N 1
ATOM 2616 C CA . MET A 1 365 ? 23.680 -29.366 7.932 1.00 50.14 365 MET A CA 1
ATOM 2617 C C . MET A 1 365 ? 23.679 -30.897 7.980 1.00 50.45 365 MET A C 1
ATOM 2618 O O . MET A 1 365 ? 24.567 -31.487 8.590 1.00 50.65 365 MET A O 1
ATOM 2623 N N . ARG A 1 366 ? 22.736 -31.534 7.290 1.00 50.62 366 ARG A N 1
ATOM 2624 C CA . ARG A 1 366 ? 22.622 -33.001 7.300 1.00 51.17 366 ARG A CA 1
ATOM 2625 C C . ARG A 1 366 ? 23.912 -33.690 6.880 1.00 51.64 366 ARG A C 1
ATOM 2626 O O . ARG A 1 366 ? 24.248 -34.755 7.387 1.00 51.91 366 ARG A O 1
ATOM 2634 N N . ALA A 1 367 ? 24.625 -33.088 5.940 1.00 52.39 367 ALA A N 1
ATOM 2635 C CA . ALA A 1 367 ? 25.867 -33.656 5.465 1.00 53.30 367 ALA A CA 1
ATOM 2636 C C . ALA A 1 367 ? 26.903 -33.654 6.586 1.00 53.95 367 ALA A C 1
ATOM 2637 O O . ALA A 1 367 ? 27.753 -34.553 6.658 1.00 53.72 367 ALA A O 1
ATOM 2639 N N . ALA A 1 368 ? 26.828 -32.644 7.456 1.00 54.51 368 ALA A N 1
ATOM 2640 C CA . ALA A 1 368 ? 27.665 -32.613 8.660 1.00 55.33 368 ALA A CA 1
ATOM 2641 C C . ALA A 1 368 ? 27.251 -33.747 9.610 1.00 55.57 368 ALA A C 1
ATOM 2642 O O . ALA A 1 368 ? 28.065 -34.614 9.957 1.00 55.62 368 ALA A O 1
ATOM 2644 N N . GLY A 1 369 ? 25.971 -33.733 9.977 1.00 55.81 369 GLY A N 1
ATOM 2645 C CA . GLY A 1 369 ? 25.395 -34.625 10.965 1.00 56.23 369 GLY A CA 1
ATOM 2646 C C . GLY A 1 369 ? 24.408 -33.830 11.796 1.00 56.43 369 GLY A C 1
ATOM 2647 O O . GLY A 1 369 ? 23.581 -34.395 12.502 1.00 56.72 369 GLY A O 1
ATOM 2648 N N . LYS A 1 370 ? 24.496 -32.508 11.715 1.00 56.64 370 LYS A N 1
ATOM 2649 C CA . LYS A 1 370 ? 23.580 -31.634 12.455 1.00 56.82 370 LYS A CA 1
ATOM 2650 C C . LYS A 1 370 ? 22.190 -31.634 11.840 1.00 56.51 370 LYS A C 1
ATOM 2651 O O . LYS A 1 370 ? 21.989 -32.161 10.747 1.00 56.11 370 LYS A O 1
ATOM 2657 N N . THR A 1 371 ? 21.242 -31.042 12.565 1.00 56.45 371 THR A N 1
ATOM 2658 C CA . THR A 1 371 ? 19.842 -31.042 12.186 1.00 56.53 371 THR A CA 1
ATOM 2659 C C . THR A 1 371 ? 19.395 -29.585 12.059 1.00 56.74 371 THR A C 1
ATOM 2660 O O . THR A 1 371 ? 19.425 -28.850 13.047 1.00 56.91 371 THR A O 1
ATOM 2664 N N . PRO A 1 372 ? 19.006 -29.150 10.836 1.00 56.77 372 PRO A N 1
ATOM 2665 C CA . PRO A 1 372 ? 18.600 -27.765 10.531 1.00 56.71 372 PRO A CA 1
ATOM 2666 C C . PRO A 1 372 ? 17.388 -27.293 11.305 1.00 56.81 372 PRO A C 1
ATOM 2667 O O . PRO A 1 372 ? 16.896 -28.013 12.166 1.00 57.63 372 PRO A O 1
ATOM 2671 N N . ASP A 1 373 ? 16.921 -26.082 11.009 1.00 56.68 373 ASP A N 1
ATOM 2672 C CA . ASP A 1 373 ? 15.704 -25.550 11.614 1.00 56.56 373 ASP A CA 1
ATOM 2673 C C . ASP A 1 373 ? 15.339 -24.221 10.999 1.00 56.50 373 ASP A C 1
ATOM 2674 O O . ASP A 1 373 ? 16.202 -23.426 10.660 1.00 56.35 373 ASP A O 1
ATOM 2679 N N . PHE A 1 374 ? 14.044 -23.980 10.862 1.00 56.97 374 PHE A N 1
ATOM 2680 C CA . PHE A 1 374 ? 13.556 -22.744 10.267 1.00 57.44 374 PHE A CA 1
ATOM 2681 C C . PHE A 1 374 ? 12.463 -22.221 11.163 1.00 58.17 374 PHE A C 1
ATOM 2682 O O . PHE A 1 374 ? 12.339 -22.680 12.303 1.00 58.05 374 PHE A O 1
ATOM 2690 N N . GLY A 1 375 ? 11.681 -21.264 10.670 1.00 59.18 375 GLY A N 1
ATOM 2691 C CA . GLY A 1 375 ? 10.633 -20.626 11.488 1.00 60.99 375 GLY A CA 1
ATOM 2692 C C . GLY A 1 375 ? 9.484 -21.523 11.914 1.00 61.79 375 GLY A C 1
ATOM 2693 O O . GLY A 1 375 ? 8.500 -21.054 12.494 1.00 62.05 375 GLY A O 1
ATOM 2694 N N . ILE A 1 376 ? 9.659 -22.817 11.653 1.00 62.61 376 ILE A N 1
ATOM 2695 C CA . ILE A 1 376 ? 8.617 -23.835 11.675 1.00 63.32 376 ILE A CA 1
ATOM 2696 C C . ILE A 1 376 ? 8.148 -24.238 13.065 1.00 63.85 376 ILE A C 1
ATOM 2697 O O . ILE A 1 376 ? 8.910 -24.817 13.854 1.00 63.83 376 ILE A O 1
ATOM 2702 N N . LYS A 1 377 ? 6.882 -23.921 13.342 1.00 64.48 377 LYS A N 1
ATOM 2703 C CA . LYS A 1 377 ? 6.195 -24.382 14.549 1.00 65.16 377 LYS A CA 1
ATOM 2704 C C . LYS A 1 377 ? 5.244 -25.524 14.183 1.00 65.23 377 LYS A C 1
ATOM 2705 O O . LYS A 1 377 ? 5.557 -26.704 14.394 1.00 65.04 377 LYS A O 1
ATOM 2711 N N . ALA A 1 378 ? 4.095 -25.162 13.613 1.00 65.50 378 ALA A N 1
ATOM 2712 C CA . ALA A 1 378 ? 3.104 -26.139 13.148 1.00 65.56 378 ALA A CA 1
ATOM 2713 C C . ALA A 1 378 ? 3.138 -26.304 11.633 1.00 65.35 378 ALA A C 1
ATOM 2714 O O . ALA A 1 378 ? 2.978 -25.321 10.896 1.00 65.22 378 ALA A O 1
ATOM 2716 N N . LYS A 1 379 ? 3.339 -27.548 11.187 1.00 64.97 379 LYS A N 1
ATOM 2717 C CA . LYS A 1 379 ? 3.177 -27.926 9.777 1.00 64.59 379 LYS A CA 1
ATOM 2718 C C . LYS A 1 379 ? 1.810 -27.515 9.212 1.00 64.93 379 LYS A C 1
ATOM 2719 O O . LYS A 1 379 ? 1.699 -27.219 8.025 1.00 64.98 379 LYS A O 1
ATOM 2725 N N . THR A 1 380 ? 0.781 -27.492 10.065 1.00 65.47 380 THR A N 1
ATOM 2726 C CA . THR A 1 380 ? -0.586 -27.154 9.634 1.00 65.69 380 THR A CA 1
ATOM 2727 C C . THR A 1 380 ? -1.492 -26.470 10.671 1.00 65.98 380 THR A C 1
ATOM 2728 O O . THR A 1 380 ? -1.296 -26.611 11.888 1.00 65.95 380 THR A O 1
ATOM 2732 N N . VAL A 1 381 ? -2.496 -25.756 10.157 1.00 66.13 381 VAL A N 1
ATOM 2733 C CA . VAL A 1 381 ? -3.574 -25.171 10.962 1.00 66.60 381 VAL A CA 1
ATOM 2734 C C . VAL A 1 381 ? -4.600 -26.268 11.327 1.00 66.79 381 VAL A C 1
ATOM 2735 O O . VAL A 1 381 ? -5.814 -26.075 11.512 1.00 66.68 381 VAL A O 1
ATOM 2739 N N . GLY B 1 18 ? 27.825 -40.512 -14.929 1.00 48.10 18 GLY B N 1
ATOM 2740 C CA . GLY B 1 18 ? 27.845 -39.305 -14.048 1.00 48.26 18 GLY B CA 1
ATOM 2741 C C . GLY B 1 18 ? 26.506 -38.585 -13.934 1.00 48.41 18 GLY B C 1
ATOM 2742 O O . GLY B 1 18 ? 25.755 -38.484 -14.914 1.00 48.22 18 GLY B O 1
ATOM 2743 N N . SER B 1 19 ? 26.222 -38.061 -12.736 1.00 48.02 19 SER B N 1
ATOM 2744 C CA . SER B 1 19 ? 24.952 -37.376 -12.449 1.00 47.33 19 SER B CA 1
ATOM 2745 C C . SER B 1 19 ? 24.680 -36.258 -13.448 1.00 46.88 19 SER B C 1
ATOM 2746 O O . SER B 1 19 ? 25.621 -35.663 -13.975 1.00 47.17 19 SER B O 1
ATOM 2749 N N . HIS B 1 20 ? 23.397 -36.001 -13.712 1.00 46.01 20 HIS B N 1
ATOM 2750 C CA . HIS B 1 20 ? 22.963 -34.986 -14.675 1.00 45.18 20 HIS B CA 1
ATOM 2751 C C . HIS B 1 20 ? 21.460 -34.700 -14.541 1.00 43.72 20 HIS B C 1
ATOM 2752 O O . HIS B 1 20 ? 20.633 -35.170 -15.325 1.00 43.23 20 HIS B O 1
ATOM 2759 N N . MET B 1 21 ? 21.124 -33.913 -13.527 1.00 42.07 21 MET B N 1
ATOM 2760 C CA . MET B 1 21 ? 19.758 -33.511 -13.281 1.00 40.72 21 MET B CA 1
ATOM 2761 C C . MET B 1 21 ? 19.416 -32.094 -13.784 1.00 39.37 21 MET B C 1
ATOM 2762 O O . MET B 1 21 ? 19.883 -31.113 -13.226 1.00 39.40 21 MET B O 1
ATOM 2767 N N . LYS B 1 22 ? 18.593 -32.020 -14.831 1.00 38.03 22 LYS B N 1
ATOM 2768 C CA . LYS B 1 22 ? 18.036 -30.763 -15.371 1.00 36.87 22 LYS B CA 1
ATOM 2769 C C . LYS B 1 22 ? 16.807 -30.284 -14.594 1.00 36.07 22 LYS B C 1
ATOM 2770 O O . LYS B 1 22 ? 15.796 -30.967 -14.553 1.00 36.16 22 LYS B O 1
ATOM 2776 N N . MET B 1 23 ? 16.879 -29.099 -14.006 1.00 35.28 23 MET B N 1
ATOM 2777 C CA . MET B 1 23 ? 15.677 -28.440 -13.537 1.00 34.19 23 MET B CA 1
ATOM 2778 C C . MET B 1 23 ? 14.673 -28.222 -14.674 1.00 33.04 23 MET B C 1
ATOM 2779 O O . MET B 1 23 ? 15.034 -27.853 -15.779 1.00 32.40 23 MET B O 1
ATOM 2784 N N . SER B 1 24 ? 13.404 -28.474 -14.384 1.00 32.59 24 SER B N 1
ATOM 2785 C CA . SER B 1 24 ? 12.331 -28.297 -15.357 1.00 31.59 24 SER B CA 1
ATOM 2786 C C . SER B 1 24 ? 11.135 -27.621 -14.718 1.00 31.32 24 SER B C 1
ATOM 2787 O O . SER B 1 24 ? 11.053 -27.526 -13.496 1.00 31.37 24 SER B O 1
ATOM 2790 N N . PHE B 1 25 ? 10.213 -27.150 -15.551 1.00 30.72 25 PHE B N 1
ATOM 2791 C CA . PHE B 1 25 ? 9.036 -26.416 -15.102 1.00 29.74 25 PHE B CA 1
ATOM 2792 C C . PHE B 1 25 ? 7.847 -26.795 -15.987 1.00 30.06 25 PHE B C 1
ATOM 2793 O O . PHE B 1 25 ? 7.997 -26.989 -17.204 1.00 29.83 25 PHE B O 1
ATOM 2801 N N . ARG B 1 26 ? 6.661 -26.903 -15.393 1.00 30.38 26 ARG B N 1
ATOM 2802 C CA . ARG B 1 26 ? 5.506 -27.224 -16.201 1.00 30.73 26 ARG B CA 1
ATOM 2803 C C . ARG B 1 26 ? 4.942 -25.963 -16.804 1.00 30.32 26 ARG B C 1
ATOM 2804 O O . ARG B 1 26 ? 4.894 -24.924 -16.138 1.00 29.78 26 ARG B O 1
ATOM 2812 N N . TRP B 1 27 ? 4.561 -26.087 -18.081 1.00 29.61 27 TRP B N 1
ATOM 2813 C CA . TRP B 1 27 ? 4.057 -25.007 -18.915 1.00 29.70 27 TRP B CA 1
ATOM 2814 C C . TRP B 1 27 ? 2.958 -25.514 -19.858 1.00 30.21 27 TRP B C 1
ATOM 2815 O O . TRP B 1 27 ? 3.164 -26.452 -20.636 1.00 29.68 27 TRP B O 1
ATOM 2826 N N . TYR B 1 28 ? 1.798 -24.871 -19.793 1.00 31.01 28 TYR B N 1
ATOM 2827 C CA . TYR B 1 28 ? 0.618 -25.353 -20.466 1.00 31.86 28 TYR B CA 1
ATOM 2828 C C . TYR B 1 28 ? 0.464 -24.736 -21.857 1.00 32.81 28 TYR B C 1
ATOM 2829 O O . TYR B 1 28 ? -0.596 -24.826 -22.484 1.00 33.65 28 TYR B O 1
ATOM 2838 N N . GLY B 1 29 ? 1.525 -24.120 -22.352 1.00 33.34 29 GLY B N 1
ATOM 2839 C CA . GLY B 1 29 ? 1.507 -23.565 -23.687 1.00 34.52 29 GLY B CA 1
ATOM 2840 C C . GLY B 1 29 ? 0.907 -22.181 -23.773 1.00 35.27 29 GLY B C 1
ATOM 2841 O O . GLY B 1 29 ? 0.698 -21.532 -22.761 1.00 34.84 29 GLY B O 1
ATOM 2842 N N . LYS B 1 30 ? 0.622 -21.752 -25.003 1.00 36.75 30 LYS B N 1
ATOM 2843 C CA . LYS B 1 30 ? 0.151 -20.397 -25.327 1.00 38.27 30 LYS B CA 1
ATOM 2844 C C . LYS B 1 30 ? -0.825 -19.813 -24.313 1.00 38.88 30 LYS B C 1
ATOM 2845 O O . LYS B 1 30 ? -0.704 -18.657 -23.900 1.00 38.78 30 LYS B O 1
ATOM 2851 N N . LYS B 1 31 ? -1.769 -20.635 -23.889 1.00 39.58 31 LYS B N 1
ATOM 2852 C CA . LYS B 1 31 ? -2.791 -20.181 -22.984 1.00 40.49 31 LYS B CA 1
ATOM 2853 C C . LYS B 1 31 ? -2.389 -20.211 -21.492 1.00 40.58 31 LYS B C 1
ATOM 2854 O O . LYS B 1 31 ? -3.267 -20.134 -20.616 1.00 40.72 31 LYS B O 1
ATOM 2860 N N . ASP B 1 32 ? -1.081 -20.304 -21.200 1.00 39.97 32 ASP B N 1
ATOM 2861 C CA . ASP B 1 32 ? -0.619 -20.336 -19.806 1.00 39.07 32 ASP B CA 1
ATOM 2862 C C . ASP B 1 32 ? -0.512 -18.921 -19.291 1.00 38.65 32 ASP B C 1
ATOM 2863 O O . ASP B 1 32 ? 0.069 -18.046 -19.952 1.00 38.27 32 ASP B O 1
ATOM 2868 N N . PRO B 1 33 ? -1.114 -18.681 -18.125 1.00 38.03 33 PRO B N 1
ATOM 2869 C CA . PRO B 1 33 ? -0.870 -17.477 -17.355 1.00 37.82 33 PRO B CA 1
ATOM 2870 C C . PRO B 1 33 ? 0.629 -17.186 -17.275 1.00 37.02 33 PRO B C 1
ATOM 2871 O O . PRO B 1 33 ? 1.063 -16.114 -17.687 1.00 36.43 33 PRO B O 1
ATOM 2875 N N . VAL B 1 34 ? 1.408 -18.141 -16.765 1.00 36.47 34 VAL B N 1
ATOM 2876 C CA . VAL B 1 34 ? 2.869 -17.996 -16.726 1.00 35.88 34 VAL B CA 1
ATOM 2877 C C . VAL B 1 34 ? 3.503 -18.141 -18.120 1.00 35.34 34 VAL B C 1
ATOM 2878 O O . VAL B 1 34 ? 3.132 -19.053 -18.860 1.00 35.38 34 VAL B O 1
ATOM 2882 N N . THR B 1 35 ? 4.425 -17.235 -18.474 1.00 34.80 35 THR B N 1
ATOM 2883 C CA . THR B 1 35 ? 5.089 -17.249 -19.796 1.00 34.98 35 THR B CA 1
ATOM 2884 C C . THR B 1 35 ? 6.466 -17.889 -19.774 1.00 34.96 35 THR B C 1
ATOM 2885 O O . THR B 1 35 ? 6.993 -18.219 -18.706 1.00 35.03 35 THR B O 1
ATOM 2889 N N . LEU B 1 36 ? 7.076 -17.998 -20.959 1.00 34.49 36 LEU B N 1
ATOM 2890 C CA . LEU B 1 36 ? 8.417 -18.569 -21.077 1.00 33.69 36 LEU B CA 1
ATOM 2891 C C . LEU B 1 36 ? 9.515 -17.610 -20.594 1.00 33.64 36 LEU B C 1
ATOM 2892 O O . LEU B 1 36 ? 10.487 -18.055 -19.998 1.00 33.97 36 LEU B O 1
ATOM 2897 N N . GLU B 1 37 ? 9.364 -16.305 -20.837 1.00 33.49 37 GLU B N 1
ATOM 2898 C CA . GLU B 1 37 ? 10.269 -15.306 -20.261 1.00 32.53 37 GLU B CA 1
ATOM 2899 C C . GLU B 1 37 ? 10.390 -15.571 -18.761 1.00 32.35 37 GLU B C 1
ATOM 2900 O O . GLU B 1 37 ? 11.487 -15.777 -18.233 1.00 31.54 37 GLU B O 1
ATOM 2901 N N . GLU B 1 38 ? 9.245 -15.633 -18.080 1.00 31.69 38 GLU B N 1
ATOM 2902 C CA . GLU B 1 38 ? 9.253 -15.704 -16.635 1.00 31.66 38 GLU B CA 1
ATOM 2903 C C . GLU B 1 38 ? 9.946 -16.974 -16.181 1.00 30.14 38 GLU B C 1
ATOM 2904 O O . GLU B 1 38 ? 10.798 -16.936 -15.292 1.00 30.18 38 GLU B O 1
ATOM 2910 N N . ILE B 1 39 ? 9.581 -18.089 -16.812 1.00 28.46 39 ILE B N 1
ATOM 2911 C CA . ILE B 1 39 ? 10.185 -19.394 -16.531 1.00 26.23 39 ILE B CA 1
ATOM 2912 C C . ILE B 1 39 ? 11.686 -19.375 -16.733 1.00 25.12 39 ILE B C 1
ATOM 2913 O O . ILE B 1 39 ? 12.426 -19.823 -15.874 1.00 24.58 39 ILE B O 1
ATOM 2918 N N . LYS B 1 40 ? 12.113 -18.840 -17.874 1.00 24.25 40 LYS B N 1
ATOM 2919 C CA . LYS B 1 40 ? 13.526 -18.722 -18.243 1.00 23.02 40 LYS B CA 1
ATOM 2920 C C . LYS B 1 40 ? 14.356 -17.983 -17.165 1.00 22.35 40 LYS B C 1
ATOM 2921 O O . LYS B 1 40 ? 15.529 -18.262 -16.989 1.00 22.81 40 LYS B O 1
ATOM 2927 N N . ALA B 1 41 ? 13.715 -17.081 -16.443 1.00 21.85 41 ALA B N 1
ATOM 2928 C CA . ALA B 1 41 ? 14.344 -16.260 -15.407 1.00 22.15 41 ALA B CA 1
ATOM 2929 C C . ALA B 1 41 ? 14.585 -16.995 -14.106 1.00 22.07 41 ALA B C 1
ATOM 2930 O O . ALA B 1 41 ? 15.252 -16.455 -13.231 1.00 22.33 41 ALA B O 1
ATOM 2932 N N . ILE B 1 42 ? 14.023 -18.194 -13.954 1.00 22.30 42 ILE B N 1
ATOM 2933 C CA . ILE B 1 42 ? 14.284 -19.001 -12.760 1.00 22.87 42 ILE B CA 1
ATOM 2934 C C . ILE B 1 42 ? 15.726 -19.500 -12.858 1.00 22.91 42 ILE B C 1
ATOM 2935 O O . ILE B 1 42 ? 16.056 -20.187 -13.816 1.00 22.84 42 ILE B O 1
ATOM 2940 N N . PRO B 1 43 ? 16.574 -19.160 -11.871 1.00 22.96 43 PRO B N 1
ATOM 2941 C CA . PRO B 1 43 ? 18.003 -19.481 -11.959 1.00 23.51 43 PRO B CA 1
ATOM 2942 C C . PRO B 1 43 ? 18.163 -20.976 -12.120 1.00 24.11 43 PRO B C 1
ATOM 2943 O O . PRO B 1 43 ? 17.497 -21.744 -11.398 1.00 24.56 43 PRO B O 1
ATOM 2947 N N . GLY B 1 44 ? 18.983 -21.408 -13.074 1.00 24.47 44 GLY B N 1
ATOM 2948 C CA . GLY B 1 44 ? 19.227 -22.852 -13.233 1.00 24.32 44 GLY B CA 1
ATOM 2949 C C . GLY B 1 44 ? 18.178 -23.657 -13.996 1.00 24.56 44 GLY B C 1
ATOM 2950 O O . GLY B 1 44 ? 18.336 -24.868 -14.183 1.00 25.08 44 GLY B O 1
ATOM 2951 N N . MET B 1 45 ? 17.139 -22.994 -14.493 1.00 24.42 45 MET B N 1
ATOM 2952 C CA . MET B 1 45 ? 16.034 -23.696 -15.176 1.00 24.30 45 MET B CA 1
ATOM 2953 C C . MET B 1 45 ? 16.450 -24.117 -16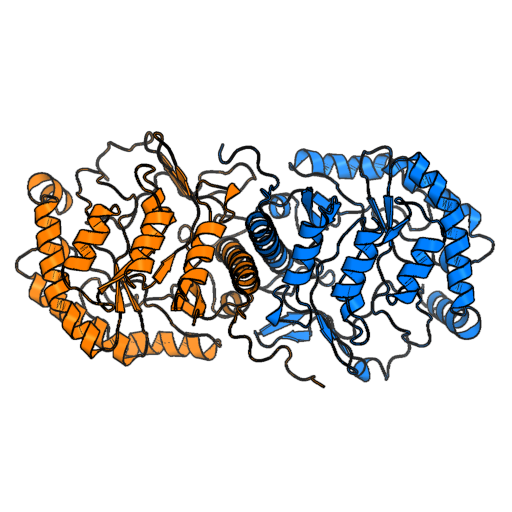.568 1.00 24.08 45 MET B C 1
ATOM 2954 O O . MET B 1 45 ? 16.975 -23.314 -17.332 1.00 24.85 45 MET B O 1
ATOM 2959 N N . GLN B 1 46 ? 16.219 -25.377 -16.909 1.00 24.06 46 GLN B N 1
ATOM 2960 C CA . GLN B 1 46 ? 16.713 -25.906 -18.194 1.00 23.43 46 GLN B CA 1
ATOM 2961 C C . GLN B 1 46 ? 15.615 -26.499 -19.064 1.00 23.30 46 GLN B C 1
ATOM 2962 O O . GLN B 1 46 ? 15.697 -26.423 -20.274 1.00 23.74 46 GLN B O 1
ATOM 2968 N N . GLY B 1 47 ? 14.602 -27.102 -18.446 1.00 22.82 47 GLY B N 1
ATOM 2969 C CA . GLY B 1 47 ? 13.648 -27.900 -19.179 1.00 22.17 47 GLY B CA 1
ATOM 2970 C C . GLY B 1 47 ? 12.227 -27.379 -19.099 1.00 22.68 47 GLY B C 1
ATOM 2971 O O . GLY B 1 47 ? 11.833 -26.742 -18.116 1.00 22.17 47 GLY B O 1
ATOM 2972 N N . ILE B 1 48 ? 11.459 -27.649 -20.153 1.00 22.84 48 ILE B N 1
ATOM 2973 C CA . ILE B 1 48 ? 10.055 -27.337 -20.168 1.00 23.16 48 ILE B CA 1
ATOM 2974 C C . ILE B 1 48 ? 9.329 -28.654 -20.211 1.00 24.10 48 ILE B C 1
ATOM 2975 O O . ILE B 1 48 ? 9.684 -29.567 -20.984 1.00 23.41 48 ILE B O 1
ATOM 2980 N N . VAL B 1 49 ? 8.311 -28.748 -19.375 1.00 25.03 49 VAL B N 1
ATOM 2981 C CA . VAL B 1 49 ? 7.463 -29.923 -19.360 1.00 26.51 49 VAL B CA 1
ATOM 2982 C C . VAL B 1 49 ? 6.113 -29.479 -19.867 1.00 27.77 49 VAL B C 1
ATOM 2983 O O . VAL B 1 49 ? 5.486 -28.628 -19.227 1.00 28.85 49 VAL B O 1
ATOM 2987 N N . THR B 1 50 ? 5.657 -30.047 -20.987 1.00 28.08 50 THR B N 1
ATOM 2988 C CA . THR B 1 50 ? 4.408 -29.595 -21.611 1.00 28.95 50 THR B CA 1
ATOM 2989 C C . THR B 1 50 ? 3.667 -30.704 -22.387 1.00 29.83 50 THR B C 1
ATOM 2990 O O . THR B 1 50 ? 4.071 -31.861 -22.358 1.00 30.39 50 THR B O 1
ATOM 2994 N N . ALA B 1 51 ? 2.588 -30.343 -23.075 1.00 30.63 51 ALA B N 1
ATOM 2995 C CA . ALA B 1 51 ? 1.776 -31.299 -23.816 1.00 32.02 51 ALA B CA 1
ATOM 2996 C C . ALA B 1 51 ? 0.993 -30.612 -24.919 1.00 32.97 51 ALA B C 1
ATOM 2997 O O . ALA B 1 51 ? 0.904 -29.393 -24.961 1.00 33.33 51 ALA B O 1
ATOM 2999 N N . VAL B 1 52 ? 0.413 -31.410 -25.803 1.00 34.24 52 VAL B N 1
ATOM 3000 C CA . VAL B 1 52 ? -0.441 -30.916 -26.873 1.00 35.47 52 VAL B CA 1
ATOM 3001 C C . VAL B 1 52 ? -1.868 -30.836 -26.337 1.00 36.91 52 VAL B C 1
ATOM 3002 O O . VAL B 1 52 ? -2.410 -31.820 -25.826 1.00 37.07 52 VAL B O 1
ATOM 3006 N N . TYR B 1 53 ? -2.482 -29.665 -26.446 1.00 38.76 53 TYR B N 1
ATOM 3007 C CA . TYR B 1 53 ? -3.858 -29.514 -25.971 1.00 40.30 53 TYR B CA 1
ATOM 3008 C C . TYR B 1 53 ? -4.942 -29.356 -27.053 1.00 40.83 53 TYR B C 1
ATOM 3009 O O . TYR B 1 53 ? -6.125 -29.349 -26.728 1.00 40.88 53 TYR B O 1
ATOM 3018 N N . ASP B 1 54 ? -4.560 -29.269 -28.327 1.00 41.12 54 ASP B N 1
ATOM 3019 C CA . ASP B 1 54 ? -5.568 -29.133 -29.394 1.00 42.11 54 ASP B CA 1
ATOM 3020 C C . ASP B 1 54 ? -6.190 -30.478 -29.942 1.00 42.21 54 ASP B C 1
ATOM 3021 O O . ASP B 1 54 ? -7.017 -30.478 -30.861 1.00 41.72 54 ASP B O 1
ATOM 3026 N N . VAL B 1 55 ? -5.824 -31.598 -29.324 1.00 42.25 55 VAL B N 1
ATOM 3027 C CA . VAL B 1 55 ? -6.281 -32.910 -29.735 1.00 42.87 55 VAL B CA 1
ATOM 3028 C C . VAL B 1 55 ? -6.992 -33.609 -28.554 1.00 43.77 55 VAL B C 1
ATOM 3029 O O . VAL B 1 55 ? -6.498 -33.571 -27.417 1.00 44.02 55 VAL B O 1
ATOM 3033 N N . PRO B 1 56 ? -8.162 -34.236 -28.814 1.00 44.18 56 PRO B N 1
ATOM 3034 C CA . PRO B 1 56 ? -8.918 -34.947 -27.777 1.00 44.65 56 PRO B CA 1
ATOM 3035 C C . PRO B 1 56 ? -8.236 -36.220 -27.269 1.00 45.37 56 PRO B C 1
ATOM 3036 O O . PRO B 1 56 ? -7.415 -36.816 -27.976 1.00 45.84 56 PRO B O 1
ATOM 3040 N N . VAL B 1 57 ? -8.588 -36.633 -26.054 1.00 45.68 57 VAL B N 1
ATOM 3041 C CA . VAL B 1 57 ? -8.028 -37.836 -25.431 1.00 45.99 57 VAL B CA 1
ATOM 3042 C C . VAL B 1 57 ? -8.180 -39.057 -26.338 1.00 45.97 57 VAL B C 1
ATOM 3043 O O . VAL B 1 57 ? -9.272 -39.345 -26.845 1.00 46.45 57 VAL B O 1
ATOM 3047 N N . GLY B 1 58 ? -7.079 -39.767 -26.544 1.00 45.95 58 GLY B N 1
ATOM 3048 C CA . GLY B 1 58 ? -7.075 -40.998 -27.344 1.00 45.70 58 GLY B CA 1
ATOM 3049 C C . GLY B 1 58 ? -7.048 -40.829 -28.858 1.00 45.39 58 GLY B C 1
ATOM 3050 O O . GLY B 1 58 ? -7.301 -41.784 -29.603 1.00 45.32 58 GLY B O 1
ATOM 3051 N N . GLN B 1 59 ? -6.719 -39.632 -29.331 1.00 45.23 59 GLN B N 1
ATOM 3052 C CA . GLN B 1 59 ? -6.873 -39.362 -30.753 1.00 45.09 59 GLN B CA 1
ATOM 3053 C C . GLN B 1 59 ? -5.589 -39.243 -31.593 1.00 44.17 59 GLN B C 1
ATOM 3054 O O . GLN B 1 59 ? -5.651 -39.326 -32.831 1.00 44.49 59 GLN B O 1
ATOM 3060 N N . ALA B 1 60 ? -4.443 -39.044 -30.949 1.00 42.29 60 ALA B N 1
ATOM 3061 C CA . ALA B 1 60 ? -3.157 -39.101 -31.662 1.00 40.87 60 ALA B CA 1
ATOM 3062 C C . ALA B 1 60 ? -2.616 -37.739 -32.054 1.00 39.95 60 ALA B C 1
ATOM 3063 O O . ALA B 1 60 ? -3.229 -36.999 -32.830 1.00 39.91 60 ALA B O 1
ATOM 3065 N N . TRP B 1 61 ? -1.437 -37.439 -31.525 1.00 38.19 61 TRP B N 1
ATOM 3066 C CA . TRP B 1 61 ? -0.799 -36.159 -31.710 1.00 36.25 61 TRP B CA 1
ATOM 3067 C C . TRP B 1 61 ? 0.014 -36.099 -33.007 1.00 35.61 61 TRP B C 1
ATOM 3068 O O . TRP B 1 61 ? 0.919 -36.913 -33.198 1.00 35.42 61 TRP B O 1
ATOM 3079 N N . PRO B 1 62 ? -0.279 -35.113 -33.882 1.00 35.13 62 PRO B N 1
ATOM 3080 C CA . PRO B 1 62 ? 0.518 -34.897 -35.086 1.00 34.94 62 PRO B CA 1
ATOM 3081 C C . PRO B 1 62 ? 1.880 -34.328 -34.742 1.00 35.40 62 PRO B C 1
ATOM 3082 O O . PRO B 1 62 ? 2.060 -33.756 -33.667 1.00 35.19 62 PRO B O 1
ATOM 3086 N N . LEU B 1 63 ? 2.829 -34.455 -35.663 1.00 35.79 63 LEU B N 1
ATOM 3087 C CA . LEU B 1 63 ? 4.151 -33.929 -35.422 1.00 36.27 63 LEU B CA 1
ATOM 3088 C C . LEU B 1 63 ? 4.148 -32.403 -35.321 1.00 37.05 63 LEU B C 1
ATOM 3089 O O . LEU B 1 63 ? 4.748 -31.859 -34.397 1.00 36.66 63 LEU B O 1
ATOM 3094 N N . GLU B 1 64 ? 3.460 -31.732 -36.255 1.00 38.29 64 GLU B N 1
ATOM 3095 C CA . GLU B 1 64 ? 3.424 -30.254 -36.298 1.00 38.77 64 GLU B CA 1
ATOM 3096 C C . GLU B 1 64 ? 2.994 -29.620 -34.981 1.00 38.00 64 GLU B C 1
ATOM 3097 O O . GLU B 1 64 ? 3.582 -28.633 -34.552 1.00 37.71 64 GLU B O 1
ATOM 3103 N N . ASN B 1 65 ? 1.971 -30.186 -34.351 1.00 37.38 65 ASN B N 1
ATOM 3104 C CA . ASN B 1 65 ? 1.532 -29.723 -33.047 1.00 37.18 65 ASN B CA 1
ATOM 3105 C C . ASN B 1 65 ? 2.687 -29.682 -32.070 1.00 37.70 65 ASN B C 1
ATOM 3106 O O . ASN B 1 65 ? 3.039 -28.613 -31.571 1.00 38.10 65 ASN B O 1
ATOM 3111 N N . ILE B 1 66 ? 3.291 -30.853 -31.840 1.00 38.09 66 ILE B N 1
ATOM 3112 C CA . ILE B 1 66 ? 4.480 -31.018 -31.000 1.00 37.74 66 ILE B CA 1
ATOM 3113 C C . ILE B 1 66 ? 5.557 -30.035 -31.426 1.00 37.67 66 ILE B C 1
ATOM 3114 O O . ILE B 1 66 ? 6.179 -29.384 -30.598 1.00 37.64 66 ILE B O 1
ATOM 3119 N N . LEU B 1 67 ? 5.771 -29.926 -32.726 1.00 37.98 67 LEU B N 1
ATOM 3120 C CA . LEU B 1 67 ? 6.811 -29.048 -33.228 1.00 38.48 67 LEU B CA 1
ATOM 3121 C C . LEU B 1 67 ? 6.566 -27.554 -32.964 1.00 39.15 67 LEU B C 1
ATOM 3122 O O . LEU B 1 67 ? 7.518 -26.795 -32.742 1.00 39.30 67 LEU B O 1
ATOM 3127 N N . GLU B 1 68 ? 5.298 -27.141 -32.965 1.00 40.01 68 GLU B N 1
ATOM 3128 C CA . GLU B 1 68 ? 4.949 -25.754 -32.676 1.00 41.24 68 GLU B CA 1
ATOM 3129 C C . GLU B 1 68 ? 5.413 -25.383 -31.285 1.00 40.77 68 GLU B C 1
ATOM 3130 O O . GLU B 1 68 ? 6.031 -24.337 -31.096 1.00 40.78 68 GLU B O 1
ATOM 3136 N N . LEU B 1 69 ? 5.146 -26.272 -30.329 1.00 40.54 69 LEU B N 1
ATOM 3137 C CA . LEU B 1 69 ? 5.557 -26.089 -28.945 1.00 39.85 69 LEU B CA 1
ATOM 3138 C C . LEU B 1 69 ? 7.073 -26.016 -28.827 1.00 39.93 69 LEU B C 1
ATOM 3139 O O . LEU B 1 69 ? 7.606 -25.134 -28.149 1.00 40.10 69 LEU B O 1
ATOM 3144 N N . LYS B 1 70 ? 7.763 -26.939 -29.497 1.00 39.60 70 LYS B N 1
ATOM 3145 C CA . LYS B 1 70 ? 9.216 -27.039 -29.405 1.00 39.07 70 LYS B CA 1
ATOM 3146 C C . LYS B 1 70 ? 9.901 -25.760 -29.880 1.00 39.29 70 LYS B C 1
ATOM 3147 O O . LYS B 1 70 ? 10.954 -25.376 -29.351 1.00 38.88 70 LYS B O 1
ATOM 3153 N N . LYS B 1 71 ? 9.298 -25.113 -30.874 1.00 39.33 71 LYS B N 1
ATOM 3154 C CA . LYS B 1 71 ? 9.857 -23.899 -31.484 1.00 39.68 71 LYS B CA 1
ATOM 3155 C C . LYS B 1 71 ? 9.716 -22.713 -30.538 1.00 38.80 71 LYS B C 1
ATOM 3156 O O . LYS B 1 71 ? 10.654 -21.942 -30.361 1.00 39.02 71 LYS B O 1
ATOM 3162 N N . MET B 1 72 ? 8.548 -22.589 -29.920 1.00 37.97 72 MET B N 1
ATOM 3163 C CA . MET B 1 72 ? 8.295 -21.560 -28.908 1.00 37.98 72 MET B CA 1
ATOM 3164 C C . MET B 1 72 ? 9.283 -21.670 -27.759 1.00 37.12 72 MET B C 1
ATOM 3165 O O . MET B 1 72 ? 9.941 -20.673 -27.372 1.00 37.07 72 MET B O 1
ATOM 3170 N N . VAL B 1 73 ? 9.398 -22.896 -27.249 1.00 35.63 73 VAL B N 1
ATOM 3171 C CA . VAL B 1 73 ? 10.276 -23.199 -26.131 1.00 34.41 73 VAL B CA 1
ATOM 3172 C C . VAL B 1 73 ? 11.755 -22.964 -26.458 1.00 34.01 73 VAL B C 1
ATOM 3173 O O . VAL B 1 73 ? 12.491 -22.449 -25.637 1.00 33.26 73 VAL B O 1
ATOM 3177 N N . GLU B 1 74 ? 12.181 -23.321 -27.657 1.00 34.51 74 GLU B N 1
ATOM 3178 C CA . GLU B 1 74 ? 13.598 -23.199 -27.994 1.00 35.51 74 GLU B CA 1
ATOM 3179 C C . GLU B 1 74 ? 14.052 -21.759 -28.252 1.00 36.03 74 GLU B C 1
ATOM 3180 O O . GLU B 1 74 ? 15.227 -21.428 -28.084 1.00 36.27 74 GLU B O 1
ATOM 3186 N N . GLU B 1 75 ? 13.120 -20.916 -28.683 1.00 36.75 75 GLU B N 1
ATOM 3187 C CA . GLU B 1 75 ? 13.448 -19.553 -29.026 1.00 37.09 75 GLU B CA 1
ATOM 3188 C C . GLU B 1 75 ? 13.560 -18.760 -27.759 1.00 36.29 75 GLU B C 1
ATOM 3189 O O . GLU B 1 75 ? 14.357 -17.808 -27.689 1.00 36.55 75 GLU B O 1
ATOM 3195 N N . ALA B 1 76 ? 12.762 -19.169 -26.770 1.00 34.85 76 ALA B N 1
ATOM 3196 C CA . ALA B 1 76 ? 12.802 -18.636 -25.411 1.00 33.44 76 ALA B CA 1
ATOM 3197 C C . ALA B 1 76 ? 14.062 -19.080 -24.679 1.00 33.02 76 ALA B C 1
ATOM 3198 O O . ALA B 1 76 ? 14.289 -18.663 -23.537 1.00 33.25 76 ALA B O 1
ATOM 3200 N N . GLY B 1 77 ? 14.867 -19.935 -25.321 1.00 32.20 77 GLY B N 1
ATOM 3201 C CA . GLY B 1 77 ? 16.147 -20.394 -24.761 1.00 31.47 77 GLY B CA 1
ATOM 3202 C C . GLY B 1 77 ? 16.071 -21.572 -23.805 1.00 31.45 77 GLY B C 1
ATOM 3203 O O . GLY B 1 77 ? 16.884 -21.706 -22.892 1.00 30.94 77 GLY B O 1
ATOM 3204 N N . LEU B 1 78 ? 15.081 -22.433 -24.025 1.00 31.64 78 LEU B N 1
ATOM 3205 C CA . LEU B 1 78 ? 14.827 -23.585 -23.176 1.00 30.92 78 LEU B CA 1
ATOM 3206 C C . LEU B 1 78 ? 14.669 -24.791 -24.090 1.00 30.83 78 LEU B C 1
ATOM 3207 O O . LEU B 1 78 ? 14.860 -24.668 -25.301 1.00 30.22 78 LEU B O 1
ATOM 3212 N N . GLU B 1 79 ? 14.352 -25.946 -23.504 1.00 30.41 79 GLU B N 1
ATOM 3213 C CA . GLU B 1 79 ? 14.084 -27.170 -24.245 1.00 31.15 79 GLU B CA 1
ATOM 3214 C C . GLU B 1 79 ? 13.005 -27.978 -23.540 1.00 29.62 79 GLU B C 1
ATOM 3215 O O . GLU B 1 79 ? 12.884 -27.948 -22.296 1.00 28.78 79 GLU B O 1
ATOM 3221 N N . ILE B 1 80 ? 12.230 -28.698 -24.348 1.00 28.11 80 ILE B N 1
ATOM 3222 C CA . ILE B 1 80 ? 11.247 -29.614 -23.825 1.00 27.13 80 ILE B CA 1
ATOM 3223 C C . ILE B 1 80 ? 11.893 -30.957 -23.493 1.00 26.65 80 ILE B C 1
ATOM 3224 O O . ILE B 1 80 ? 12.379 -31.675 -24.377 1.00 27.25 80 ILE B O 1
ATOM 3229 N N . THR B 1 81 ? 11.888 -31.286 -22.208 1.00 25.17 81 THR B N 1
ATOM 3230 C CA . THR B 1 81 ? 12.557 -32.468 -21.726 1.00 23.61 81 THR B CA 1
ATOM 3231 C C . THR B 1 81 ? 11.566 -33.557 -21.395 1.00 24.03 81 THR B C 1
ATOM 3232 O O . THR B 1 81 ? 11.937 -34.718 -21.278 1.00 24.57 81 THR B O 1
ATOM 3236 N N . VAL B 1 82 ? 10.308 -33.200 -21.257 1.00 24.22 82 VAL B N 1
ATOM 3237 C CA . VAL B 1 82 ? 9.306 -34.165 -20.892 1.00 25.95 82 VAL B CA 1
ATOM 3238 C C . VAL B 1 82 ? 7.999 -33.719 -21.493 1.00 27.33 82 VAL B C 1
ATOM 3239 O O . VAL B 1 82 ? 7.588 -32.564 -21.316 1.00 28.09 82 VAL B O 1
ATOM 3243 N N . ILE B 1 83 ? 7.335 -34.624 -22.204 1.00 28.06 83 ILE B N 1
ATOM 3244 C CA . ILE B 1 83 ? 5.937 -34.433 -22.494 1.00 28.64 83 ILE B CA 1
ATOM 3245 C C . ILE B 1 83 ? 5.256 -34.903 -21.228 1.00 30.17 83 ILE B C 1
ATOM 3246 O O . ILE B 1 83 ? 5.394 -36.078 -20.869 1.00 30.84 83 ILE B O 1
ATOM 3251 N N . GLU B 1 84 ? 4.575 -34.007 -20.509 1.00 31.32 84 GLU B N 1
ATOM 3252 C CA . GLU B 1 84 ? 3.740 -34.497 -19.423 1.00 32.24 84 GLU B CA 1
ATOM 3253 C C . GLU B 1 84 ? 2.339 -34.473 -19.899 1.00 33.29 84 GLU B C 1
ATOM 3254 O O . GLU B 1 84 ? 1.585 -33.489 -19.811 1.00 32.52 84 GLU B O 1
ATOM 3260 N N . SER B 1 85 ? 2.124 -35.593 -20.562 1.00 34.71 85 SER B N 1
ATOM 3261 C CA . SER B 1 85 ? 0.940 -36.389 -20.555 1.00 35.04 85 SER B CA 1
ATOM 3262 C C . SER B 1 85 ? 0.373 -36.510 -21.909 1.00 35.72 85 SER B C 1
ATOM 3263 O O . SER B 1 85 ? -0.180 -35.562 -22.451 1.00 36.25 85 SER B O 1
ATOM 3266 N N . ILE B 1 86 ? 0.636 -37.683 -22.479 1.00 35.94 86 ILE B N 1
ATOM 3267 C CA . ILE B 1 86 ? -0.160 -38.207 -23.545 1.00 36.08 86 ILE B CA 1
ATOM 3268 C C . ILE B 1 86 ? -1.259 -38.928 -22.776 1.00 36.73 86 ILE B C 1
ATOM 3269 O O . ILE B 1 86 ? -1.029 -39.976 -22.194 1.00 37.39 86 ILE B O 1
ATOM 3274 N N . PRO B 1 87 ? -2.455 -38.327 -22.727 1.00 37.24 87 PRO B N 1
ATOM 3275 C CA . PRO B 1 87 ? -3.519 -38.863 -21.890 1.00 37.55 87 PRO B CA 1
ATOM 3276 C C . PRO B 1 87 ? -3.896 -40.267 -22.331 1.00 37.81 87 PRO B C 1
ATOM 3277 O O . PRO B 1 87 ? -3.737 -40.602 -23.502 1.00 38.39 87 PRO B O 1
ATOM 3281 N N . VAL B 1 88 ? -4.354 -41.094 -21.398 1.00 38.31 88 VAL B N 1
ATOM 3282 C CA . VAL B 1 88 ? -4.767 -42.455 -21.731 1.00 38.63 88 VAL B CA 1
ATOM 3283 C C . VAL B 1 88 ? -6.291 -42.524 -21.743 1.00 39.64 88 VAL B C 1
ATOM 3284 O O . VAL B 1 88 ? -6.941 -42.201 -20.740 1.00 39.24 88 VAL B O 1
ATOM 3288 N N . HIS B 1 89 ? -6.855 -42.935 -22.882 1.00 40.86 89 HIS B N 1
ATOM 3289 C CA . HIS B 1 89 ? -8.311 -42.984 -23.041 1.00 42.04 89 HIS B CA 1
ATOM 3290 C C . HIS B 1 89 ? -8.915 -43.975 -22.082 1.00 42.88 89 HIS B C 1
ATOM 3291 O O . HIS B 1 89 ? -8.357 -45.064 -21.879 1.00 43.56 89 HIS B O 1
ATOM 3298 N N . GLU B 1 90 ? -10.053 -43.599 -21.499 1.00 43.70 90 GLU B N 1
ATOM 3299 C CA . GLU B 1 90 ? -10.768 -44.453 -20.548 1.00 44.65 90 GLU B CA 1
ATOM 3300 C C . GLU B 1 90 ? -11.151 -45.821 -21.123 1.00 44.84 90 GLU B C 1
ATOM 3301 O O . GLU B 1 90 ? -11.240 -46.801 -20.390 1.00 44.71 90 GLU B O 1
ATOM 3307 N N . ASP B 1 91 ? -11.372 -45.898 -22.432 1.00 45.56 91 ASP B N 1
ATOM 3308 C CA . ASP B 1 91 ? -11.635 -47.193 -23.064 1.00 46.33 91 ASP B CA 1
ATOM 3309 C C . ASP B 1 91 ? -10.454 -48.142 -22.822 1.00 46.70 91 ASP B C 1
ATOM 3310 O O . ASP B 1 91 ? -10.646 -49.292 -22.413 1.00 46.93 91 ASP B O 1
ATOM 3315 N N . ILE B 1 92 ? -9.236 -47.643 -23.030 1.00 46.85 92 ILE B N 1
ATOM 3316 C CA . ILE B 1 92 ? -8.036 -48.417 -22.722 1.00 46.67 92 ILE B CA 1
ATOM 3317 C C . ILE B 1 92 ? -8.028 -48.843 -21.257 1.00 47.29 92 ILE B C 1
ATOM 3318 O O . ILE B 1 92 ? -7.858 -50.017 -20.959 1.00 47.62 92 ILE B O 1
ATOM 3323 N N . LYS B 1 93 ? -8.227 -47.893 -20.347 1.00 48.05 93 LYS B N 1
ATOM 3324 C CA . LYS B 1 93 ? -8.196 -48.197 -18.911 1.00 48.68 93 LYS B CA 1
ATOM 3325 C C . LYS B 1 93 ? -9.243 -49.225 -18.542 1.00 49.36 93 LYS B C 1
ATOM 3326 O O . LYS B 1 93 ? -8.930 -50.194 -17.860 1.00 49.79 93 LYS B O 1
ATOM 3332 N N . GLN B 1 94 ? -10.468 -49.028 -19.025 1.00 50.17 94 GLN B N 1
ATOM 3333 C CA . GLN B 1 94 ? -11.549 -50.008 -18.858 1.00 51.34 94 GLN B CA 1
ATOM 3334 C C . GLN B 1 94 ? -11.245 -51.375 -19.481 1.00 52.12 94 GLN B C 1
ATOM 3335 O O . GLN B 1 94 ? -11.642 -52.415 -18.945 1.00 52.59 94 GLN B O 1
ATOM 3341 N N . GLY B 1 95 ? -10.525 -51.372 -20.596 1.00 52.58 95 GLY B N 1
ATOM 3342 C CA . GLY B 1 95 ? -10.163 -52.611 -21.252 1.00 53.62 95 GLY B CA 1
ATOM 3343 C C . GLY B 1 95 ? -11.270 -53.048 -22.179 1.00 54.33 95 GLY B C 1
ATOM 3344 O O . GLY B 1 95 ? -11.454 -54.243 -22.448 1.00 54.39 95 GLY B O 1
ATOM 3345 N N . LYS B 1 96 ? -11.999 -52.052 -22.665 1.00 54.81 96 LYS B N 1
ATOM 3346 C CA . LYS B 1 96 ? -13.056 -52.240 -23.632 1.00 55.38 96 LYS B CA 1
ATOM 3347 C C . LYS B 1 96 ? -12.509 -52.656 -25.014 1.00 55.52 96 LYS B C 1
ATOM 3348 O O . LYS B 1 96 ? -11.410 -52.246 -25.407 1.00 55.76 96 LYS B O 1
ATOM 3354 N N . PRO B 1 97 ? -13.295 -53.461 -25.752 1.00 55.50 97 PRO B N 1
ATOM 3355 C CA . PRO B 1 97 ? -13.109 -53.992 -27.112 1.00 55.15 97 PRO B CA 1
ATOM 3356 C C . PRO B 1 97 ? -12.357 -53.126 -28.120 1.00 54.51 97 PRO B C 1
ATOM 3357 O O . PRO B 1 97 ? -11.572 -53.663 -28.912 1.00 54.76 97 PRO B O 1
ATOM 3361 N N . ASN B 1 98 ? -12.603 -51.815 -28.119 1.00 53.74 98 ASN B N 1
ATOM 3362 C CA . ASN B 1 98 ? -12.019 -50.934 -29.154 1.00 52.73 98 ASN B CA 1
ATOM 3363 C C . ASN B 1 98 ? -10.635 -50.384 -28.821 1.00 51.74 98 ASN B C 1
ATOM 3364 O O . ASN B 1 98 ? -9.975 -49.796 -29.689 1.00 52.10 98 ASN B O 1
ATOM 3369 N N . ARG B 1 99 ? -10.199 -50.578 -27.572 1.00 50.16 99 ARG B N 1
ATOM 3370 C CA . ARG B 1 99 ? -8.875 -50.128 -27.118 1.00 48.37 99 ARG B CA 1
ATOM 3371 C C . ARG B 1 99 ? -7.842 -50.144 -28.233 1.00 47.48 99 ARG B C 1
ATOM 3372 O O . ARG B 1 99 ? -7.192 -49.149 -28.488 1.00 47.51 99 ARG B O 1
ATOM 3380 N N . ASP B 1 100 ? -7.740 -51.260 -28.931 1.00 46.55 100 ASP B N 1
ATOM 3381 C CA . ASP B 1 100 ? -6.719 -51.432 -29.947 1.00 46.19 100 ASP B CA 1
ATOM 3382 C C . ASP B 1 100 ? -6.448 -50.197 -30.792 1.00 45.45 100 ASP B C 1
ATOM 3383 O O . ASP B 1 100 ? -5.286 -49.859 -31.029 1.00 45.46 100 ASP B O 1
ATOM 3388 N N . ALA B 1 101 ? -7.526 -49.528 -31.210 1.00 44.81 101 ALA B N 1
ATOM 3389 C CA . ALA B 1 101 ? -7.488 -48.321 -32.070 1.00 43.81 101 ALA B CA 1
ATOM 3390 C C . ALA B 1 101 ? -6.910 -47.103 -31.347 1.00 42.92 101 ALA B C 1
ATOM 3391 O O . ALA B 1 101 ? -6.099 -46.355 -31.895 1.00 42.56 101 ALA B O 1
ATOM 3393 N N . LEU B 1 102 ? -7.364 -46.918 -30.116 1.00 42.01 102 LEU B N 1
ATOM 3394 C CA . LEU B 1 102 ? -6.849 -45.879 -29.249 1.00 41.58 102 LEU B CA 1
ATOM 3395 C C . LEU B 1 102 ? -5.371 -46.095 -28.949 1.00 41.11 102 LEU B C 1
ATOM 3396 O O . LEU B 1 102 ? -4.597 -45.143 -28.948 1.00 41.57 102 LEU B O 1
ATOM 3401 N N . ILE B 1 103 ? -4.984 -47.352 -28.737 1.00 40.25 103 ILE B N 1
ATOM 3402 C CA . ILE B 1 103 ? -3.595 -47.715 -28.545 1.00 38.92 103 ILE B CA 1
ATOM 3403 C C . ILE B 1 103 ? -2.769 -47.435 -29.805 1.00 38.81 103 ILE B C 1
ATOM 3404 O O . ILE B 1 103 ? -1.634 -46.991 -29.699 1.00 39.14 103 ILE B O 1
ATOM 3409 N N . GLU B 1 104 ? -3.305 -47.692 -30.997 1.00 38.28 104 GLU B N 1
ATOM 3410 C CA . GLU B 1 104 ? -2.527 -47.397 -32.211 1.00 38.20 104 GLU B CA 1
ATOM 3411 C C . GLU B 1 104 ? -2.252 -45.910 -32.299 1.00 37.92 104 GLU B C 1
ATOM 3412 O O . GLU B 1 104 ? -1.215 -45.482 -32.824 1.00 37.85 104 GLU B O 1
ATOM 3418 N N . ASN B 1 105 ? -3.191 -45.128 -31.770 1.00 37.58 105 ASN B N 1
ATOM 3419 C CA . ASN B 1 105 ? -3.048 -43.685 -31.714 1.00 37.38 105 ASN B CA 1
ATOM 3420 C C . ASN B 1 105 ? -1.989 -43.318 -30.693 1.00 36.87 105 ASN B C 1
ATOM 3421 O O . ASN B 1 105 ? -1.159 -42.453 -30.956 1.00 36.99 105 ASN B O 1
ATOM 3426 N N . TYR B 1 106 ? -1.985 -44.013 -29.552 1.00 36.42 106 TYR B N 1
ATOM 3427 C CA . TYR B 1 106 ? -0.941 -43.812 -28.566 1.00 35.85 106 TYR B CA 1
ATOM 3428 C C . TYR B 1 106 ? 0.390 -44.125 -29.189 1.00 36.11 106 TYR B C 1
ATOM 3429 O O . TYR B 1 106 ? 1.321 -43.331 -29.064 1.00 37.10 106 TYR B O 1
ATOM 3438 N N . LYS B 1 107 ? 0.485 -45.245 -29.898 1.00 35.64 107 LYS B N 1
ATOM 3439 C CA . LYS B 1 107 ? 1.732 -45.558 -30.604 1.00 35.99 107 LYS B CA 1
ATOM 3440 C C . LYS B 1 107 ? 2.188 -44.430 -31.535 1.00 35.76 107 LYS B C 1
ATOM 3441 O O . LYS B 1 107 ? 3.404 -44.170 -31.656 1.00 35.93 107 LYS B O 1
ATOM 3447 N N . THR B 1 108 ? 1.222 -43.760 -32.180 1.00 35.06 108 THR B N 1
ATOM 3448 C CA . THR B 1 108 ? 1.535 -42.713 -33.156 1.00 34.22 108 THR B CA 1
ATOM 3449 C C . THR B 1 108 ? 2.113 -41.499 -32.422 1.00 33.84 108 THR B C 1
ATOM 3450 O O . THR B 1 108 ? 3.163 -40.953 -32.820 1.00 32.82 108 THR B O 1
ATOM 3454 N N . SER B 1 109 ? 1.408 -41.111 -31.351 1.00 33.25 109 SER B N 1
ATOM 3455 C CA . SER B 1 109 ? 1.838 -40.075 -30.419 1.00 33.19 109 SER B CA 1
ATOM 3456 C C . SER B 1 109 ? 3.266 -40.288 -29.889 1.00 32.91 109 SER B C 1
ATOM 3457 O O . SER B 1 109 ? 4.092 -39.381 -30.011 1.00 32.86 109 SER B O 1
ATOM 3460 N N . ILE B 1 110 ? 3.563 -41.470 -29.329 1.00 32.76 110 ILE B N 1
ATOM 3461 C CA . ILE B 1 110 ? 4.935 -41.814 -28.897 1.00 32.64 110 ILE B CA 1
ATOM 3462 C C . ILE B 1 110 ? 5.928 -41.526 -30.017 1.00 33.20 110 ILE B C 1
ATOM 3463 O O . ILE B 1 110 ? 6.976 -40.900 -29.806 1.00 33.20 110 ILE B O 1
ATOM 3468 N N . ARG B 1 111 ? 5.596 -42.010 -31.208 1.00 33.50 111 ARG B N 1
ATOM 3469 C CA . ARG B 1 111 ? 6.459 -41.906 -32.360 1.00 34.08 111 ARG B CA 1
ATOM 3470 C C . ARG B 1 111 ? 6.694 -40.438 -32.705 1.00 33.80 111 ARG B C 1
ATOM 3471 O O . ARG B 1 111 ? 7.828 -40.007 -33.007 1.00 33.54 111 ARG B O 1
ATOM 3479 N N . ASN B 1 112 ? 5.628 -39.654 -32.635 1.00 33.54 112 ASN B N 1
ATOM 3480 C CA . ASN B 1 112 ? 5.751 -38.257 -33.011 1.00 33.39 112 ASN B CA 1
ATOM 3481 C C . ASN B 1 112 ? 6.538 -37.453 -31.991 1.00 33.52 112 ASN B C 1
ATOM 3482 O O . ASN B 1 112 ? 7.211 -36.497 -32.350 1.00 33.63 112 ASN B O 1
ATOM 3487 N N . VAL B 1 113 ? 6.496 -37.870 -30.724 1.00 33.66 113 VAL B N 1
ATOM 3488 C CA . VAL B 1 113 ? 7.305 -37.227 -29.679 1.00 33.61 113 VAL B CA 1
ATOM 3489 C C . VAL B 1 113 ? 8.771 -37.570 -29.876 1.00 33.68 113 VAL B C 1
ATOM 3490 O O . VAL B 1 113 ? 9.652 -36.710 -29.732 1.00 34.49 113 VAL B O 1
ATOM 3494 N N . GLY B 1 114 ? 9.041 -38.826 -30.215 1.00 33.52 114 GLY B N 1
ATOM 3495 C CA . GLY B 1 114 ? 10.412 -39.258 -30.449 1.00 32.98 114 GLY B CA 1
ATOM 3496 C C . GLY B 1 114 ? 10.931 -38.548 -31.674 1.00 32.78 114 GLY B C 1
ATOM 3497 O O . GLY B 1 114 ? 12.119 -38.232 -31.761 1.00 32.85 114 GLY B O 1
ATOM 3498 N N . ALA B 1 115 ? 10.013 -38.286 -32.609 1.00 32.55 115 ALA B N 1
ATOM 3499 C CA . ALA B 1 115 ? 10.327 -37.590 -33.855 1.00 31.80 115 ALA B CA 1
ATOM 3500 C C . ALA B 1 115 ? 10.724 -36.169 -33.551 1.00 31.05 115 ALA B C 1
ATOM 3501 O O . ALA B 1 115 ? 11.548 -35.598 -34.241 1.00 30.82 115 ALA B O 1
ATOM 3503 N N . ALA B 1 116 ? 10.135 -35.612 -32.502 1.00 30.91 116 ALA B N 1
ATOM 3504 C CA . ALA B 1 116 ? 10.422 -34.229 -32.093 1.00 30.75 116 ALA B CA 1
ATOM 3505 C C . ALA B 1 116 ? 11.707 -34.128 -31.288 1.00 30.64 116 ALA B C 1
ATOM 3506 O O . ALA B 1 116 ? 12.247 -33.038 -31.149 1.00 30.83 116 ALA B O 1
ATOM 3508 N N . GLY B 1 117 ? 12.179 -35.257 -30.743 1.00 30.46 117 GLY B N 1
ATOM 3509 C CA . GLY B 1 117 ? 13.440 -35.294 -29.987 1.00 29.56 117 GLY B CA 1
ATOM 3510 C C . GLY B 1 117 ? 13.273 -35.209 -28.482 1.00 29.49 117 GLY B C 1
ATOM 3511 O O . GLY B 1 117 ? 14.231 -34.991 -27.748 1.00 29.34 117 GLY B O 1
ATOM 3512 N N . ILE B 1 118 ? 12.051 -35.390 -28.009 1.00 29.47 118 ILE B N 1
ATOM 3513 C CA . ILE B 1 118 ? 11.800 -35.306 -26.583 1.00 29.20 118 ILE B CA 1
ATOM 3514 C C . ILE B 1 118 ? 11.946 -36.692 -25.954 1.00 29.29 118 ILE B C 1
ATOM 3515 O O . ILE B 1 118 ? 11.291 -37.650 -26.380 1.00 29.37 118 ILE B O 1
ATOM 3520 N N . PRO B 1 119 ? 12.831 -36.796 -24.951 1.00 29.15 119 PRO B N 1
ATOM 3521 C CA . PRO B 1 119 ? 13.282 -38.079 -24.411 1.00 28.44 119 PRO B CA 1
ATOM 3522 C C . PRO B 1 119 ? 12.290 -38.850 -23.529 1.00 28.21 119 PRO B C 1
ATOM 3523 O O . PRO B 1 119 ? 12.328 -40.078 -23.512 1.00 28.14 119 PRO B O 1
ATOM 3527 N N . VAL B 1 120 ? 11.422 -38.153 -22.801 1.00 27.84 120 VAL B N 1
ATOM 3528 C CA . VAL B 1 120 ? 10.519 -38.818 -21.859 1.00 27.21 120 VAL B CA 1
ATOM 3529 C C . VAL B 1 120 ? 9.056 -38.474 -22.125 1.00 28.05 120 VAL B C 1
ATOM 3530 O O . VAL B 1 120 ? 8.747 -37.327 -22.444 1.00 28.00 120 VAL B O 1
ATOM 3534 N N . VAL B 1 121 ? 8.163 -39.463 -21.980 1.00 28.87 121 VAL B N 1
ATOM 3535 C CA . VAL B 1 121 ? 6.712 -39.219 -21.915 1.00 29.73 121 VAL B CA 1
ATOM 3536 C C . VAL B 1 121 ? 6.110 -39.700 -20.583 1.00 31.06 121 VAL B C 1
ATOM 3537 O O . VAL B 1 121 ? 6.281 -40.864 -20.192 1.00 30.92 121 VAL B O 1
ATOM 3541 N N . CYS B 1 122 ? 5.400 -38.795 -19.906 1.00 32.65 122 CYS B N 1
ATOM 3542 C CA . CYS B 1 122 ? 4.755 -39.070 -18.626 1.00 33.33 122 CYS B CA 1
ATOM 3543 C C . CYS B 1 122 ? 3.261 -39.295 -18.849 1.00 34.23 122 CYS B C 1
ATOM 3544 O O . CYS B 1 122 ? 2.642 -38.575 -19.629 1.00 35.03 122 CYS B O 1
ATOM 3547 N N . TYR B 1 123 ? 2.693 -40.306 -18.203 1.00 34.58 123 TYR B N 1
ATOM 3548 C CA . TYR B 1 123 ? 1.269 -40.610 -18.314 1.00 36.04 123 TYR B CA 1
ATOM 3549 C C . TYR B 1 123 ? 0.758 -41.216 -17.010 1.00 37.33 123 TYR B C 1
ATOM 3550 O O . TYR B 1 123 ? 1.552 -41.551 -16.130 1.00 38.29 123 TYR B O 1
ATOM 3559 N N . ASN B 1 124 ? -0.556 -41.386 -16.896 1.00 38.52 124 ASN B N 1
ATOM 3560 C CA . ASN B 1 124 ? -1.161 -42.107 -15.767 1.00 39.73 124 ASN B CA 1
ATOM 3561 C C . ASN B 1 124 ? -2.196 -43.157 -16.196 1.00 40.56 124 ASN B C 1
ATOM 3562 O O . ASN B 1 124 ? -2.639 -43.172 -17.353 1.00 40.69 124 ASN B O 1
ATOM 3567 N N . PHE B 1 125 ? -2.564 -44.038 -15.267 1.00 41.71 125 PHE B N 1
ATOM 3568 C CA . PHE B 1 125 ? -3.613 -45.035 -15.511 1.00 42.92 125 PHE B CA 1
ATOM 3569 C C . PHE B 1 125 ? -4.645 -44.887 -14.407 1.00 43.93 125 PHE B C 1
ATOM 3570 O O . PHE B 1 125 ? -4.987 -45.849 -13.727 1.00 44.36 125 PHE B O 1
ATOM 3578 N N . MET B 1 126 ? -5.120 -43.665 -14.213 1.00 45.37 126 MET B N 1
ATOM 3579 C CA . MET B 1 126 ? -6.046 -43.375 -13.131 1.00 47.49 126 MET B CA 1
ATOM 3580 C C . MET B 1 126 ? -7.454 -43.223 -13.644 1.00 47.44 126 MET B C 1
ATOM 3581 O O . MET B 1 126 ? -7.778 -42.182 -14.221 1.00 47.75 126 MET B O 1
ATOM 3586 N N . PRO B 1 127 ? -8.310 -44.233 -13.391 1.00 48.08 127 PRO B N 1
ATOM 3587 C CA . PRO B 1 127 ? -9.664 -44.303 -13.937 1.00 48.31 127 PRO B CA 1
ATOM 3588 C C . PRO B 1 127 ? -10.481 -43.054 -13.607 1.00 48.94 127 PRO B C 1
ATOM 3589 O O . PRO B 1 127 ? -10.622 -42.707 -12.425 1.00 48.46 127 PRO B O 1
ATOM 3593 N N . VAL B 1 128 ? -10.998 -42.407 -14.664 1.00 49.81 128 VAL B N 1
ATOM 3594 C CA . VAL B 1 128 ? -11.822 -41.170 -14.617 1.00 51.11 128 VAL B CA 1
ATOM 3595 C C . VAL B 1 128 ? -11.298 -39.957 -13.830 1.00 52.27 128 VAL B C 1
ATOM 3596 O O . VAL B 1 128 ? -11.568 -38.816 -14.200 1.00 52.32 128 VAL B O 1
ATOM 3600 N N . PHE B 1 129 ? -10.552 -40.195 -12.762 1.00 53.94 129 PHE B N 1
ATOM 3601 C CA . PHE B 1 129 ? -9.981 -39.100 -11.993 1.00 55.32 129 PHE B CA 1
ATOM 3602 C C . PHE B 1 129 ? -8.473 -39.121 -11.992 1.00 56.24 129 PHE B C 1
ATOM 3603 O O . PHE B 1 129 ? -7.866 -40.112 -11.605 1.00 56.56 129 PHE B O 1
ATOM 3611 N N . ASP B 1 130 ? -7.873 -38.015 -12.419 1.00 57.49 130 ASP B N 1
ATOM 3612 C CA . ASP B 1 130 ? -6.431 -37.863 -12.337 1.00 58.82 130 ASP B CA 1
ATOM 3613 C C . ASP B 1 130 ? -6.004 -37.483 -10.927 1.00 59.50 130 ASP B C 1
ATOM 3614 O O . ASP B 1 130 ? -4.875 -37.759 -10.526 1.00 60.03 130 ASP B O 1
ATOM 3619 N N . TRP B 1 131 ? -6.903 -36.851 -10.179 1.00 59.94 131 TRP B N 1
ATOM 3620 C CA . TRP B 1 131 ? -6.595 -36.403 -8.823 1.00 60.32 131 TRP B CA 1
ATOM 3621 C C . TRP B 1 131 ? -7.859 -36.003 -8.084 1.00 60.77 131 TRP B C 1
ATOM 3622 O O . TRP B 1 131 ? -8.876 -35.691 -8.703 1.00 60.77 131 TRP B O 1
ATOM 3633 N N . THR B 1 132 ? -7.787 -35.997 -6.758 1.00 61.26 132 THR B N 1
ATOM 3634 C CA . THR B 1 132 ? -8.895 -35.489 -5.962 1.00 61.86 132 THR B CA 1
ATOM 3635 C C . THR B 1 132 ? -8.400 -34.483 -4.925 1.00 61.81 132 THR B C 1
ATOM 3636 O O . THR B 1 132 ? -7.396 -34.723 -4.243 1.00 61.64 132 THR B O 1
ATOM 3640 N N . ARG B 1 133 ? -9.104 -33.350 -4.857 1.00 61.75 133 ARG B N 1
ATOM 3641 C CA . ARG B 1 133 ? -8.911 -32.333 -3.827 1.00 61.77 133 ARG B CA 1
ATOM 3642 C C . ARG B 1 133 ? -10.263 -31.812 -3.312 1.00 62.04 133 ARG B C 1
ATOM 3643 O O . ARG B 1 133 ? -11.101 -31.315 -4.091 1.00 62.19 133 ARG B O 1
ATOM 3651 N N . SER B 1 134 ? -10.459 -31.934 -2.000 1.00 61.86 134 SER B N 1
ATOM 3652 C CA . SER B 1 134 ? -11.587 -31.326 -1.307 1.00 61.71 134 SER B CA 1
ATOM 3653 C C . SER B 1 134 ? -11.470 -29.801 -1.218 1.00 61.95 134 SER B C 1
ATOM 3654 O O . SER B 1 134 ? -12.484 -29.095 -1.269 1.00 62.16 134 SER B O 1
ATOM 3657 N N . ASP B 1 135 ? -10.239 -29.299 -1.087 1.00 61.99 135 ASP B N 1
ATOM 3658 C CA . ASP B 1 135 ? -9.985 -27.856 -0.921 1.00 61.93 135 ASP B CA 1
ATOM 3659 C C . ASP B 1 135 ? -8.815 -27.370 -1.795 1.00 61.83 135 ASP B C 1
ATOM 3660 O O . ASP B 1 135 ? -7.717 -27.912 -1.735 1.00 61.53 135 ASP B O 1
ATOM 3665 N N . LEU B 1 136 ? -9.068 -26.344 -2.599 1.00 61.85 136 LEU B N 1
ATOM 3666 C CA . LEU B 1 136 ? -8.051 -25.782 -3.479 1.00 62.18 136 LEU B CA 1
ATOM 3667 C C . LEU B 1 136 ? -7.529 -24.453 -2.930 1.00 62.47 136 LEU B C 1
ATOM 3668 O O . LEU B 1 136 ? -6.834 -23.709 -3.625 1.00 62.37 136 LEU B O 1
ATOM 3673 N N . HIS B 1 137 ? -7.890 -24.154 -1.686 1.00 63.07 137 HIS B N 1
ATOM 3674 C CA . HIS B 1 137 ? -7.524 -22.895 -1.036 1.00 63.48 137 HIS B CA 1
ATOM 3675 C C . HIS B 1 137 ? -7.441 -23.076 0.487 1.00 63.46 137 HIS B C 1
ATOM 3676 O O . HIS B 1 137 ? -7.795 -22.176 1.247 1.00 63.31 137 HIS B O 1
ATOM 3683 N N . HIS B 1 138 ? -6.970 -24.245 0.920 1.00 63.39 138 HIS B N 1
ATOM 3684 C CA . HIS B 1 138 ? -6.838 -24.559 2.340 1.00 63.50 138 HIS B CA 1
ATOM 3685 C C . HIS B 1 138 ? -5.659 -23.820 2.963 1.00 63.54 138 HIS B C 1
ATOM 3686 O O . HIS B 1 138 ? -4.502 -24.136 2.662 1.00 63.75 138 HIS B O 1
ATOM 3693 N N . PRO B 1 139 ? -5.946 -22.852 3.854 1.00 63.40 139 PRO B N 1
ATOM 3694 C CA . PRO B 1 139 ? -4.902 -21.993 4.433 1.00 63.10 139 PRO B CA 1
ATOM 3695 C C . PRO B 1 139 ? -3.805 -22.741 5.192 1.00 62.79 139 PRO B C 1
ATOM 3696 O O . PRO B 1 139 ? -4.019 -23.856 5.704 1.00 62.72 139 PRO B O 1
ATOM 3700 N N . LEU B 1 140 ? -2.629 -22.120 5.234 1.00 62.29 140 LEU B N 1
ATOM 3701 C CA . LEU B 1 140 ? -1.470 -22.681 5.916 1.00 61.76 140 LEU B CA 1
ATOM 3702 C C . LEU B 1 140 ? -0.984 -21.739 7.016 1.00 61.55 140 LEU B C 1
ATOM 3703 O O . LEU B 1 140 ? -1.279 -20.539 6.967 1.00 61.35 140 LEU B O 1
ATOM 3708 N N . PRO B 1 141 ? -0.247 -22.279 8.012 1.00 61.39 141 PRO B N 1
ATOM 3709 C CA . PRO B 1 141 ? 0.267 -21.487 9.138 1.00 61.61 141 PRO B CA 1
ATOM 3710 C C . PRO B 1 141 ? 1.285 -20.389 8.788 1.00 61.98 141 PRO B C 1
ATOM 3711 O O . PRO B 1 141 ? 2.313 -20.277 9.472 1.00 62.75 141 PRO B O 1
ATOM 3715 N N . ASP B 1 142 ? 1.002 -19.586 7.758 1.00 61.77 142 ASP B N 1
ATOM 3716 C CA . ASP B 1 142 ? 1.817 -18.404 7.417 1.00 61.77 142 ASP B CA 1
ATOM 3717 C C . ASP B 1 142 ? 1.043 -17.409 6.544 1.00 61.81 142 ASP B C 1
ATOM 3718 O O . ASP B 1 142 ? 1.569 -16.346 6.171 1.00 61.40 142 ASP B O 1
ATOM 3723 N N . GLY B 1 143 ? -0.201 -17.776 6.222 1.00 61.77 143 GLY B N 1
ATOM 3724 C CA . GLY B 1 143 ? -1.117 -16.917 5.469 1.00 61.69 143 GLY B CA 1
ATOM 3725 C C . GLY B 1 143 ? -1.414 -17.404 4.059 1.00 61.73 143 GLY B C 1
ATOM 3726 O O . GLY B 1 143 ? -2.276 -16.853 3.374 1.00 61.48 143 GLY B O 1
ATOM 3727 N N . SER B 1 144 ? -0.709 -18.445 3.628 1.00 61.76 144 SER B N 1
ATOM 3728 C CA . SER B 1 144 ? -0.801 -18.915 2.253 1.00 61.97 144 SER B CA 1
ATOM 3729 C C . SER B 1 144 ? -1.784 -20.070 2.092 1.00 62.47 144 SER B C 1
ATOM 3730 O O . SER B 1 144 ? -1.823 -20.993 2.919 1.00 62.51 144 SER B O 1
ATOM 3733 N N . THR B 1 145 ? -2.554 -20.028 1.007 1.00 63.04 145 THR B N 1
ATOM 3734 C CA . THR B 1 145 ? -3.502 -21.098 0.668 1.00 63.60 145 THR B CA 1
ATOM 3735 C C . THR B 1 145 ? -2.767 -22.283 0.036 1.00 64.13 145 THR B C 1
ATOM 3736 O O . THR B 1 145 ? -1.550 -22.245 -0.154 1.00 64.34 145 THR B O 1
ATOM 3740 N N . SER B 1 146 ? -3.511 -23.334 -0.291 1.00 64.77 146 SER B N 1
ATOM 3741 C CA . SER B 1 146 ? -2.939 -24.549 -0.853 1.00 65.24 146 SER B CA 1
ATOM 3742 C C . SER B 1 146 ? -4.014 -25.612 -0.999 1.00 65.94 146 SER B C 1
ATOM 3743 O O . SER B 1 146 ? -5.135 -25.444 -0.526 1.00 66.12 146 SER B O 1
ATOM 3746 N N . LEU B 1 147 ? -3.647 -26.721 -1.630 1.00 66.74 147 LEU B N 1
ATOM 3747 C CA . LEU B 1 147 ? -4.558 -27.822 -1.861 1.00 67.55 147 LEU B CA 1
ATOM 3748 C C . LEU B 1 147 ? -4.449 -28.842 -0.749 1.00 68.36 147 LEU B C 1
ATOM 3749 O O . LEU B 1 147 ? -3.349 -29.168 -0.310 1.00 68.25 147 LEU B O 1
ATOM 3754 N N . ALA B 1 148 ? -5.595 -29.354 -0.305 1.00 69.70 148 ALA B N 1
ATOM 3755 C CA . ALA B 1 148 ? -5.629 -30.465 0.656 1.00 70.88 148 ALA B CA 1
ATOM 3756 C C . ALA B 1 148 ? -6.662 -31.548 0.301 1.00 71.95 148 ALA B C 1
ATOM 3757 O O . ALA B 1 148 ? -7.595 -31.318 -0.477 1.00 71.79 148 ALA B O 1
ATOM 3759 N N . PHE B 1 149 ? -6.476 -32.731 0.881 1.00 73.33 149 PHE B N 1
ATOM 3760 C CA . PHE B 1 149 ? -7.421 -33.827 0.741 1.00 74.65 149 PHE B CA 1
ATOM 3761 C C . PHE B 1 149 ? -7.981 -34.187 2.108 1.00 75.57 149 PHE B C 1
ATOM 3762 O O . PHE B 1 149 ? -7.446 -35.053 2.805 1.00 75.59 149 PHE B O 1
ATOM 3770 N N . LEU B 1 150 ? -9.050 -33.494 2.487 1.00 76.87 150 LEU B N 1
ATOM 3771 C CA . LEU B 1 150 ? -9.691 -33.691 3.780 1.00 78.19 150 LEU B CA 1
ATOM 3772 C C . LEU B 1 150 ? -10.518 -34.975 3.733 1.00 79.09 150 LEU B C 1
ATOM 3773 O O . LEU B 1 150 ? -11.620 -34.989 3.175 1.00 78.95 150 LEU B O 1
ATOM 3778 N N . LYS B 1 151 ? -9.965 -36.044 4.314 1.00 80.40 151 LYS B N 1
ATOM 3779 C CA . LYS B 1 151 ? -10.574 -37.387 4.315 1.00 81.48 151 LYS B CA 1
ATOM 3780 C C . LYS B 1 151 ? -11.974 -37.377 4.932 1.00 82.42 151 LYS B C 1
ATOM 3781 O O . LYS B 1 151 ? -12.855 -38.137 4.522 1.00 82.43 151 LYS B O 1
ATOM 3787 N N . SER B 1 152 ? -12.159 -36.509 5.923 1.00 83.64 152 SER B N 1
ATOM 3788 C CA . SER B 1 152 ? -13.455 -36.285 6.543 1.00 84.82 152 SER B CA 1
ATOM 3789 C C . SER B 1 152 ? -14.432 -35.658 5.547 1.00 85.60 152 SER B C 1
ATOM 3790 O O . SER B 1 152 ? -15.397 -36.306 5.128 1.00 85.89 152 SER B O 1
ATOM 3793 N N . ASP B 1 153 ? -14.157 -34.413 5.159 1.00 86.44 153 ASP B N 1
ATOM 3794 C CA . ASP B 1 153 ? -15.098 -33.596 4.399 1.00 87.44 153 ASP B CA 1
ATOM 3795 C C . ASP B 1 153 ? -15.619 -34.246 3.126 1.00 88.31 153 ASP B C 1
ATOM 3796 O O . ASP B 1 153 ? -14.850 -34.763 2.311 1.00 88.25 153 ASP B O 1
ATOM 3801 N N . LEU B 1 154 ? -16.945 -34.209 2.991 1.00 89.42 154 LEU B N 1
ATOM 3802 C CA . LEU B 1 154 ? -17.698 -34.865 1.915 1.00 90.37 154 LEU B CA 1
ATOM 3803 C C . LEU B 1 154 ? -17.344 -36.347 1.736 1.00 90.83 154 LEU B C 1
ATOM 3804 O O . LEU B 1 154 ? -18.219 -37.203 1.881 1.00 90.82 154 LEU B O 1
ATOM 3809 N N . ALA B 1 155 ? -16.065 -36.623 1.452 1.00 91.62 155 ALA B N 1
ATOM 3810 C CA . ALA B 1 155 ? -15.545 -37.974 1.159 1.00 92.39 155 ALA B CA 1
ATOM 3811 C C . ALA B 1 155 ? -16.425 -39.119 1.682 1.00 92.99 155 ALA B C 1
ATOM 3812 O O . ALA B 1 155 ? -16.461 -39.413 2.888 1.00 93.18 155 ALA B O 1
ATOM 3814 N N . GLY B 1 156 ? -17.129 -39.749 0.741 1.00 93.44 156 GLY B N 1
ATOM 3815 C CA . GLY B 1 156 ? -18.213 -40.678 1.031 1.00 93.94 156 GLY B CA 1
ATOM 3816 C C . GLY B 1 156 ? -19.521 -40.196 0.417 1.00 94.27 156 GLY B C 1
ATOM 3817 O O . GLY B 1 156 ? -20.600 -40.511 0.923 1.00 94.35 156 GLY B O 1
ATOM 3818 N N . VAL B 1 157 ? -19.418 -39.414 -0.662 1.00 94.52 157 VAL B N 1
ATOM 3819 C CA . VAL B 1 157 ? -20.576 -38.944 -1.440 1.00 94.68 157 VAL B CA 1
ATOM 3820 C C . VAL B 1 157 ? -20.276 -39.095 -2.937 1.00 94.75 157 VAL B C 1
ATOM 3821 O O . VAL B 1 157 ? -19.171 -38.785 -3.385 1.00 94.82 157 VAL B O 1
ATOM 3825 N N . ASP B 1 158 ? -21.257 -39.580 -3.699 1.00 94.82 158 ASP B N 1
ATOM 3826 C CA . ASP B 1 158 ? -21.125 -39.731 -5.156 1.00 94.86 158 ASP B CA 1
ATOM 3827 C C . ASP B 1 158 ? -20.891 -38.376 -5.845 1.00 94.74 158 ASP B C 1
ATOM 3828 O O . ASP B 1 158 ? -21.637 -37.421 -5.603 1.00 94.82 158 ASP B O 1
ATOM 3833 N N . PRO B 1 159 ? -19.842 -38.290 -6.693 1.00 94.59 159 PRO B N 1
ATOM 3834 C CA . PRO B 1 159 ? -19.505 -37.079 -7.456 1.00 94.45 159 PRO B CA 1
ATOM 3835 C C . PRO B 1 159 ? -20.614 -36.656 -8.431 1.00 94.36 159 PRO B C 1
ATOM 3836 O O . PRO B 1 159 ? -20.707 -37.188 -9.543 1.00 94.23 159 PRO B O 1
ATOM 3840 N N . VAL B 1 160 ? -21.434 -35.694 -8.011 1.00 94.31 160 VAL B N 1
ATOM 3841 C CA . VAL B 1 160 ? -22.594 -35.247 -8.798 1.00 94.16 160 VAL B CA 1
ATOM 3842 C C . VAL B 1 160 ? -22.226 -34.602 -10.147 1.00 94.14 160 VAL B C 1
ATOM 3843 O O . VAL B 1 160 ? -21.052 -34.397 -10.468 1.00 93.88 160 VAL B O 1
ATOM 3847 N N . ALA B 1 180 ? -21.987 -43.637 -16.084 1.00 55.82 180 ALA B N 1
ATOM 3848 C CA . ALA B 1 180 ? -21.862 -44.875 -16.855 1.00 55.83 180 ALA B CA 1
ATOM 3849 C C . ALA B 1 180 ? -20.562 -45.589 -16.497 1.00 55.80 180 ALA B C 1
ATOM 3850 O O . ALA B 1 180 ? -20.573 -46.735 -15.999 1.00 55.63 180 ALA B O 1
ATOM 3852 N N . ILE B 1 181 ? -19.455 -44.883 -16.744 1.00 55.56 181 ILE B N 1
ATOM 3853 C CA . ILE B 1 181 ? -18.100 -45.365 -16.465 1.00 55.33 181 ILE B CA 1
ATOM 3854 C C . ILE B 1 181 ? -17.880 -45.745 -14.987 1.00 55.16 181 ILE B C 1
ATOM 3855 O O . ILE B 1 181 ? -17.352 -46.814 -14.676 1.00 54.70 181 ILE B O 1
ATOM 3860 N N . ILE B 1 182 ? -18.298 -44.872 -14.081 1.00 55.45 182 ILE B N 1
ATOM 3861 C CA . ILE B 1 182 ? -18.040 -45.085 -12.660 1.00 55.75 182 ILE B CA 1
ATOM 3862 C C . ILE B 1 182 ? -18.569 -46.449 -12.227 1.00 56.20 182 ILE B C 1
ATOM 3863 O O . ILE B 1 182 ? -17.847 -47.248 -11.614 1.00 56.12 182 ILE B O 1
ATOM 3868 N N . GLU B 1 183 ? -19.833 -46.710 -12.556 1.00 56.63 183 GLU B N 1
ATOM 3869 C CA . GLU B 1 183 ? -20.493 -47.920 -12.082 1.00 56.83 183 GLU B CA 1
ATOM 3870 C C . GLU B 1 183 ? -19.816 -49.130 -12.706 1.00 56.28 183 GLU B C 1
ATOM 3871 O O . GLU B 1 183 ? -19.601 -50.133 -12.020 1.00 55.91 183 GLU B O 1
ATOM 3877 N N . ASN B 1 184 ? -19.438 -49.009 -13.981 1.00 55.64 184 ASN B N 1
ATOM 3878 C CA . ASN B 1 184 ? -18.620 -50.030 -14.621 1.00 55.61 184 ASN B CA 1
ATOM 3879 C C . ASN B 1 184 ? -17.430 -50.473 -13.749 1.00 55.95 184 ASN B C 1
ATOM 3880 O O . ASN B 1 184 ? -17.315 -51.659 -13.423 1.00 55.95 184 ASN B O 1
ATOM 3885 N N . TYR B 1 185 ? -16.570 -49.527 -13.351 1.00 56.18 185 TYR B N 1
ATOM 3886 C CA . TYR B 1 185 ? -15.396 -49.840 -12.515 1.00 56.27 185 TYR B CA 1
ATOM 3887 C C . TYR B 1 185 ? -15.834 -50.375 -11.173 1.00 56.88 185 TYR B C 1
ATOM 3888 O O . TYR B 1 185 ? -15.257 -51.339 -10.658 1.00 56.66 185 TYR B O 1
ATOM 3897 N N . ARG B 1 186 ? -16.845 -49.715 -10.610 1.00 57.74 186 ARG B N 1
ATOM 3898 C CA . ARG B 1 186 ? -17.426 -50.086 -9.325 1.00 58.68 186 ARG B CA 1
ATOM 3899 C C . ARG B 1 186 ? -17.983 -51.497 -9.380 1.00 58.81 186 ARG B C 1
ATOM 3900 O O . ARG B 1 186 ? -17.647 -52.347 -8.542 1.00 59.29 186 ARG B O 1
ATOM 3908 N N . GLN B 1 187 ? -18.835 -51.743 -10.372 1.00 58.75 187 GLN B N 1
ATOM 3909 C CA . GLN B 1 187 ? -19.558 -53.004 -10.447 1.00 58.65 187 GLN B CA 1
ATOM 3910 C C . GLN B 1 187 ? -18.696 -54.121 -11.028 1.00 58.02 187 GLN B C 1
ATOM 3911 O O . GLN B 1 187 ? -18.644 -55.216 -10.473 1.00 57.96 187 GLN B O 1
ATOM 3917 N N . ASN B 1 188 ? -17.983 -53.818 -12.109 1.00 57.13 188 ASN B N 1
ATOM 3918 C CA . ASN B 1 188 ? -17.309 -54.843 -12.902 1.00 56.21 188 ASN B CA 1
ATOM 3919 C C . ASN B 1 188 ? -15.790 -54.974 -12.721 1.00 55.29 188 ASN B C 1
ATOM 3920 O O . ASN B 1 188 ? -15.308 -56.059 -12.398 1.00 55.01 188 ASN B O 1
ATOM 3925 N N . ILE B 1 189 ? -15.054 -53.870 -12.900 1.00 54.15 189 ILE B N 1
ATOM 3926 C CA . ILE B 1 189 ? -13.576 -53.890 -13.023 1.00 52.33 189 ILE B CA 1
ATOM 3927 C C . ILE B 1 189 ? -12.801 -53.888 -11.698 1.00 51.47 189 ILE B C 1
ATOM 3928 O O . ILE B 1 189 ? -12.743 -52.887 -10.983 1.00 51.42 189 ILE B O 1
ATOM 3933 N N . SER B 1 190 ? -12.191 -55.023 -11.394 1.00 50.38 190 SER B N 1
ATOM 3934 C CA . SER B 1 190 ? -11.391 -55.166 -10.191 1.00 49.67 190 SER B CA 1
ATOM 3935 C C . SER B 1 190 ? -9.960 -54.660 -10.420 1.00 49.02 190 SER B C 1
ATOM 3936 O O . SER B 1 190 ? -9.549 -54.430 -11.564 1.00 48.98 190 SER B O 1
ATOM 3939 N N . GLU B 1 191 ? -9.214 -54.509 -9.323 1.00 47.64 191 GLU B N 1
ATOM 3940 C CA . GLU B 1 191 ? -7.824 -54.073 -9.370 1.00 46.78 191 GLU B CA 1
ATOM 3941 C C . GLU B 1 191 ? -6.992 -54.977 -10.283 1.00 46.07 191 GLU B C 1
ATOM 3942 O O . GLU B 1 191 ? -6.112 -54.500 -11.013 1.00 46.18 191 GLU B O 1
ATOM 3948 N N . GLU B 1 192 ? -7.283 -56.275 -10.260 1.00 44.89 192 GLU B N 1
ATOM 3949 C CA . GLU B 1 192 ? -6.574 -57.207 -11.119 1.00 43.65 192 GLU B CA 1
ATOM 3950 C C . GLU B 1 192 ? -7.055 -57.102 -12.555 1.00 42.82 192 GLU B C 1
ATOM 3951 O O . GLU B 1 192 ? -6.317 -57.444 -13.467 1.00 42.80 192 GLU B O 1
ATOM 3957 N N . ASP B 1 193 ? -8.278 -56.628 -12.768 1.00 41.69 193 ASP B N 1
ATOM 3958 C CA . ASP B 1 193 ? -8.711 -56.377 -14.132 1.00 41.24 193 ASP B CA 1
ATOM 3959 C C . ASP B 1 193 ? -7.952 -55.156 -14.659 1.00 41.01 193 ASP B C 1
ATOM 3960 O O . ASP B 1 193 ? -7.563 -55.084 -15.844 1.00 40.70 193 ASP B O 1
ATOM 3965 N N . LEU B 1 194 ? -7.747 -54.194 -13.762 1.00 40.35 194 LEU B N 1
ATOM 3966 C CA . LEU B 1 194 ? -7.030 -52.986 -14.104 1.00 39.73 194 LEU B CA 1
ATOM 3967 C C . LEU B 1 194 ? -5.572 -53.340 -14.326 1.00 39.39 194 LEU B C 1
ATOM 3968 O O . LEU B 1 194 ? -4.948 -52.820 -15.262 1.00 39.49 194 LEU B O 1
ATOM 3973 N N . TRP B 1 195 ? -5.036 -54.236 -13.492 1.00 38.41 195 TRP B N 1
ATOM 3974 C CA . TRP B 1 195 ? -3.683 -54.733 -13.710 1.00 38.18 195 TRP B CA 1
ATOM 3975 C C . TRP B 1 195 ? -3.545 -55.374 -15.087 1.00 38.44 195 TRP B C 1
ATOM 3976 O O . TRP B 1 195 ? -2.567 -55.122 -15.800 1.00 38.64 195 TRP B O 1
ATOM 3987 N N . ALA B 1 196 ? -4.534 -56.177 -15.471 1.00 38.57 196 ALA B N 1
ATOM 3988 C CA . ALA B 1 196 ? -4.489 -56.857 -16.758 1.00 39.10 196 ALA B CA 1
ATOM 3989 C C . ALA B 1 196 ? -4.712 -55.877 -17.920 1.00 39.59 196 ALA B C 1
ATOM 3990 O O . ALA B 1 196 ? -4.115 -56.048 -18.987 1.00 39.68 196 ALA B O 1
ATOM 3992 N N . ASN B 1 197 ? -5.548 -54.850 -17.711 1.00 39.70 197 ASN B N 1
ATOM 3993 C CA . ASN B 1 197 ? -5.767 -53.809 -18.731 1.00 40.05 197 ASN B CA 1
ATOM 3994 C C . ASN B 1 197 ? -4.517 -52.982 -19.019 1.00 39.97 197 ASN B C 1
ATOM 3995 O O . ASN B 1 197 ? -4.174 -52.761 -20.195 1.00 40.13 197 ASN B O 1
ATOM 4000 N N . LEU B 1 198 ? -3.859 -52.540 -17.939 1.00 39.50 198 LEU B N 1
ATOM 4001 C CA . LEU B 1 198 ? -2.554 -51.873 -17.983 1.00 39.19 198 LEU B CA 1
ATOM 4002 C C . LEU B 1 198 ? -1.458 -52.707 -18.638 1.00 39.37 198 LEU B C 1
ATOM 4003 O O . LEU B 1 198 ? -0.693 -52.190 -19.450 1.00 39.90 198 LEU B O 1
ATOM 4008 N N . GLU B 1 199 ? -1.372 -53.988 -18.297 1.00 39.32 199 GLU B N 1
ATOM 4009 C CA . GLU B 1 199 ? -0.348 -54.834 -18.892 1.00 39.51 199 GLU B CA 1
ATOM 4010 C C . GLU B 1 199 ? -0.539 -54.892 -20.391 1.00 39.56 199 GLU B C 1
ATOM 4011 O O . GLU B 1 199 ? 0.432 -54.772 -21.161 1.00 40.53 199 GLU B O 1
ATOM 4017 N N . TYR B 1 200 ? -1.782 -55.086 -20.813 1.00 38.95 200 TYR B N 1
ATOM 4018 C CA . TYR B 1 200 ? -2.090 -55.052 -22.230 1.00 38.55 200 TYR B CA 1
ATOM 4019 C C . TYR B 1 200 ? -1.523 -53.764 -22.844 1.00 38.31 200 TYR B C 1
ATOM 4020 O O . TYR B 1 200 ? -0.725 -53.816 -23.787 1.00 38.98 200 TYR B O 1
ATOM 4029 N N . PHE B 1 201 ? -1.917 -52.620 -22.290 1.00 37.47 201 PHE B N 1
ATOM 4030 C CA . PHE B 1 201 ? -1.393 -51.317 -22.715 1.00 36.84 201 PHE B CA 1
ATOM 4031 C C . PHE B 1 201 ? 0.122 -51.353 -22.889 1.00 36.37 201 PHE B C 1
ATOM 4032 O O . PHE B 1 201 ? 0.637 -51.226 -24.017 1.00 35.58 201 PHE B O 1
ATOM 4040 N N . ILE B 1 202 ? 0.839 -51.570 -21.787 1.00 35.96 202 ILE B N 1
ATOM 4041 C CA . ILE B 1 202 ? 2.279 -51.406 -21.863 1.00 36.07 202 ILE B CA 1
ATOM 4042 C C . ILE B 1 202 ? 2.970 -52.444 -22.762 1.00 36.02 202 ILE B C 1
ATOM 4043 O O . ILE B 1 202 ? 4.059 -52.170 -23.272 1.00 36.08 202 ILE B O 1
ATOM 4048 N N . LYS B 1 203 ? 2.354 -53.616 -22.970 1.00 36.09 203 LYS B N 1
ATOM 4049 C CA . LYS B 1 203 ? 2.921 -54.591 -23.931 1.00 36.49 203 LYS B CA 1
ATOM 4050 C C . LYS B 1 203 ? 2.732 -54.085 -25.359 1.00 36.09 203 LYS B C 1
ATOM 4051 O O . LYS B 1 203 ? 3.591 -54.295 -26.229 1.00 36.79 203 LYS B O 1
ATOM 4057 N N . ALA B 1 204 ? 1.616 -53.395 -25.583 1.00 34.95 204 ALA B N 1
ATOM 4058 C CA . ALA B 1 204 ? 1.297 -52.828 -26.895 1.00 33.96 204 ALA B CA 1
ATOM 4059 C C . ALA B 1 204 ? 2.157 -51.619 -27.308 1.00 32.86 204 ALA B C 1
ATOM 4060 O O . ALA B 1 204 ? 2.496 -51.464 -28.487 1.00 32.82 204 ALA B O 1
ATOM 4062 N N . ILE B 1 205 ? 2.521 -50.775 -26.345 1.00 31.72 205 ILE B N 1
ATOM 4063 C CA . ILE B 1 205 ? 3.263 -49.538 -26.663 1.00 30.37 205 ILE B CA 1
ATOM 4064 C C . ILE B 1 205 ? 4.752 -49.626 -26.524 1.00 30.01 205 ILE B C 1
ATOM 4065 O O . ILE B 1 205 ? 5.467 -48.991 -27.280 1.00 30.75 205 ILE B O 1
ATOM 4070 N N . LEU B 1 206 ? 5.233 -50.420 -25.579 1.00 29.55 206 LEU B N 1
ATOM 4071 C CA . LEU B 1 206 ? 6.657 -50.419 -25.266 1.00 28.81 206 LEU B CA 1
ATOM 4072 C C . LEU B 1 206 ? 7.646 -50.574 -26.438 1.00 28.91 206 LEU B C 1
ATOM 4073 O O . LEU B 1 206 ? 8.573 -49.781 -26.539 1.00 28.86 206 LEU B O 1
ATOM 4078 N N . PRO B 1 207 ? 7.484 -51.591 -27.303 1.00 29.38 207 PRO B N 1
ATOM 4079 C CA . PRO B 1 207 ? 8.446 -51.625 -28.422 1.00 29.61 207 PRO B CA 1
ATOM 4080 C C . PRO B 1 207 ? 8.460 -50.347 -29.255 1.00 29.76 207 PRO B C 1
ATOM 4081 O O . PRO B 1 207 ? 9.516 -49.960 -29.757 1.00 30.34 207 PRO B O 1
ATOM 4085 N N . THR B 1 208 ? 7.316 -49.685 -29.386 1.00 29.57 208 THR B N 1
ATOM 4086 C CA . THR B 1 208 ? 7.278 -48.429 -30.119 1.00 29.68 208 THR B CA 1
ATOM 4087 C C . THR B 1 208 ? 8.141 -47.395 -29.398 1.00 30.03 208 THR B C 1
ATOM 4088 O O . THR B 1 208 ? 8.914 -46.654 -30.023 1.00 30.26 208 THR B O 1
ATOM 4092 N N . ALA B 1 209 ? 8.004 -47.343 -28.085 1.00 29.99 209 ALA B N 1
ATOM 4093 C CA . ALA B 1 209 ? 8.766 -46.392 -27.313 1.00 30.51 209 ALA B CA 1
ATOM 4094 C C . ALA B 1 209 ? 10.252 -46.672 -27.485 1.00 31.01 209 ALA B C 1
ATOM 4095 O O . ALA B 1 209 ? 11.061 -45.742 -27.551 1.00 31.38 209 ALA B O 1
ATOM 4097 N N . GLU B 1 210 ? 10.605 -47.951 -27.598 1.00 31.47 210 GLU B N 1
ATOM 4098 C CA . GLU B 1 210 ? 12.002 -48.353 -27.780 1.00 32.06 210 GLU B CA 1
ATOM 4099 C C . GLU B 1 210 ? 12.523 -47.852 -29.114 1.00 31.58 210 GLU B C 1
ATOM 4100 O O . GLU B 1 210 ? 13.554 -47.184 -29.193 1.00 31.20 210 GLU B O 1
ATOM 4106 N N . GLU B 1 211 ? 11.779 -48.158 -30.165 1.00 31.96 211 GLU B N 1
ATOM 4107 C CA . GLU B 1 211 ? 12.119 -47.680 -31.491 1.00 31.71 211 GLU B CA 1
ATOM 4108 C C . GLU B 1 211 ? 12.186 -46.176 -31.598 1.00 31.61 211 GLU B C 1
ATOM 4109 O O . GLU B 1 211 ? 13.046 -45.672 -32.296 1.00 31.65 211 GLU B O 1
ATOM 4115 N N . ALA B 1 212 ? 11.293 -45.473 -30.895 1.00 31.51 212 ALA B N 1
ATOM 4116 C CA . ALA B 1 212 ? 11.221 -44.000 -30.908 1.00 30.83 212 ALA B CA 1
ATOM 4117 C C . ALA B 1 212 ? 12.365 -43.340 -30.142 1.00 30.95 212 ALA B C 1
ATOM 4118 O O . ALA B 1 212 ? 12.596 -42.124 -30.261 1.00 31.50 212 ALA B O 1
ATOM 4120 N N . GLY B 1 213 ? 13.053 -44.127 -29.318 1.00 30.08 213 GLY B N 1
ATOM 4121 C CA . GLY B 1 213 ? 14.048 -43.587 -28.413 1.00 28.73 213 GLY B CA 1
ATOM 4122 C C . GLY B 1 213 ? 13.395 -42.850 -27.265 1.00 28.52 213 GLY B C 1
ATOM 4123 O O . GLY B 1 213 ? 13.939 -41.861 -26.765 1.00 29.44 213 GLY B O 1
ATOM 4124 N N . VAL B 1 214 ? 12.239 -43.321 -26.825 1.00 27.60 214 VAL B N 1
ATOM 4125 C CA . VAL B 1 214 ? 11.487 -42.593 -25.812 1.00 27.24 214 VAL B CA 1
ATOM 4126 C C . VAL B 1 214 ? 11.280 -43.439 -24.567 1.00 27.17 214 VAL B C 1
ATOM 4127 O O . VAL B 1 214 ? 10.915 -44.607 -24.675 1.00 27.54 214 VAL B O 1
ATOM 4131 N N . LYS B 1 215 ? 11.463 -42.831 -23.401 1.00 26.64 215 LYS B N 1
ATOM 4132 C CA . LYS B 1 215 ? 11.219 -43.494 -22.140 1.00 26.74 215 LYS B CA 1
ATOM 4133 C C . LYS B 1 215 ? 9.885 -43.124 -21.483 1.00 26.92 215 LYS B C 1
ATOM 4134 O O . LYS B 1 215 ? 9.551 -41.946 -21.294 1.00 27.21 215 LYS B O 1
ATOM 4140 N N . MET B 1 216 ? 9.138 -44.153 -21.109 1.00 26.90 216 MET B N 1
ATOM 4141 C CA . MET B 1 216 ? 7.836 -43.985 -20.481 1.00 26.94 216 MET B CA 1
ATOM 4142 C C . MET B 1 216 ? 8.019 -43.840 -18.989 1.00 26.93 216 MET B C 1
ATOM 4143 O O . MET B 1 216 ? 8.937 -44.408 -18.416 1.00 27.04 216 MET B O 1
ATOM 4148 N N . ALA B 1 217 ? 7.157 -43.064 -18.361 1.00 27.24 217 ALA B N 1
ATOM 4149 C CA . ALA B 1 217 ? 7.300 -42.795 -16.960 1.00 28.11 217 ALA B CA 1
ATOM 4150 C C . ALA B 1 217 ? 5.919 -42.679 -16.429 1.00 29.40 217 ALA B C 1
ATOM 4151 O O . ALA B 1 217 ? 5.295 -41.634 -16.581 1.00 29.47 217 ALA B O 1
ATOM 4153 N N . ILE B 1 218 ? 5.427 -43.746 -15.809 1.00 31.43 218 ILE B N 1
ATOM 4154 C CA . ILE B 1 218 ? 4.058 -43.759 -15.324 1.00 32.93 218 ILE B CA 1
ATOM 4155 C C . ILE B 1 218 ? 3.964 -42.930 -14.060 1.00 34.91 218 ILE B C 1
ATOM 4156 O O . ILE B 1 218 ? 4.808 -43.015 -13.179 1.00 35.59 218 ILE B O 1
ATOM 4161 N N . HIS B 1 219 ? 2.943 -42.096 -14.011 1.00 37.14 219 HIS B N 1
ATOM 4162 C CA . HIS B 1 219 ? 2.650 -41.297 -12.861 1.00 39.53 219 HIS B CA 1
ATOM 4163 C C . HIS B 1 219 ? 1.751 -42.125 -11.934 1.00 41.11 219 HIS B C 1
ATOM 4164 O O . HIS B 1 219 ? 0.725 -42.650 -12.372 1.00 41.99 219 HIS B O 1
ATOM 4171 N N . PRO B 1 220 ? 2.113 -42.220 -10.647 1.00 42.25 220 PRO B N 1
ATOM 4172 C CA . PRO B 1 220 ? 1.300 -42.885 -9.632 1.00 43.13 220 PRO B CA 1
ATOM 4173 C C . PRO B 1 220 ? -0.113 -42.315 -9.506 1.00 44.23 220 PRO B C 1
ATOM 4174 O O . PRO B 1 220 ? -0.440 -41.289 -10.122 1.00 44.15 220 PRO B O 1
ATOM 4178 N N . ASP B 1 221 ? -0.934 -42.976 -8.696 1.00 45.19 221 ASP B N 1
ATOM 4179 C CA . ASP B 1 221 ? -2.313 -42.547 -8.494 1.00 46.40 221 ASP B CA 1
ATOM 4180 C C . ASP B 1 221 ? -2.376 -41.437 -7.433 1.00 46.95 221 ASP B C 1
ATOM 4181 O O . ASP B 1 221 ? -1.657 -41.479 -6.434 1.00 46.48 221 ASP B O 1
ATOM 4186 N N . ASP B 1 222 ? -3.241 -40.450 -7.655 1.00 47.67 222 ASP B N 1
ATOM 4187 C CA . ASP B 1 222 ? -3.242 -39.237 -6.839 1.00 48.76 222 ASP B CA 1
ATOM 4188 C C . ASP B 1 222 ? -4.654 -38.885 -6.380 1.00 49.54 222 ASP B C 1
ATOM 4189 O O . ASP B 1 222 ? -5.381 -38.251 -7.126 1.00 49.72 222 ASP B O 1
ATOM 4194 N N . PRO B 1 223 ? -5.048 -39.255 -5.147 1.00 50.38 223 PRO B N 1
ATOM 4195 C CA . PRO B 1 223 ? -4.391 -39.887 -4.002 1.00 51.18 223 PRO B CA 1
ATOM 4196 C C . PRO B 1 223 ? -3.977 -41.302 -4.311 1.00 51.97 223 PRO B C 1
ATOM 4197 O O . PRO B 1 223 ? -4.623 -41.946 -5.122 1.00 52.24 223 PRO B O 1
ATOM 4201 N N . PRO B 1 224 ? -2.936 -41.806 -3.633 1.00 52.88 224 PRO B N 1
ATOM 4202 C CA . PRO B 1 224 ? -2.340 -43.079 -4.001 1.00 53.85 224 PRO B CA 1
ATOM 4203 C C . PRO B 1 224 ? -3.124 -44.277 -3.475 1.00 54.86 224 PRO B C 1
ATOM 4204 O O . PRO B 1 224 ? -2.514 -45.253 -3.026 1.00 55.20 224 PRO B O 1
ATOM 4208 N N . TYR B 1 225 ? -4.455 -44.195 -3.538 1.00 56.03 225 TYR B N 1
ATOM 4209 C CA . TYR B 1 225 ? -5.354 -45.281 -3.113 1.00 57.16 225 TYR B CA 1
ATOM 4210 C C . TYR B 1 225 ? -6.765 -45.150 -3.693 1.00 57.87 225 TYR B C 1
ATOM 4211 O O . TYR B 1 225 ? -7.191 -44.059 -4.144 1.00 57.68 225 TYR B O 1
ATOM 4220 N N . GLY B 1 226 ? -7.480 -46.280 -3.647 1.00 58.34 226 GLY B N 1
ATOM 4221 C CA . GLY B 1 226 ? -8.864 -46.380 -4.091 1.00 58.68 226 GLY B CA 1
ATOM 4222 C C . GLY B 1 226 ? -9.791 -45.421 -3.375 1.00 58.81 226 GLY B C 1
ATOM 4223 O O . GLY B 1 226 ? -9.798 -45.348 -2.148 1.00 58.47 226 GLY B O 1
ATOM 4224 N N . ILE B 1 227 ? -10.555 -44.679 -4.171 1.00 59.21 227 ILE B N 1
ATOM 4225 C CA . ILE B 1 227 ? -11.584 -43.759 -3.693 1.00 59.80 227 ILE B CA 1
ATOM 4226 C C . ILE B 1 227 ? -12.859 -43.981 -4.505 1.00 59.94 227 ILE B C 1
ATOM 4227 O O . ILE B 1 227 ? -12.826 -44.635 -5.553 1.00 60.57 227 ILE B O 1
ATOM 4232 N N . PHE B 1 228 ? -13.975 -43.431 -4.031 1.00 59.85 228 PHE B N 1
ATOM 4233 C CA . PHE B 1 228 ? -15.246 -43.424 -4.774 1.00 59.48 228 PHE B CA 1
ATOM 4234 C C . PHE B 1 228 ? -15.628 -44.773 -5.395 1.00 58.91 228 PHE B C 1
ATOM 4235 O O . PHE B 1 228 ? -16.273 -44.807 -6.443 1.00 58.75 228 PHE B O 1
ATOM 4243 N N . GLY B 1 229 ? -15.220 -45.870 -4.757 1.00 58.21 229 GLY B N 1
ATOM 4244 C CA . GLY B 1 229 ? -15.416 -47.214 -5.317 1.00 57.38 229 GLY B CA 1
ATOM 4245 C C . GLY B 1 229 ? -14.534 -47.537 -6.523 1.00 56.50 229 GLY B C 1
ATOM 4246 O O . GLY B 1 229 ? -14.499 -48.688 -6.997 1.00 55.94 229 GLY B O 1
ATOM 4247 N N . LEU B 1 230 ? -13.832 -46.520 -7.026 1.00 55.49 230 LEU B N 1
ATOM 4248 C CA . LEU B 1 230 ? -12.917 -46.700 -8.142 1.00 54.62 230 LEU B CA 1
ATOM 4249 C C . LEU B 1 230 ? -11.651 -47.391 -7.653 1.00 53.96 230 LEU B C 1
ATOM 4250 O O . LEU B 1 230 ? -11.256 -47.213 -6.495 1.00 53.93 230 LEU B O 1
ATOM 4255 N N . PRO B 1 231 ? -11.035 -48.217 -8.518 1.00 53.10 231 PRO B N 1
ATOM 4256 C CA . PRO B 1 231 ? -9.827 -48.932 -8.122 1.00 52.34 231 PRO B CA 1
ATOM 4257 C C . PRO B 1 231 ? -8.560 -48.135 -8.439 1.00 51.64 231 PRO B C 1
ATOM 4258 O O . PRO B 1 231 ? -8.561 -47.309 -9.352 1.00 51.88 231 PRO B O 1
ATOM 4262 N N . ARG B 1 232 ? -7.495 -48.381 -7.684 1.00 50.69 232 ARG B N 1
ATOM 4263 C CA . ARG B 1 232 ? -6.192 -47.794 -7.966 1.00 49.56 232 ARG B CA 1
ATOM 4264 C C . ARG B 1 232 ? -5.127 -48.868 -7.780 1.00 48.98 232 ARG B C 1
ATOM 4265 O O . ARG B 1 232 ? -5.153 -49.607 -6.796 1.00 49.24 232 ARG B O 1
ATOM 4273 N N . ILE B 1 233 ? -4.193 -48.976 -8.717 1.00 48.07 233 ILE B N 1
ATOM 4274 C CA . ILE B 1 233 ? -3.153 -49.989 -8.592 1.00 46.99 233 ILE B CA 1
ATOM 4275 C C . ILE B 1 233 ? -1.715 -49.453 -8.481 1.00 46.77 233 ILE B C 1
ATOM 4276 O O . ILE B 1 233 ? -0.848 -50.149 -7.962 1.00 47.07 233 ILE B O 1
ATOM 4281 N N . ILE B 1 234 ? -1.454 -48.241 -8.972 1.00 45.87 234 ILE B N 1
ATOM 4282 C CA . ILE B 1 234 ? -0.093 -47.658 -8.906 1.00 45.06 234 ILE B CA 1
ATOM 4283 C C . ILE B 1 234 ? 0.042 -46.819 -7.633 1.00 44.23 234 ILE B C 1
ATOM 4284 O O . ILE B 1 234 ? -0.102 -45.583 -7.657 1.00 44.01 234 ILE B O 1
ATOM 4289 N N . THR B 1 235 ? 0.332 -47.514 -6.533 1.00 42.95 235 THR B N 1
ATOM 4290 C CA . THR B 1 235 ? 0.046 -47.018 -5.203 1.00 41.71 235 THR B CA 1
ATOM 4291 C C . THR B 1 235 ? 1.178 -47.144 -4.200 1.00 41.24 235 THR B C 1
ATOM 4292 O O . THR B 1 235 ? 1.144 -46.478 -3.167 1.00 40.28 235 THR B O 1
ATOM 4296 N N . GLY B 1 236 ? 2.156 -48.004 -4.481 1.00 40.76 236 GLY B N 1
ATOM 4297 C CA . GLY B 1 236 ? 3.226 -48.268 -3.528 1.00 41.16 236 GLY B CA 1
ATOM 4298 C C . GLY B 1 236 ? 4.343 -49.090 -4.113 1.00 41.78 236 GLY B C 1
ATOM 4299 O O . GLY B 1 236 ? 4.331 -49.375 -5.311 1.00 41.77 236 GLY B O 1
ATOM 4300 N N . GLN B 1 237 ? 5.304 -49.476 -3.265 1.00 42.47 237 GLN B N 1
ATOM 4301 C CA . GLN B 1 237 ? 6.515 -50.208 -3.691 1.00 43.17 237 GLN B CA 1
ATOM 4302 C C . GLN B 1 237 ? 6.183 -51.521 -4.370 1.00 43.27 237 GLN B C 1
ATOM 4303 O O . GLN B 1 237 ? 6.737 -51.860 -5.429 1.00 43.58 237 GLN B O 1
ATOM 4309 N N . GLU B 1 238 ? 5.281 -52.271 -3.744 1.00 43.92 238 GLU B N 1
ATOM 4310 C CA . GLU B 1 238 ? 4.839 -53.558 -4.272 1.00 43.91 238 GLU B CA 1
ATOM 4311 C C . GLU B 1 238 ? 4.313 -53.342 -5.684 1.00 42.76 238 GLU B C 1
ATOM 4312 O O . GLU B 1 238 ? 4.717 -54.035 -6.600 1.00 42.51 238 GLU B O 1
ATOM 4318 N N . ALA B 1 239 ? 3.445 -52.347 -5.845 1.00 41.99 239 ALA B N 1
ATOM 4319 C CA . ALA B 1 239 ? 2.890 -51.982 -7.145 1.00 42.25 239 ALA B CA 1
ATOM 4320 C C . ALA B 1 239 ? 3.961 -51.570 -8.167 1.00 42.36 239 ALA B C 1
ATOM 4321 O O . ALA B 1 239 ? 3.924 -52.016 -9.326 1.00 42.63 239 ALA B O 1
ATOM 4323 N N . VAL B 1 240 ? 4.907 -50.726 -7.742 1.00 42.02 240 VAL B N 1
ATOM 4324 C CA . VAL B 1 240 ? 6.019 -50.322 -8.608 1.00 41.75 240 VAL B CA 1
ATOM 4325 C C . VAL B 1 240 ? 6.789 -51.523 -9.150 1.00 41.69 240 VAL B C 1
ATOM 4326 O O . VAL B 1 240 ? 6.992 -51.630 -10.361 1.00 42.17 240 VAL B O 1
ATOM 4330 N N . GLU B 1 241 ? 7.209 -52.417 -8.259 1.00 41.19 241 GLU B N 1
ATOM 4331 C CA . GLU B 1 241 ? 7.927 -53.625 -8.654 1.00 40.79 241 GLU B CA 1
ATOM 4332 C C . GLU B 1 241 ? 7.151 -54.487 -9.659 1.00 40.43 241 GLU B C 1
ATOM 4333 O O . GLU B 1 241 ? 7.726 -54.941 -10.669 1.00 40.16 241 GLU B O 1
ATOM 4339 N N . ARG B 1 242 ? 5.857 -54.702 -9.390 1.00 39.85 242 ARG B N 1
ATOM 4340 C CA . ARG B 1 242 ? 4.995 -55.428 -10.327 1.00 39.86 242 ARG B CA 1
ATOM 4341 C C . ARG B 1 242 ? 4.820 -54.666 -11.631 1.00 39.06 242 ARG B C 1
ATOM 4342 O O . ARG B 1 242 ? 4.704 -55.282 -12.688 1.00 38.91 242 ARG B O 1
ATOM 4350 N N . PHE B 1 243 ? 4.793 -53.338 -11.561 1.00 38.44 243 PHE B N 1
ATOM 4351 C CA . PHE B 1 243 ? 4.694 -52.558 -12.795 1.00 38.44 243 PHE B CA 1
ATOM 4352 C C . PHE B 1 243 ? 5.933 -52.709 -13.677 1.00 38.15 243 PHE B C 1
ATOM 4353 O O . PHE B 1 243 ? 5.820 -53.089 -14.844 1.00 38.50 243 PHE B O 1
ATOM 4361 N N . LEU B 1 244 ? 7.101 -52.405 -13.117 1.00 37.73 244 LEU B N 1
ATOM 4362 C CA . LEU B 1 244 ? 8.370 -52.471 -13.841 1.00 37.70 244 LEU B CA 1
ATOM 4363 C C . LEU B 1 244 ? 8.601 -53.811 -14.498 1.00 37.97 244 LEU B C 1
ATOM 4364 O O . LEU B 1 244 ? 9.266 -53.909 -15.540 1.00 38.24 244 LEU B O 1
ATOM 4369 N N . ASN B 1 245 ? 8.068 -54.846 -13.859 1.00 38.73 245 ASN B N 1
ATOM 4370 C CA . ASN B 1 245 ? 8.208 -56.214 -14.329 1.00 39.25 245 ASN B CA 1
ATOM 4371 C C . ASN B 1 245 ? 7.299 -56.582 -15.504 1.00 38.86 245 ASN B C 1
ATOM 4372 O O . ASN B 1 245 ? 7.536 -57.587 -16.159 1.00 39.08 245 ASN B O 1
ATOM 4377 N N . LEU B 1 246 ? 6.290 -55.754 -15.782 1.00 38.62 246 LEU B N 1
ATOM 4378 C CA . LEU B 1 246 ? 5.347 -55.980 -16.895 1.00 38.34 246 LEU B CA 1
ATOM 4379 C C . LEU B 1 246 ? 6.065 -56.020 -18.216 1.00 38.42 246 LEU B C 1
ATOM 4380 O O . LEU B 1 246 ? 5.642 -56.690 -19.150 1.00 38.39 246 LEU B O 1
ATOM 4385 N N . TYR B 1 247 ? 7.138 -55.249 -18.293 1.00 38.85 247 TYR B N 1
ATOM 4386 C CA . TYR B 1 247 ? 7.952 -55.160 -19.480 1.00 39.18 247 TYR B CA 1
ATOM 4387 C C . TYR B 1 247 ? 9.239 -54.593 -18.948 1.00 40.01 247 TYR B C 1
ATOM 4388 O O . TYR B 1 247 ? 9.310 -53.416 -18.580 1.00 40.36 247 TYR B O 1
ATOM 4397 N N . ASP B 1 248 ? 10.254 -55.443 -18.863 1.00 40.73 248 ASP B N 1
ATOM 4398 C CA . ASP B 1 248 ? 11.430 -55.062 -18.101 1.00 41.44 248 ASP B CA 1
ATOM 4399 C C . ASP B 1 248 ? 12.428 -54.289 -18.960 1.00 41.13 248 ASP B C 1
ATOM 4400 O O . ASP B 1 248 ? 13.179 -54.891 -19.737 1.00 41.68 248 ASP B O 1
ATOM 4405 N N . SER B 1 249 ? 12.398 -52.954 -18.831 1.00 40.44 249 SER B N 1
ATOM 4406 C CA . SER B 1 249 ? 13.270 -52.041 -19.595 1.00 39.39 249 SER B CA 1
ATOM 4407 C C . SER B 1 249 ? 13.353 -50.653 -18.972 1.00 38.58 249 SER B C 1
ATOM 4408 O O . SER B 1 249 ? 12.482 -50.255 -18.199 1.00 37.96 249 SER B O 1
ATOM 4411 N N . GLU B 1 250 ? 14.400 -49.910 -19.327 1.00 38.02 250 GLU B N 1
ATOM 4412 C CA . GLU B 1 250 ? 14.485 -48.488 -18.968 1.00 37.53 250 GLU B CA 1
ATOM 4413 C C . GLU B 1 250 ? 13.400 -47.641 -19.651 1.00 36.37 250 GLU B C 1
ATOM 4414 O O . GLU B 1 250 ? 12.959 -46.629 -19.115 1.00 36.16 250 GLU B O 1
ATOM 4420 N N . HIS B 1 251 ? 12.989 -48.075 -20.836 1.00 35.61 251 HIS B N 1
ATOM 4421 C CA . HIS B 1 251 ? 11.934 -47.426 -21.604 1.00 35.50 251 HIS B CA 1
ATOM 4422 C C . HIS B 1 251 ? 10.593 -47.584 -20.900 1.00 35.34 251 HIS B C 1
ATOM 4423 O O . HIS B 1 251 ? 9.614 -46.938 -21.260 1.00 36.05 251 HIS B O 1
ATOM 4430 N N . ASN B 1 252 ? 10.546 -48.449 -19.894 1.00 34.82 252 ASN B N 1
ATOM 4431 C CA . ASN B 1 252 ? 9.333 -48.669 -19.131 1.00 33.74 252 ASN B CA 1
ATOM 4432 C C . ASN B 1 252 ? 9.634 -48.387 -17.680 1.00 33.46 252 ASN B C 1
ATOM 4433 O O . ASN B 1 252 ? 9.936 -49.299 -16.927 1.00 34.37 252 ASN B O 1
ATOM 4438 N N . GLY B 1 253 ? 9.588 -47.112 -17.304 1.00 32.92 253 GLY B N 1
ATOM 4439 C CA . GLY B 1 253 ? 9.954 -46.660 -15.966 1.00 31.60 253 GLY B CA 1
ATOM 4440 C C . GLY B 1 253 ? 8.863 -45.834 -15.315 1.00 31.39 253 GLY B C 1
ATOM 4441 O O . GLY B 1 253 ? 7.706 -45.876 -15.739 1.00 31.18 253 GLY B O 1
ATOM 4442 N N . ILE B 1 254 ? 9.234 -45.081 -14.282 1.00 31.26 254 ILE B N 1
ATOM 4443 C CA . ILE B 1 254 ? 8.276 -44.305 -13.502 1.00 31.63 254 ILE B CA 1
ATOM 4444 C C . ILE B 1 254 ? 8.550 -42.787 -13.423 1.00 32.36 254 ILE B C 1
ATOM 4445 O O . ILE B 1 254 ? 9.691 -42.325 -13.624 1.00 32.02 254 ILE B O 1
ATOM 4450 N N . THR B 1 255 ? 7.481 -42.034 -13.146 1.00 33.11 255 THR B N 1
ATOM 4451 C CA . THR B 1 255 ? 7.556 -40.640 -12.692 1.00 34.07 255 THR B CA 1
ATOM 4452 C C . THR B 1 255 ? 7.506 -40.703 -11.179 1.00 35.04 255 THR B C 1
ATOM 4453 O O . THR B 1 255 ? 6.445 -40.871 -10.592 1.00 35.35 255 THR B O 1
ATOM 4457 N N . MET B 1 256 ? 8.656 -40.625 -10.532 1.00 36.65 256 MET B N 1
ATOM 4458 C CA . MET B 1 256 ? 8.663 -40.692 -9.075 1.00 37.95 256 MET B CA 1
ATOM 4459 C C . MET B 1 256 ? 8.072 -39.414 -8.533 1.00 38.74 256 MET B C 1
ATOM 4460 O O . MET B 1 256 ? 8.761 -38.418 -8.359 1.00 39.09 256 MET B O 1
ATOM 4465 N N . CYS B 1 257 ? 6.767 -39.437 -8.312 1.00 40.61 257 CYS B N 1
ATOM 4466 C CA . CYS B 1 257 ? 6.074 -38.289 -7.768 1.00 41.35 257 CYS B CA 1
ATOM 4467 C C . CYS B 1 257 ? 5.991 -38.505 -6.279 1.00 42.22 257 CYS B C 1
ATOM 4468 O O . CYS B 1 257 ? 5.009 -39.055 -5.783 1.00 42.82 257 CYS B O 1
ATOM 4471 N N . VAL B 1 258 ? 7.034 -38.078 -5.570 1.00 42.95 258 VAL B N 1
ATOM 4472 C CA . VAL B 1 258 ? 7.142 -38.295 -4.120 1.00 43.67 258 VAL B CA 1
ATOM 4473 C C . VAL B 1 258 ? 5.983 -37.780 -3.261 1.00 43.75 258 VAL B C 1
ATOM 4474 O O . VAL B 1 258 ? 5.670 -38.385 -2.252 1.00 43.67 258 VAL B O 1
ATOM 4478 N N . GLY B 1 259 ? 5.353 -36.678 -3.649 1.00 44.14 259 GLY B N 1
ATOM 4479 C CA . GLY B 1 259 ? 4.251 -36.124 -2.857 1.00 44.97 259 GLY B CA 1
ATOM 4480 C C . GLY B 1 259 ? 2.910 -36.818 -3.084 1.00 46.13 259 GLY B C 1
ATOM 4481 O O . GLY B 1 259 ? 1.935 -36.546 -2.382 1.00 45.85 259 GLY B O 1
ATOM 4482 N N . SER B 1 260 ? 2.846 -37.691 -4.090 1.00 46.75 260 SER B N 1
ATOM 4483 C CA . SER B 1 260 ? 1.656 -38.512 -4.314 1.00 47.33 260 SER B CA 1
ATOM 4484 C C . SER B 1 260 ? 1.774 -39.767 -3.484 1.00 47.58 260 SER B C 1
ATOM 4485 O O . SER B 1 260 ? 0.872 -40.093 -2.718 1.00 47.56 260 SER B O 1
ATOM 4488 N N . TYR B 1 261 ? 2.896 -40.466 -3.656 1.00 48.13 261 TYR B N 1
ATOM 4489 C CA . TYR B 1 261 ? 3.148 -41.719 -2.973 1.00 48.75 261 TYR B CA 1
ATOM 4490 C C . TYR B 1 261 ? 3.063 -41.556 -1.472 1.00 49.60 261 TYR B C 1
ATOM 4491 O O . TYR B 1 261 ? 2.511 -42.421 -0.793 1.00 49.90 261 TYR B O 1
ATOM 4500 N N . ALA B 1 262 ? 3.584 -40.437 -0.965 1.00 50.45 262 ALA B N 1
ATOM 4501 C CA . ALA B 1 262 ? 3.627 -40.193 0.466 1.00 51.11 262 ALA B CA 1
ATOM 4502 C C . ALA B 1 262 ? 2.378 -39.491 0.949 1.00 51.70 262 ALA B C 1
ATOM 4503 O O . ALA B 1 262 ? 2.303 -39.080 2.113 1.00 52.34 262 ALA B O 1
ATOM 4505 N N . SER B 1 263 ? 1.395 -39.353 0.064 1.00 52.23 263 SER B N 1
ATOM 4506 C CA . SER B 1 263 ? 0.058 -38.880 0.450 1.00 52.87 263 SER B CA 1
ATOM 4507 C C . SER B 1 263 ? -0.675 -39.935 1.292 1.00 52.96 263 SER B C 1
ATOM 4508 O O . SER B 1 263 ? -1.603 -39.634 2.048 1.00 52.64 263 SER B O 1
ATOM 4511 N N . ASP B 1 264 ? -0.264 -41.182 1.112 1.00 53.40 264 ASP B N 1
ATOM 4512 C CA . ASP B 1 264 ? -0.654 -42.265 1.982 1.00 53.95 264 ASP B CA 1
ATOM 4513 C C . ASP B 1 264 ? 0.573 -42.634 2.792 1.00 53.61 264 ASP B C 1
ATOM 4514 O O . ASP B 1 264 ? 1.510 -43.242 2.245 1.00 53.44 264 ASP B O 1
ATOM 4519 N N . PRO B 1 265 ? 0.561 -42.293 4.098 1.00 53.21 265 PRO B N 1
ATOM 4520 C CA . PRO B 1 265 ? 1.651 -42.595 5.011 1.00 53.21 265 PRO B CA 1
ATOM 4521 C C . PRO B 1 265 ? 2.106 -44.052 4.916 1.00 53.46 265 PRO B C 1
ATOM 4522 O O . PRO B 1 265 ? 3.299 -44.321 4.949 1.00 53.38 265 PRO B O 1
ATOM 4526 N N . LYS B 1 266 ? 1.177 -44.984 4.751 1.00 53.58 266 LYS B N 1
ATOM 4527 C CA . LYS B 1 266 ? 1.560 -46.374 4.538 1.00 53.76 266 LYS B CA 1
ATOM 4528 C C . LYS B 1 266 ? 2.793 -46.503 3.618 1.00 53.43 266 LYS B C 1
ATOM 4529 O O . LYS B 1 266 ? 3.477 -47.530 3.642 1.00 53.73 266 LYS B O 1
ATOM 4535 N N . ASN B 1 267 ? 3.089 -45.462 2.829 1.00 53.06 267 ASN B N 1
ATOM 4536 C CA . ASN B 1 267 ? 4.233 -45.489 1.882 1.00 52.55 267 ASN B CA 1
ATOM 4537 C C . ASN B 1 267 ? 5.514 -44.797 2.352 1.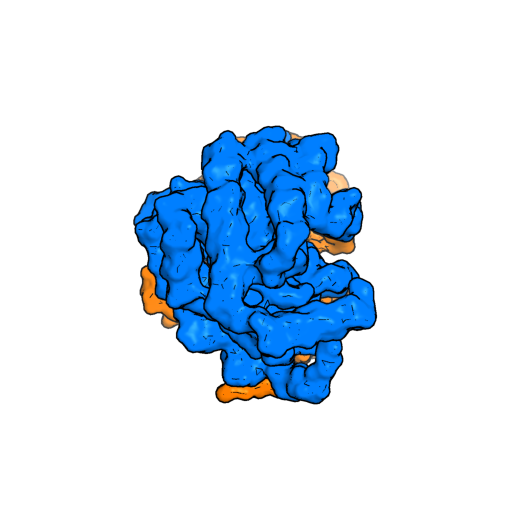00 51.76 267 ASN B C 1
ATOM 4538 O O . ASN B 1 267 ? 5.466 -43.736 2.997 1.00 51.12 267 ASN B O 1
ATOM 4543 N N . ASP B 1 268 ? 6.653 -45.390 1.990 1.00 50.67 268 ASP B N 1
ATOM 4544 C CA . ASP B 1 268 ? 7.958 -44.783 2.281 1.00 49.82 268 ASP B CA 1
ATOM 4545 C C . ASP B 1 268 ? 8.747 -44.322 1.027 1.00 48.58 268 ASP B C 1
ATOM 4546 O O . ASP B 1 268 ? 9.463 -45.106 0.376 1.00 47.80 268 ASP B O 1
ATOM 4551 N N . VAL B 1 269 ? 8.613 -43.029 0.731 1.00 47.49 269 VAL B N 1
ATOM 4552 C CA . VAL B 1 269 ? 9.210 -42.401 -0.457 1.00 46.57 269 VAL B CA 1
ATOM 4553 C C . VAL B 1 269 ? 10.675 -42.750 -0.729 1.00 45.85 269 VAL B C 1
ATOM 4554 O O . VAL B 1 269 ? 11.051 -43.012 -1.881 1.00 45.20 269 VAL B O 1
ATOM 4558 N N . LEU B 1 270 ? 11.490 -42.755 0.328 1.00 45.04 270 LEU B N 1
ATOM 4559 C CA . LEU B 1 270 ? 12.934 -42.855 0.171 1.00 44.45 270 LEU B CA 1
ATOM 4560 C C . LEU B 1 270 ? 13.417 -44.217 -0.265 1.00 44.21 270 LEU B C 1
ATOM 4561 O O . LEU B 1 270 ? 14.347 -44.302 -1.077 1.00 44.61 270 LEU B O 1
ATOM 4566 N N . ALA B 1 271 ? 12.816 -45.279 0.279 1.00 43.77 271 ALA B N 1
ATOM 4567 C CA . ALA B 1 271 ? 13.150 -46.650 -0.151 1.00 43.06 271 ALA B CA 1
ATOM 4568 C C . ALA B 1 271 ? 12.576 -46.833 -1.539 1.00 42.90 271 ALA B C 1
ATOM 4569 O O . ALA B 1 271 ? 13.221 -47.431 -2.424 1.00 42.56 271 ALA B O 1
ATOM 4571 N N . MET B 1 272 ? 11.367 -46.293 -1.724 1.00 42.42 272 MET B N 1
ATOM 4572 C CA . MET B 1 272 ? 10.745 -46.258 -3.037 1.00 42.55 272 MET B CA 1
ATOM 4573 C C . MET B 1 272 ? 11.683 -45.579 -4.007 1.00 42.41 272 MET B C 1
ATOM 4574 O O . MET B 1 272 ? 12.077 -46.186 -5.011 1.00 42.87 272 MET B O 1
ATOM 4579 N N . THR B 1 273 ? 12.077 -44.338 -3.698 1.00 41.92 273 THR B N 1
ATOM 4580 C CA . THR B 1 273 ? 13.015 -43.641 -4.554 1.00 41.15 273 THR B CA 1
ATOM 4581 C C . THR B 1 273 ? 14.193 -44.553 -4.807 1.00 40.87 273 THR B C 1
ATOM 4582 O O . THR B 1 273 ? 14.569 -44.789 -5.967 1.00 40.87 273 THR B O 1
ATOM 4586 N N . GLU B 1 274 ? 14.758 -45.102 -3.735 1.00 40.53 274 GLU B N 1
ATOM 4587 C CA . GLU B 1 274 ? 16.017 -45.824 -3.892 1.00 40.56 274 GLU B CA 1
ATOM 4588 C C . GLU B 1 274 ? 15.950 -47.157 -4.639 1.00 40.34 274 GLU B C 1
ATOM 4589 O O . GLU B 1 274 ? 16.800 -47.425 -5.499 1.00 39.21 274 GLU B O 1
ATOM 4595 N N . TYR B 1 275 ? 14.950 -47.980 -4.317 1.00 40.39 275 TYR B N 1
ATOM 4596 C CA . TYR B 1 275 ? 14.761 -49.226 -5.030 1.00 40.54 275 TYR B CA 1
ATOM 4597 C C . TYR B 1 275 ? 14.660 -48.902 -6.515 1.00 40.41 275 TYR B C 1
ATOM 4598 O O . TYR B 1 275 ? 15.379 -49.475 -7.348 1.00 40.12 275 TYR B O 1
ATOM 4607 N N . ALA B 1 276 ? 13.774 -47.957 -6.837 1.00 40.24 276 ALA B N 1
ATOM 4608 C CA . ALA B 1 276 ? 13.642 -47.439 -8.200 1.00 40.22 276 ALA B CA 1
ATOM 4609 C C . ALA B 1 276 ? 14.995 -46.986 -8.797 1.00 40.17 276 ALA B C 1
ATOM 4610 O O . ALA B 1 276 ? 15.361 -47.394 -9.909 1.00 39.98 276 ALA B O 1
ATOM 4612 N N . LEU B 1 277 ? 15.741 -46.172 -8.045 1.00 40.26 277 LEU B N 1
ATOM 4613 C CA . LEU B 1 277 ? 17.113 -45.788 -8.426 1.00 40.77 277 LEU B CA 1
ATOM 4614 C C . LEU B 1 277 ? 18.090 -46.951 -8.476 1.00 40.99 277 LEU B C 1
ATOM 4615 O O . LEU B 1 277 ? 18.915 -47.042 -9.385 1.00 40.72 277 LEU B O 1
ATOM 4620 N N . LYS B 1 278 ? 18.003 -47.836 -7.487 1.00 41.59 278 LYS B N 1
ATOM 4621 C CA . LYS B 1 278 ? 18.779 -49.072 -7.517 1.00 42.38 278 LYS B CA 1
ATOM 4622 C C . LYS B 1 278 ? 18.498 -49.842 -8.806 1.00 41.45 278 LYS B C 1
ATOM 4623 O O . LYS B 1 278 ? 19.403 -50.460 -9.370 1.00 41.76 278 LYS B O 1
ATOM 4629 N N . ARG B 1 279 ? 17.258 -49.773 -9.287 1.00 40.54 279 ARG B N 1
ATOM 4630 C CA . ARG B 1 279 ? 16.860 -50.524 -10.483 1.00 40.22 279 ARG B CA 1
ATOM 4631 C C . ARG B 1 279 ? 17.034 -49.773 -11.805 1.00 40.06 279 ARG B C 1
ATOM 4632 O O . ARG B 1 279 ? 16.857 -50.345 -12.888 1.00 40.29 279 ARG B O 1
ATOM 4640 N N . ASN B 1 280 ? 17.363 -48.491 -11.723 1.00 39.57 280 ASN B N 1
ATOM 4641 C CA . ASN B 1 280 ? 17.501 -47.665 -12.916 1.00 39.11 280 ASN B CA 1
ATOM 4642 C C . ASN B 1 280 ? 16.187 -47.548 -13.688 1.00 37.60 280 ASN B C 1
ATOM 4643 O O . ASN B 1 280 ? 16.129 -47.769 -14.909 1.00 36.84 280 ASN B O 1
ATOM 4648 N N . ARG B 1 281 ? 15.140 -47.199 -12.949 1.00 36.05 281 ARG B N 1
ATOM 4649 C CA . ARG B 1 281 ? 13.798 -47.132 -13.502 1.00 35.03 281 ARG B CA 1
ATOM 4650 C C . ARG B 1 281 ? 13.053 -45.830 -13.197 1.00 34.56 281 ARG B C 1
ATOM 4651 O O . ARG B 1 281 ? 11.846 -45.727 -13.453 1.00 34.46 281 ARG B O 1
ATOM 4659 N N . ILE B 1 282 ? 13.764 -44.842 -12.657 1.00 34.15 282 ILE B N 1
ATOM 4660 C CA . ILE B 1 282 ? 13.223 -43.479 -12.552 1.00 33.84 282 ILE B CA 1
ATOM 4661 C C . ILE B 1 282 ? 13.520 -42.693 -13.841 1.00 33.91 282 ILE B C 1
ATOM 4662 O O . ILE B 1 282 ? 14.675 -42.528 -14.254 1.00 33.39 282 ILE B O 1
ATOM 4667 N N . ASN B 1 283 ? 12.447 -42.247 -14.483 1.00 34.06 283 ASN B N 1
ATOM 4668 C CA . ASN B 1 283 ? 12.534 -41.526 -15.750 1.00 33.82 283 ASN B CA 1
ATOM 4669 C C . ASN B 1 283 ? 12.092 -40.072 -15.668 1.00 33.13 283 ASN B C 1
ATOM 4670 O O . ASN B 1 283 ? 12.283 -39.317 -16.613 1.00 33.33 283 ASN B O 1
ATOM 4675 N N . PHE B 1 284 ? 11.504 -39.697 -14.539 1.00 32.48 284 PHE B N 1
ATOM 4676 C CA . PHE B 1 284 ? 11.046 -38.331 -14.299 1.00 32.40 284 PHE B CA 1
ATOM 4677 C C . PHE B 1 284 ? 10.905 -38.149 -12.796 1.00 32.41 284 PHE B C 1
ATOM 4678 O O . PHE B 1 284 ? 10.466 -39.066 -12.101 1.00 31.96 284 PHE B O 1
ATOM 4686 N N . MET B 1 285 ? 11.327 -36.994 -12.289 1.00 32.31 285 MET B N 1
ATOM 4687 C CA . MET B 1 285 ? 11.137 -36.714 -10.881 1.00 33.01 285 MET B CA 1
ATOM 4688 C C . MET B 1 285 ? 10.116 -35.579 -10.704 1.00 33.85 285 MET B C 1
ATOM 4689 O O . MET B 1 285 ? 10.152 -34.585 -11.421 1.00 33.84 285 MET B O 1
ATOM 4694 N N . HIS B 1 286 ? 9.173 -35.773 -9.791 1.00 34.91 286 HIS B N 1
ATOM 4695 C CA . HIS B 1 286 ? 8.312 -34.706 -9.305 1.00 36.55 286 HIS B CA 1
ATOM 4696 C C . HIS B 1 286 ? 8.649 -34.626 -7.845 1.00 37.80 286 HIS B C 1
ATOM 4697 O O . HIS B 1 286 ? 8.936 -35.642 -7.200 1.00 37.81 286 HIS B O 1
ATOM 4704 N N . THR B 1 287 ? 8.568 -33.434 -7.295 1.00 39.34 287 THR B N 1
ATOM 4705 C CA . THR B 1 287 ? 9.193 -33.230 -6.023 1.00 41.32 287 THR B CA 1
ATOM 4706 C C . THR B 1 287 ? 8.437 -32.208 -5.169 1.00 42.62 287 THR B C 1
ATOM 4707 O O . THR B 1 287 ? 8.992 -31.176 -4.778 1.00 43.03 287 THR B O 1
ATOM 4711 N N . ARG B 1 288 ? 7.162 -32.477 -4.894 1.00 43.67 288 ARG B N 1
ATOM 4712 C CA . ARG B 1 288 ? 6.404 -31.555 -4.046 1.00 45.36 288 ARG B CA 1
ATOM 4713 C C . ARG B 1 288 ? 6.259 -32.127 -2.644 1.00 46.26 288 ARG B C 1
ATOM 4714 O O . ARG B 1 288 ? 6.310 -33.343 -2.454 1.00 46.66 288 ARG B O 1
ATOM 4722 N N . ASN B 1 289 ? 6.110 -31.255 -1.658 1.00 47.29 289 ASN B N 1
ATOM 4723 C CA . ASN B 1 289 ? 6.084 -31.724 -0.284 1.00 48.30 289 ASN B CA 1
ATOM 4724 C C . ASN B 1 289 ? 4.661 -31.751 0.208 1.00 48.58 289 ASN B C 1
ATOM 4725 O O . ASN B 1 289 ? 3.838 -30.901 -0.157 1.00 48.12 289 ASN B O 1
ATOM 4730 N N . VAL B 1 290 ? 4.368 -32.737 1.037 1.00 49.42 290 VAL B N 1
ATOM 4731 C CA . VAL B 1 290 ? 3.012 -32.893 1.533 1.00 50.67 290 VAL B CA 1
ATOM 4732 C C . VAL B 1 290 ? 3.005 -33.451 2.960 1.00 51.23 290 VAL B C 1
ATOM 4733 O O . VAL B 1 290 ? 3.864 -34.257 3.313 1.00 51.62 290 VAL B O 1
ATOM 4737 N N . THR B 1 291 ? 2.063 -32.994 3.785 1.00 51.93 291 THR B N 1
ATOM 4738 C CA . THR B 1 291 ? 1.920 -33.551 5.123 1.00 52.27 291 THR B CA 1
ATOM 4739 C C . THR B 1 291 ? 0.728 -34.520 5.264 1.00 53.43 291 THR B C 1
ATOM 4740 O O . THR B 1 291 ? -0.408 -34.224 4.871 1.00 53.33 291 THR B O 1
ATOM 4744 N N . ALA B 1 292 ? 1.019 -35.689 5.829 1.00 54.45 292 ALA B N 1
ATOM 4745 C CA . ALA B 1 292 ? 0.060 -36.779 5.907 1.00 55.33 292 ALA B CA 1
ATOM 4746 C C . ALA B 1 292 ? 0.054 -37.501 7.262 1.00 56.00 292 ALA B C 1
ATOM 4747 O O . ALA B 1 292 ? 0.969 -37.343 8.082 1.00 55.79 292 ALA B O 1
ATOM 4749 N N . GLY B 1 293 ? -1.001 -38.293 7.469 1.00 56.82 293 GLY B N 1
ATOM 4750 C CA . GLY B 1 293 ? -1.192 -39.135 8.655 1.00 57.54 293 GLY B CA 1
ATOM 4751 C C . GLY B 1 293 ? -2.476 -39.934 8.481 1.00 58.31 293 GLY B C 1
ATOM 4752 O O . GLY B 1 293 ? -2.999 -40.028 7.361 1.00 58.23 293 GLY B O 1
ATOM 4753 N N . ALA B 1 294 ? -2.988 -40.504 9.577 1.00 58.83 294 ALA B N 1
ATOM 4754 C CA . ALA B 1 294 ? -4.276 -41.214 9.565 1.00 59.52 294 ALA B CA 1
ATOM 4755 C C . ALA B 1 294 ? -5.430 -40.323 9.056 1.00 60.19 294 ALA B C 1
ATOM 4756 O O . ALA B 1 294 ? -6.423 -40.817 8.503 1.00 60.35 294 ALA B O 1
ATOM 4758 N N . TRP B 1 295 ? -5.264 -39.013 9.229 1.00 60.70 295 TRP B N 1
ATOM 4759 C CA . TRP B 1 295 ? -6.280 -38.018 8.931 1.00 61.19 295 TRP B CA 1
ATOM 4760 C C . TRP B 1 295 ? -6.423 -37.683 7.436 1.00 61.04 295 TRP B C 1
ATOM 4761 O O . TRP B 1 295 ? -7.430 -37.087 7.037 1.00 61.11 295 TRP B O 1
ATOM 4772 N N . GLY B 1 296 ? -5.412 -38.031 6.628 1.00 60.70 296 GLY B N 1
ATOM 4773 C CA . GLY B 1 296 ? -5.338 -37.628 5.199 1.00 60.31 296 GLY B CA 1
ATOM 4774 C C . GLY B 1 296 ? -4.122 -36.766 4.819 1.00 60.02 296 GLY B C 1
ATOM 4775 O O . GLY B 1 296 ? -3.026 -36.975 5.358 1.00 59.77 296 GLY B O 1
ATOM 4776 N N . PHE B 1 297 ? -4.300 -35.795 3.904 1.00 59.53 297 PHE B N 1
ATOM 4777 C CA . PHE B 1 297 ? -3.157 -34.971 3.427 1.00 58.85 297 PHE B CA 1
ATOM 4778 C C . PHE B 1 297 ? -3.387 -33.493 2.996 1.00 57.97 297 PHE B C 1
ATOM 4779 O O . PHE B 1 297 ? -4.482 -33.116 2.583 1.00 57.86 297 PHE B O 1
ATOM 4787 N N . GLN B 1 298 ? -2.334 -32.674 3.121 1.00 56.92 298 GLN B N 1
ATOM 4788 C CA . GLN B 1 298 ? -2.309 -31.292 2.606 1.00 55.97 298 GLN B CA 1
ATOM 4789 C C . GLN B 1 298 ? -0.930 -30.875 2.111 1.00 55.22 298 GLN B C 1
ATOM 4790 O O . GLN B 1 298 ? 0.060 -30.963 2.849 1.00 55.53 298 GLN B O 1
ATOM 4796 N N . GLU B 1 299 ? -0.880 -30.384 0.875 1.00 53.98 299 GLU B N 1
ATOM 4797 C CA . GLU B 1 299 ? 0.367 -29.909 0.272 1.00 52.62 299 GLU B CA 1
ATOM 4798 C C . GLU B 1 299 ? 0.901 -28.636 0.930 1.00 51.50 299 GLU B C 1
ATOM 4799 O O . GLU B 1 299 ? 0.167 -27.640 1.103 1.00 50.96 299 GLU B O 1
ATOM 4805 N N . THR B 1 300 ? 2.199 -28.689 1.238 1.00 49.91 300 THR B N 1
ATOM 4806 C CA . THR B 1 300 ? 2.943 -27.601 1.850 1.00 48.70 300 THR B CA 1
ATOM 4807 C C . THR B 1 300 ? 4.045 -27.028 0.931 1.00 47.75 300 THR B C 1
ATOM 4808 O O . THR B 1 300 ? 4.283 -27.534 -0.167 1.00 47.39 300 THR B O 1
ATOM 4812 N N . ALA B 1 301 ? 4.687 -25.945 1.384 1.00 46.43 301 ALA B N 1
ATOM 4813 C CA . ALA B 1 301 ? 5.916 -25.442 0.782 1.00 44.78 301 ALA B CA 1
ATOM 4814 C C . ALA B 1 301 ? 6.888 -26.606 0.659 1.00 43.75 301 ALA B C 1
ATOM 4815 O O . ALA B 1 301 ? 6.754 -27.606 1.380 1.00 43.88 301 ALA B O 1
ATOM 4817 N N . HIS B 1 302 ? 7.840 -26.488 -0.262 1.00 42.43 302 HIS B N 1
ATOM 4818 C CA . HIS B 1 302 ? 8.722 -27.607 -0.636 1.00 41.62 302 HIS B CA 1
ATOM 4819 C C . HIS B 1 302 ? 9.743 -27.972 0.434 1.00 41.86 302 HIS B C 1
ATOM 4820 O O . HIS B 1 302 ? 10.275 -29.096 0.451 1.00 41.47 302 HIS B O 1
ATOM 4827 N N . LEU B 1 303 ? 10.032 -27.003 1.300 1.00 42.08 303 LEU B N 1
ATOM 4828 C CA . LEU B 1 303 ? 11.015 -27.168 2.367 1.00 42.94 303 LEU B CA 1
ATOM 4829 C C . LEU B 1 303 ? 10.687 -28.415 3.179 1.00 43.33 303 LEU B C 1
ATOM 4830 O O . LEU B 1 303 ? 9.535 -28.613 3.565 1.00 43.46 303 LEU B O 1
ATOM 4835 N N . SER B 1 304 ? 11.689 -29.257 3.407 1.00 44.02 304 SER B N 1
ATOM 4836 C CA . SER B 1 304 ? 11.498 -30.536 4.075 1.00 45.47 304 SER B CA 1
ATOM 4837 C C . SER B 1 304 ? 10.658 -30.469 5.336 1.00 47.04 304 SER B C 1
ATOM 4838 O O . SER B 1 304 ? 9.845 -31.368 5.603 1.00 47.68 304 SER B O 1
ATOM 48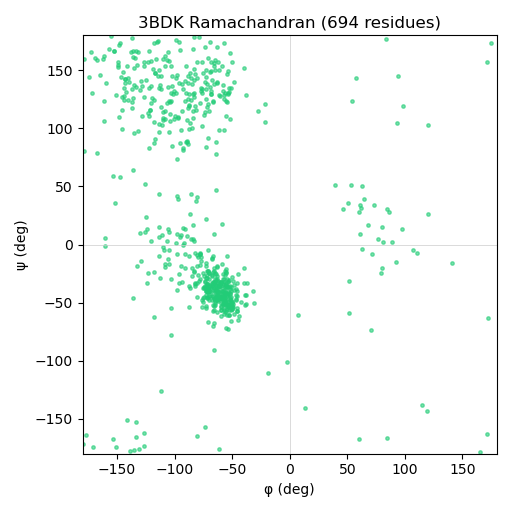41 N N . GLN B 1 305 ? 10.866 -29.393 6.094 1.00 48.26 305 GLN B N 1
ATOM 4842 C CA . GLN B 1 305 ? 10.352 -29.225 7.447 1.00 49.26 305 GLN B CA 1
ATOM 4843 C C . GLN B 1 305 ? 9.015 -28.512 7.398 1.00 49.04 305 GLN B C 1
ATOM 4844 O O . GLN B 1 305 ? 8.397 -28.255 8.437 1.00 49.33 305 GLN B O 1
ATOM 4850 N N . ALA B 1 306 ? 8.576 -28.177 6.190 1.00 48.78 306 ALA B N 1
ATOM 4851 C CA . ALA B 1 306 ? 7.258 -27.582 5.997 1.00 48.27 306 ALA B CA 1
ATOM 4852 C C . ALA B 1 306 ? 6.193 -28.679 5.951 1.00 48.06 306 ALA B C 1
ATOM 4853 O O . ALA B 1 306 ? 5.020 -28.418 6.239 1.00 48.40 306 ALA B O 1
ATOM 4855 N N . GLY B 1 307 ? 6.623 -29.896 5.603 1.00 47.38 307 GLY B N 1
ATOM 4856 C CA . GLY B 1 307 ? 5.774 -31.081 5.528 1.00 46.63 307 GLY B CA 1
ATOM 4857 C C . GLY B 1 307 ? 6.514 -32.314 6.042 1.00 46.59 307 GLY B C 1
ATOM 4858 O O . GLY B 1 307 ? 7.408 -32.202 6.893 1.00 46.86 307 GLY B O 1
ATOM 4859 N N . ASP B 1 308 ? 6.164 -33.491 5.519 1.00 45.96 308 ASP B N 1
ATOM 4860 C CA . ASP B 1 308 ? 6.634 -34.759 6.090 1.00 45.46 308 ASP B CA 1
ATOM 4861 C C . ASP B 1 308 ? 7.722 -35.455 5.284 1.00 44.94 308 ASP B C 1
ATOM 4862 O O . ASP B 1 308 ? 8.232 -36.505 5.705 1.00 44.45 308 ASP B O 1
ATOM 4867 N N . ILE B 1 309 ? 8.058 -34.904 4.120 1.00 44.28 309 ILE B N 1
ATOM 4868 C CA . ILE B 1 309 ? 9.127 -35.495 3.305 1.00 43.91 309 ILE B CA 1
ATOM 4869 C C . ILE B 1 309 ? 10.505 -34.877 3.652 1.00 43.63 309 ILE B C 1
ATOM 4870 O O . ILE B 1 309 ? 10.611 -33.675 3.930 1.00 43.60 309 ILE B O 1
ATOM 4875 N N . ASP B 1 310 ? 11.533 -35.725 3.668 1.00 43.10 310 ASP B N 1
ATOM 4876 C CA . ASP B 1 310 ? 12.910 -35.293 3.777 1.00 42.87 310 ASP B CA 1
ATOM 4877 C C . ASP B 1 310 ? 13.435 -35.070 2.364 1.00 42.29 310 ASP B C 1
ATOM 4878 O O . ASP B 1 310 ? 14.017 -35.984 1.750 1.00 42.18 310 ASP B O 1
ATOM 4883 N N . MET B 1 311 ? 13.233 -33.855 1.858 1.00 41.37 311 MET B N 1
ATOM 4884 C CA . MET B 1 311 ? 13.693 -33.491 0.517 1.00 40.71 311 MET B CA 1
ATOM 4885 C C . MET B 1 311 ? 15.206 -33.665 0.297 1.00 40.62 311 MET B C 1
ATOM 4886 O O . MET B 1 311 ? 15.615 -34.245 -0.735 1.00 40.82 311 MET B O 1
ATOM 4891 N N . ASN B 1 312 ? 16.034 -33.200 1.247 1.00 40.13 312 ASN B N 1
ATOM 4892 C CA . ASN B 1 312 ? 17.492 -33.421 1.148 1.00 39.42 312 ASN B CA 1
ATOM 4893 C C . ASN B 1 312 ? 17.841 -34.882 0.923 1.00 39.12 312 ASN B C 1
ATOM 4894 O O . ASN B 1 312 ? 18.716 -35.204 0.117 1.00 39.01 312 ASN B O 1
ATOM 4899 N N . ALA B 1 313 ? 17.150 -35.769 1.635 1.00 39.13 313 ALA B N 1
ATOM 4900 C CA . ALA B 1 313 ? 17.383 -37.211 1.499 1.00 39.04 313 ALA B CA 1
ATOM 4901 C C . ALA B 1 313 ? 17.007 -37.710 0.110 1.00 38.73 313 ALA B C 1
ATOM 4902 O O . ALA B 1 313 ? 17.659 -38.601 -0.439 1.00 38.77 313 ALA B O 1
ATOM 4904 N N . VAL B 1 314 ? 15.958 -37.130 -0.463 1.00 38.96 314 VAL B N 1
ATOM 4905 C CA . VAL B 1 314 ? 15.553 -37.508 -1.818 1.00 39.52 314 VAL B CA 1
ATOM 4906 C C . VAL B 1 314 ? 16.691 -37.235 -2.804 1.00 39.59 314 VAL B C 1
ATOM 4907 O O . VAL B 1 314 ? 17.202 -38.154 -3.427 1.00 39.84 314 VAL B O 1
ATOM 4911 N N . VAL B 1 315 ? 17.092 -35.970 -2.917 1.00 39.84 315 VAL B N 1
ATOM 4912 C CA . VAL B 1 315 ? 18.130 -35.564 -3.875 1.00 39.52 315 VAL B CA 1
ATOM 4913 C C . VAL B 1 315 ? 19.517 -36.132 -3.525 1.00 39.62 315 VAL B C 1
ATOM 4914 O O . VAL B 1 315 ? 20.292 -36.509 -4.430 1.00 39.54 315 VAL B O 1
ATOM 4918 N N . LYS B 1 316 ? 19.818 -36.268 -2.231 1.00 39.33 316 LYS B N 1
ATOM 4919 C CA . LYS B 1 316 ? 21.028 -37.008 -1.878 1.00 39.32 316 LYS B CA 1
ATOM 4920 C C . LYS B 1 316 ? 21.027 -38.350 -2.589 1.00 39.26 316 LYS B C 1
ATOM 4921 O O . LYS B 1 316 ? 22.086 -38.826 -3.002 1.00 39.95 316 LYS B O 1
ATOM 4927 N N . LEU B 1 317 ? 19.844 -38.960 -2.730 1.00 38.96 317 LEU B N 1
ATOM 4928 C CA . LEU B 1 317 ? 19.724 -40.242 -3.443 1.00 38.40 317 LEU B CA 1
ATOM 4929 C C . LEU B 1 317 ? 20.036 -40.111 -4.931 1.00 38.05 317 LEU B C 1
ATOM 4930 O O . LEU B 1 317 ? 20.785 -40.931 -5.484 1.00 37.13 317 LEU B O 1
ATOM 4935 N N . LEU B 1 318 ? 19.490 -39.061 -5.562 1.00 38.06 318 LEU B N 1
ATOM 4936 C CA . LEU B 1 318 ? 19.773 -38.774 -6.985 1.00 37.89 318 LEU B CA 1
ATOM 4937 C C . LEU B 1 318 ? 21.251 -38.541 -7.183 1.00 38.29 318 LEU B C 1
ATOM 4938 O O . LEU B 1 318 ? 21.854 -39.049 -8.135 1.00 38.85 318 LEU B O 1
ATOM 4943 N N . VAL B 1 319 ? 21.846 -37.804 -6.254 1.00 38.60 319 VAL B N 1
ATOM 4944 C CA . VAL B 1 319 ? 23.276 -37.581 -6.288 1.00 39.21 319 VAL B CA 1
ATOM 4945 C C . VAL B 1 319 ? 24.048 -38.906 -6.277 1.00 39.61 319 VAL B C 1
ATOM 4946 O O . VAL B 1 319 ? 24.795 -39.190 -7.215 1.00 39.49 319 VAL B O 1
ATOM 4950 N N . ASP B 1 320 ? 23.854 -39.706 -5.227 1.00 40.23 320 ASP B N 1
ATOM 4951 C CA . ASP B 1 320 ? 24.566 -40.989 -5.083 1.00 41.36 320 ASP B CA 1
ATOM 4952 C C . ASP B 1 320 ? 24.418 -41.870 -6.291 1.00 41.23 320 ASP B C 1
ATOM 4953 O O . ASP B 1 320 ? 25.349 -42.569 -6.667 1.00 41.18 320 ASP B O 1
ATOM 4958 N N . TYR B 1 321 ? 23.244 -41.837 -6.902 1.00 41.52 321 TYR B N 1
ATOM 4959 C CA . TYR B 1 321 ? 22.979 -42.759 -7.980 1.00 42.23 321 TYR B CA 1
ATOM 4960 C C . TYR B 1 321 ? 23.322 -42.261 -9.375 1.00 42.32 321 TYR B C 1
ATOM 4961 O O . TYR B 1 321 ? 22.926 -42.884 -10.361 1.00 42.49 321 TYR B O 1
ATOM 4970 N N . ASP B 1 322 ? 24.082 -41.163 -9.444 1.00 42.40 322 ASP B N 1
ATOM 4971 C CA . ASP B 1 322 ? 24.354 -40.448 -10.694 1.00 42.31 322 ASP B CA 1
ATOM 4972 C C . ASP B 1 322 ? 23.117 -40.380 -11.587 1.00 41.18 322 ASP B C 1
ATOM 4973 O O . ASP B 1 322 ? 23.155 -40.749 -12.767 1.00 40.98 322 ASP B O 1
ATOM 4978 N N . TRP B 1 323 ? 22.010 -39.939 -11.005 1.00 40.02 323 TRP B N 1
ATOM 4979 C CA . TRP B 1 323 ? 20.743 -39.920 -11.724 1.00 38.90 323 TRP B CA 1
ATOM 4980 C C . TRP B 1 323 ? 20.803 -38.914 -12.888 1.00 38.96 323 TRP B C 1
ATOM 4981 O O . TRP B 1 323 ? 21.386 -37.819 -12.757 1.00 39.82 323 TRP B O 1
ATOM 4992 N N . GLN B 1 324 ? 20.252 -39.291 -14.035 1.00 38.32 324 GLN B N 1
ATOM 4993 C CA . GLN B 1 324 ? 20.265 -38.419 -15.209 1.00 37.78 324 GLN B CA 1
ATOM 4994 C C . GLN B 1 324 ? 18.838 -38.237 -15.611 1.00 36.71 324 GLN B C 1
ATOM 4995 O O . GLN B 1 324 ? 18.223 -39.200 -16.055 1.00 37.00 324 GLN B O 1
ATOM 5001 N N . GLY B 1 325 ? 18.313 -37.018 -15.483 1.00 35.41 325 GLY B N 1
ATOM 5002 C CA . GLY B 1 325 ? 16.937 -36.733 -15.904 1.00 33.64 325 GLY B CA 1
ATOM 5003 C C . GLY B 1 325 ? 16.432 -35.354 -15.501 1.00 32.42 325 GLY B C 1
ATOM 5004 O O . GLY B 1 325 ? 17.217 -34.461 -15.150 1.00 31.10 325 GLY B O 1
ATOM 5005 N N . SER B 1 326 ? 15.113 -35.192 -15.539 1.00 31.02 326 SER B N 1
ATOM 5006 C CA . SER B 1 326 ? 14.511 -33.911 -15.225 1.00 30.08 326 SER B CA 1
ATOM 5007 C C . SER B 1 326 ? 13.727 -33.969 -13.921 1.00 29.84 326 SER B C 1
ATOM 5008 O O . SER B 1 326 ? 13.110 -34.976 -13.607 1.00 30.33 326 SER B O 1
ATOM 5011 N N . LEU B 1 327 ? 13.747 -32.883 -13.167 1.00 29.38 327 LEU B N 1
ATOM 5012 C CA . LEU B 1 327 ? 12.913 -32.764 -11.986 1.00 29.61 327 LEU B CA 1
ATOM 5013 C C . LEU B 1 327 ? 12.149 -31.440 -12.102 1.00 30.15 327 LEU B C 1
ATOM 5014 O O . LEU B 1 327 ? 12.740 -30.433 -12.517 1.00 30.23 327 LEU B O 1
ATOM 5019 N N . ARG B 1 328 ? 10.848 -31.456 -11.787 1.00 30.43 328 ARG B N 1
ATOM 5020 C CA . ARG B 1 328 ? 10.051 -30.227 -11.615 1.00 31.61 328 ARG B CA 1
ATOM 5021 C C . ARG B 1 328 ? 9.613 -30.108 -10.157 1.00 33.12 328 ARG B C 1
ATOM 5022 O O . ARG B 1 328 ? 9.266 -31.110 -9.516 1.00 33.07 328 ARG B O 1
ATOM 5030 N N . PRO B 1 329 ? 9.544 -28.874 -9.654 1.00 34.45 329 PRO B N 1
ATOM 5031 C CA . PRO B 1 329 ? 9.045 -28.614 -8.315 1.00 36.00 329 PRO B CA 1
ATOM 5032 C C . PRO B 1 329 ? 7.615 -29.124 -8.101 1.00 37.98 329 PRO B C 1
ATOM 5033 O O . PRO B 1 329 ? 7.285 -29.505 -6.988 1.00 38.36 329 PRO B O 1
ATOM 5037 N N . ASP B 1 330 ? 6.800 -29.151 -9.163 1.00 40.47 330 ASP B N 1
ATOM 5038 C CA . ASP B 1 330 ? 5.415 -29.675 -9.155 1.00 42.84 330 ASP B CA 1
ATOM 5039 C C . ASP B 1 330 ? 4.563 -29.034 -8.089 1.00 44.11 330 ASP B C 1
ATOM 5040 O O . ASP B 1 330 ? 4.916 -29.103 -6.920 1.00 45.58 330 ASP B O 1
ATOM 5045 N N . HIS B 1 331 ? 3.441 -28.433 -8.472 1.00 45.09 331 HIS B N 1
ATOM 5046 C CA . HIS B 1 331 ? 2.542 -27.759 -7.510 1.00 45.99 331 HIS B CA 1
ATOM 5047 C C . HIS B 1 331 ? 3.206 -26.643 -6.693 1.00 46.94 331 HIS B C 1
ATOM 5048 O O . HIS B 1 331 ? 4.380 -26.735 -6.321 1.00 46.95 331 HIS B O 1
ATOM 5055 N N . GLY B 1 332 ? 2.443 -25.587 -6.429 1.00 47.72 332 GLY B N 1
ATOM 5056 C CA . GLY 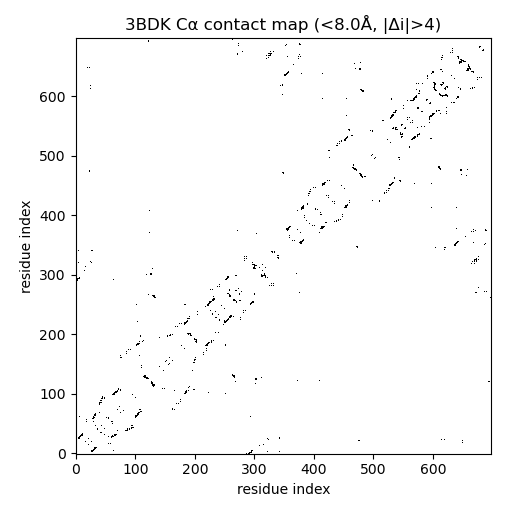B 1 332 ? 2.892 -24.522 -5.542 1.00 49.48 332 GLY B CA 1
ATOM 5057 C C . GLY B 1 332 ? 1.757 -24.121 -4.622 1.00 50.57 332 GLY B C 1
ATOM 5058 O O . GLY B 1 332 ? 0.658 -24.672 -4.725 1.00 51.05 332 GLY B O 1
ATOM 5059 N N . ARG B 1 333 ? 2.023 -23.186 -3.712 1.00 51.13 333 ARG B N 1
ATOM 5060 C CA . ARG B 1 333 ? 0.984 -22.605 -2.869 1.00 51.86 333 ARG B CA 1
ATOM 5061 C C . ARG B 1 333 ? 0.528 -21.326 -3.538 1.00 52.42 333 ARG B C 1
ATOM 5062 O O . ARG B 1 333 ? 1.176 -20.859 -4.469 1.00 52.51 333 ARG B O 1
ATOM 5070 N N . ARG B 1 334 ? -0.583 -20.749 -3.088 1.00 53.20 334 ARG B N 1
ATOM 5071 C CA . ARG B 1 334 ? -0.863 -19.372 -3.476 1.00 53.92 334 ARG B CA 1
ATOM 5072 C C . ARG B 1 334 ? -0.207 -18.426 -2.472 1.00 53.84 334 ARG B C 1
ATOM 5073 O O . ARG B 1 334 ? -0.523 -18.440 -1.274 1.00 54.01 334 ARG B O 1
ATOM 5081 N N . ILE B 1 335 ? 0.728 -17.631 -2.987 1.00 53.79 335 ILE B N 1
ATOM 5082 C CA . ILE B 1 335 ? 1.458 -16.620 -2.229 1.00 53.31 335 ILE B CA 1
ATOM 5083 C C . ILE B 1 335 ? 1.484 -15.381 -3.087 1.00 53.52 335 ILE B C 1
ATOM 5084 O O . ILE B 1 335 ? 1.441 -15.461 -4.325 1.00 53.09 335 ILE B O 1
ATOM 5089 N N . TRP B 1 336 ? 1.556 -14.233 -2.427 1.00 53.96 336 TRP B N 1
ATOM 5090 C CA . TRP B 1 336 ? 1.624 -12.953 -3.116 1.00 54.55 336 TRP B CA 1
ATOM 5091 C C . TRP B 1 336 ? 0.350 -12.844 -3.963 1.00 55.76 336 TRP B C 1
ATOM 5092 O O . TRP B 1 336 ? -0.598 -13.618 -3.742 1.00 55.97 336 TRP B O 1
ATOM 5103 N N . GLY B 1 337 ? 0.275 -11.898 -4.893 1.00 56.75 337 GLY B N 1
ATOM 5104 C CA . GLY B 1 337 ? -0.993 -11.699 -5.602 1.00 58.12 337 GLY B CA 1
ATOM 5105 C C . GLY B 1 337 ? -1.336 -12.789 -6.608 1.00 59.09 337 GLY B C 1
ATOM 5106 O O . GLY B 1 337 ? -2.135 -12.554 -7.519 1.00 59.23 337 GLY B O 1
ATOM 5107 N N . ASP B 1 338 ? -0.752 -13.980 -6.439 1.00 59.93 338 ASP B N 1
ATOM 5108 C CA . ASP B 1 338 ? -0.659 -14.947 -7.542 1.00 60.67 338 ASP B CA 1
ATOM 5109 C C . ASP B 1 338 ? -2.015 -15.277 -8.100 1.00 61.47 338 ASP B C 1
ATOM 5110 O O . ASP B 1 338 ? -2.759 -16.094 -7.547 1.00 61.38 338 ASP B O 1
ATOM 5115 N N . GLN B 1 339 ? -2.327 -14.600 -9.198 1.00 62.37 339 GLN B N 1
ATOM 5116 C CA . GLN B 1 339 ? -3.587 -14.790 -9.882 1.00 63.29 339 GLN B CA 1
ATOM 5117 C C . GLN B 1 339 ? -3.399 -15.756 -11.045 1.00 63.39 339 GLN B C 1
ATOM 5118 O O . GLN B 1 339 ? -3.964 -15.567 -12.127 1.00 63.55 339 GLN B O 1
ATOM 5124 N N . THR B 1 340 ? -2.589 -16.786 -10.828 1.00 63.39 340 THR B N 1
ATOM 5125 C CA . THR B 1 340 ? -2.666 -17.931 -11.712 1.00 63.66 340 THR B CA 1
ATOM 5126 C C . THR B 1 340 ? -3.823 -18.798 -11.191 1.00 63.48 340 THR B C 1
ATOM 5127 O O . THR B 1 340 ? -3.897 -19.151 -9.991 1.00 62.91 340 THR B O 1
ATOM 5131 N N . LYS B 1 341 ? -4.732 -19.093 -12.125 1.00 63.21 341 LYS B N 1
ATOM 5132 C CA . LYS B 1 341 ? -5.949 -19.869 -11.898 1.00 62.57 341 LYS B CA 1
ATOM 5133 C C . LYS B 1 341 ? -5.615 -21.307 -11.528 1.00 61.75 341 LYS B C 1
ATOM 5134 O O . LYS B 1 341 ? -5.446 -21.633 -10.346 1.00 61.66 341 LYS B O 1
ATOM 5140 N N . THR B 1 342 ? -5.533 -22.139 -12.569 1.00 60.74 342 THR B N 1
ATOM 5141 C CA . THR B 1 342 ? -5.139 -23.556 -12.520 1.00 59.42 342 THR B CA 1
ATOM 5142 C C . THR B 1 342 ? -4.317 -23.967 -11.284 1.00 58.73 342 THR B C 1
ATOM 5143 O O . THR B 1 342 ? -3.224 -23.432 -11.055 1.00 58.58 342 THR B O 1
ATOM 5147 N N . PRO B 1 343 ? -4.852 -24.940 -10.508 1.00 57.89 343 PRO B N 1
ATOM 5148 C CA . PRO B 1 343 ? -4.513 -25.383 -9.148 1.00 56.59 343 PRO B CA 1
ATOM 5149 C C . PRO B 1 343 ? -3.132 -24.999 -8.610 1.00 55.11 343 PRO B C 1
ATOM 5150 O O . PRO B 1 343 ? -2.891 -23.827 -8.325 1.00 55.33 343 PRO B O 1
ATOM 5154 N N . GLY B 1 344 ? -2.237 -25.965 -8.440 1.00 53.16 344 GLY B N 1
ATOM 5155 C CA . GLY B 1 344 ? -0.922 -25.659 -7.894 1.00 50.09 344 GLY B CA 1
ATOM 5156 C C . GLY B 1 344 ? 0.044 -25.224 -8.970 1.00 47.94 344 GLY B C 1
ATOM 5157 O O . GLY B 1 344 ? 1.196 -25.640 -8.969 1.00 48.33 344 GLY B O 1
ATOM 5158 N N . TYR B 1 345 ? -0.411 -24.374 -9.883 1.00 45.44 345 TYR B N 1
ATOM 5159 C CA . TYR B 1 345 ? 0.385 -24.042 -11.065 1.00 42.59 345 TYR B CA 1
ATOM 5160 C C . TYR B 1 345 ? 0.638 -22.549 -11.264 1.00 41.49 345 TYR B C 1
ATOM 5161 O O . TYR B 1 345 ? 0.905 -22.082 -12.383 1.00 41.39 345 TYR B O 1
ATOM 5170 N N . GLY B 1 346 ? 0.562 -21.806 -10.164 1.00 40.10 346 GLY B N 1
ATOM 5171 C CA . GLY B 1 346 ? 1.041 -20.437 -10.141 1.00 38.21 346 GLY B CA 1
ATOM 5172 C C . GLY B 1 346 ? 2.554 -20.460 -10.190 1.00 37.11 346 GLY B C 1
ATOM 5173 O O . GLY B 1 346 ? 3.197 -21.294 -9.539 1.00 37.49 346 GLY B O 1
ATOM 5174 N N . LEU B 1 347 ? 3.114 -19.560 -10.988 1.00 35.63 347 LEU B N 1
ATOM 5175 C CA . LEU B 1 347 ? 4.556 -19.397 -11.134 1.00 33.96 347 LEU B CA 1
ATOM 5176 C C . LEU B 1 347 ? 5.322 -19.235 -9.819 1.00 33.03 347 LEU B C 1
ATOM 5177 O O . LEU B 1 347 ? 6.354 -19.867 -9.621 1.00 32.74 347 LEU B O 1
ATOM 5182 N N . TYR B 1 348 ? 4.814 -18.390 -8.925 1.00 32.36 348 TYR B N 1
ATOM 5183 C CA . TYR B 1 348 ? 5.604 -17.936 -7.765 1.00 31.38 348 TYR B CA 1
ATOM 5184 C C . TYR B 1 348 ? 6.164 -19.027 -6.864 1.00 31.29 348 TYR B C 1
ATOM 5185 O O . TYR B 1 348 ? 7.383 -19.109 -6.695 1.00 31.22 348 TYR B O 1
ATOM 5194 N N . ASP B 1 349 ? 5.313 -19.874 -6.296 1.00 31.14 349 ASP B N 1
ATOM 5195 C CA . ASP B 1 349 ? 5.827 -20.794 -5.282 1.00 31.78 349 ASP B CA 1
ATOM 5196 C C . ASP B 1 349 ? 6.565 -21.956 -5.889 1.00 31.66 349 ASP B C 1
ATOM 5197 O O . ASP B 1 349 ? 7.477 -22.481 -5.277 1.00 31.96 349 ASP B O 1
ATOM 5202 N N . ARG B 1 350 ? 6.176 -22.358 -7.094 1.00 32.26 350 ARG B N 1
ATOM 5203 C CA . ARG B 1 350 ? 6.911 -23.389 -7.831 1.00 32.08 350 ARG B CA 1
ATOM 5204 C C . ARG B 1 350 ? 8.338 -22.873 -8.097 1.00 32.01 350 ARG B C 1
ATOM 5205 O O . ARG B 1 350 ? 9.333 -23.576 -7.873 1.00 31.47 350 ARG B O 1
ATOM 5213 N N . ALA B 1 351 ? 8.439 -21.637 -8.571 1.00 31.48 351 ALA B N 1
ATOM 5214 C CA . ALA B 1 351 ? 9.752 -21.034 -8.703 1.00 31.88 351 ALA B CA 1
ATOM 5215 C C . ALA B 1 351 ? 10.500 -21.195 -7.390 1.00 32.00 351 ALA B C 1
ATOM 5216 O O . ALA B 1 351 ? 11.589 -21.786 -7.370 1.00 32.17 351 ALA B O 1
ATOM 5218 N N . LEU B 1 352 ? 9.910 -20.726 -6.284 1.00 32.00 352 LEU B N 1
ATOM 5219 C CA . LEU B 1 352 ? 10.565 -20.854 -4.964 1.00 31.80 352 LEU B CA 1
ATOM 5220 C C . LEU B 1 352 ? 10.940 -22.268 -4.598 1.00 31.86 352 LEU B C 1
ATOM 5221 O O . LEU B 1 352 ? 11.835 -22.476 -3.792 1.00 33.23 352 LEU B O 1
ATOM 5226 N N . GLY B 1 353 ? 10.254 -23.255 -5.164 1.00 31.44 353 GLY B N 1
ATOM 5227 C CA . GLY B 1 353 ? 10.661 -24.655 -4.979 1.00 30.37 353 GLY B CA 1
ATOM 5228 C C . GLY B 1 353 ? 11.877 -25.063 -5.795 1.00 29.49 353 GLY B C 1
ATOM 5229 O O . GLY B 1 353 ? 12.776 -25.712 -5.292 1.00 29.73 353 GLY B O 1
ATOM 5230 N N . ALA B 1 354 ? 11.897 -24.700 -7.070 1.00 28.86 354 ALA B N 1
ATOM 5231 C CA . ALA B 1 354 ? 13.066 -24.958 -7.928 1.00 28.11 354 ALA B CA 1
ATOM 5232 C C . ALA B 1 354 ? 14.416 -24.494 -7.335 1.00 27.39 354 ALA B C 1
ATOM 5233 O O . ALA B 1 354 ? 15.332 -25.289 -7.233 1.00 27.15 354 ALA B O 1
ATOM 5235 N N . THR B 1 355 ? 14.550 -23.224 -6.962 1.00 27.50 355 THR B N 1
ATOM 5236 C CA . THR B 1 355 ? 15.834 -22.727 -6.416 1.00 28.07 355 THR B CA 1
ATOM 5237 C C . THR B 1 355 ? 16.256 -23.452 -5.107 1.00 28.41 355 THR B C 1
ATOM 5238 O O . THR B 1 355 ? 17.449 -23.711 -4.868 1.00 27.32 355 THR B O 1
ATOM 5242 N N . TYR B 1 356 ? 15.255 -23.790 -4.286 1.00 29.04 356 TYR B N 1
ATOM 5243 C CA . TYR B 1 356 ? 15.435 -24.696 -3.141 1.00 29.45 356 TYR B CA 1
ATOM 5244 C C . TYR B 1 356 ? 16.063 -26.031 -3.555 1.00 29.15 356 TYR B C 1
ATOM 5245 O O . TYR B 1 356 ? 17.004 -26.510 -2.908 1.00 29.83 356 TYR B O 1
ATOM 5254 N N . PHE B 1 357 ? 15.619 -26.606 -4.663 1.00 28.67 357 PHE B N 1
ATOM 5255 C CA . PHE B 1 357 ? 16.296 -27.807 -5.181 1.00 28.33 357 PHE B CA 1
ATOM 5256 C C . PHE B 1 357 ? 17.686 -27.529 -5.746 1.00 28.60 357 PHE B C 1
ATOM 5257 O O . PHE B 1 357 ? 18.572 -28.393 -5.648 1.00 28.76 357 PHE B O 1
ATOM 5265 N N . ASN B 1 358 ? 17.902 -26.318 -6.284 1.00 28.53 358 ASN B N 1
ATOM 5266 C CA . ASN B 1 358 ? 19.250 -25.891 -6.711 1.00 28.08 358 ASN B CA 1
ATOM 5267 C C . ASN B 1 358 ? 20.214 -26.003 -5.554 1.00 27.74 358 ASN B C 1
ATOM 5268 O O . ASN B 1 358 ? 21.265 -26.629 -5.666 1.00 27.23 358 ASN B O 1
ATOM 5273 N N . GLY B 1 359 ? 19.807 -25.405 -4.440 1.00 28.22 359 GLY B N 1
ATOM 5274 C CA . GLY B 1 359 ? 20.485 -25.508 -3.159 1.00 28.99 359 GLY B CA 1
ATOM 5275 C C . GLY B 1 359 ? 20.805 -26.920 -2.739 1.00 29.67 359 GLY B C 1
ATOM 5276 O O . GLY B 1 359 ? 21.951 -27.232 -2.442 1.00 30.62 359 GLY B O 1
ATOM 5277 N N . LEU B 1 360 ? 19.803 -27.791 -2.726 1.00 30.51 360 LEU B N 1
ATOM 5278 C CA . LEU B 1 360 ? 19.988 -29.150 -2.209 1.00 30.24 360 LEU B CA 1
ATOM 5279 C C . LEU B 1 360 ? 20.859 -29.939 -3.156 1.00 29.56 360 LEU B C 1
ATOM 5280 O O . LEU B 1 360 ? 21.712 -30.712 -2.731 1.00 28.48 360 LEU B O 1
ATOM 5285 N N . TYR B 1 361 ? 20.636 -29.736 -4.449 1.00 29.39 361 TYR B N 1
ATOM 5286 C CA . TYR B 1 361 ? 21.395 -30.463 -5.459 1.00 29.30 361 TYR B CA 1
ATOM 5287 C C . TYR B 1 361 ? 22.856 -30.042 -5.487 1.00 29.64 361 TYR B C 1
ATOM 5288 O O . TYR B 1 361 ? 23.737 -30.867 -5.709 1.00 29.68 361 TYR B O 1
ATOM 5297 N N . GLU B 1 362 ? 23.115 -28.755 -5.267 1.00 30.27 362 GLU B N 1
ATOM 5298 C CA . GLU B 1 362 ? 24.465 -28.241 -5.392 1.00 30.34 362 GLU B CA 1
ATOM 5299 C C . GLU B 1 362 ? 25.248 -28.686 -4.178 1.00 30.83 362 GLU B C 1
ATOM 5300 O O . GLU B 1 362 ? 26.339 -29.215 -4.299 1.00 29.91 362 GLU B O 1
ATOM 5306 N N . ALA B 1 363 ? 24.674 -28.469 -3.001 1.00 31.61 363 ALA B N 1
ATOM 5307 C CA . ALA B 1 363 ? 25.313 -28.895 -1.777 1.00 32.78 363 ALA B CA 1
ATOM 5308 C C . ALA B 1 363 ? 25.697 -30.386 -1.818 1.00 33.85 363 ALA B C 1
ATOM 5309 O O . ALA B 1 363 ? 26.880 -30.748 -1.666 1.00 34.84 363 ALA B O 1
ATOM 5311 N N . ASN B 1 364 ? 24.721 -31.249 -2.063 1.00 34.71 364 ASN B N 1
ATOM 5312 C CA . ASN B 1 364 ? 24.992 -32.681 -2.174 1.00 35.33 364 ASN B CA 1
ATOM 5313 C C . ASN B 1 364 ? 25.927 -33.063 -3.306 1.00 35.52 364 ASN B C 1
ATOM 5314 O O . ASN B 1 364 ? 26.740 -33.960 -3.159 1.00 36.51 364 ASN B O 1
ATOM 5319 N N . MET B 1 365 ? 25.853 -32.377 -4.434 1.00 36.23 365 MET B N 1
ATOM 5320 C CA . MET B 1 365 ? 26.860 -32.614 -5.476 1.00 36.30 365 MET B CA 1
ATOM 5321 C C . MET B 1 365 ? 28.266 -32.340 -4.945 1.00 36.94 365 MET B C 1
ATOM 5322 O O . MET B 1 365 ? 29.207 -33.094 -5.234 1.00 37.57 365 MET B O 1
ATOM 5327 N N . ARG B 1 366 ? 28.401 -31.280 -4.154 1.00 37.03 366 ARG B N 1
ATOM 5328 C CA . ARG B 1 366 ? 29.709 -30.864 -3.679 1.00 37.68 366 ARG B CA 1
ATOM 5329 C C . ARG B 1 366 ? 30.158 -31.806 -2.572 1.00 37.83 366 ARG B C 1
ATOM 5330 O O . ARG B 1 366 ? 31.279 -32.278 -2.597 1.00 38.11 366 ARG B O 1
ATOM 5338 N N . ALA B 1 367 ? 29.281 -32.083 -1.609 1.00 38.26 367 ALA B N 1
ATOM 5339 C CA . ALA B 1 367 ? 29.591 -33.055 -0.555 1.00 38.28 367 ALA B CA 1
ATOM 5340 C C . ALA B 1 367 ? 30.120 -34.394 -1.127 1.00 38.45 367 ALA B C 1
ATOM 5341 O O . ALA B 1 367 ? 30.913 -35.083 -0.491 1.00 38.23 367 ALA B O 1
ATOM 5343 N N . ALA B 1 368 ? 29.716 -34.734 -2.343 1.00 38.74 368 ALA B N 1
ATOM 5344 C CA . ALA B 1 368 ? 30.188 -35.971 -2.953 1.00 39.15 368 ALA B CA 1
ATOM 5345 C C . ALA B 1 368 ? 31.400 -35.730 -3.831 1.00 39.25 368 ALA B C 1
ATOM 5346 O O . ALA B 1 368 ? 31.846 -36.638 -4.533 1.00 39.36 368 ALA B O 1
ATOM 5348 N N . GLY B 1 369 ? 31.937 -34.510 -3.787 1.00 39.09 369 GLY B N 1
ATOM 5349 C CA . GLY B 1 369 ? 33.085 -34.152 -4.606 1.00 39.01 369 GLY B CA 1
ATOM 5350 C C . GLY B 1 369 ? 32.734 -34.261 -6.075 1.00 39.60 369 GLY B C 1
ATOM 5351 O O . GLY B 1 369 ? 33.569 -34.586 -6.908 1.00 39.20 369 GLY B O 1
ATOM 5352 N N . LYS B 1 370 ? 31.470 -34.007 -6.390 1.00 40.25 370 LYS B N 1
ATOM 5353 C CA . LYS B 1 370 ? 31.036 -33.941 -7.778 1.00 40.75 370 LYS B CA 1
ATOM 5354 C C . LYS B 1 370 ? 30.829 -32.473 -8.114 1.00 40.42 370 LYS B C 1
ATOM 5355 O O . LYS B 1 370 ? 30.648 -31.650 -7.220 1.00 40.62 370 LYS B O 1
ATOM 5361 N N . THR B 1 371 ? 30.880 -32.135 -9.390 1.00 40.05 371 THR B N 1
ATOM 5362 C CA . THR B 1 371 ? 30.664 -30.749 -9.758 1.00 40.09 371 THR B CA 1
ATOM 5363 C C . THR B 1 371 ? 29.331 -30.559 -10.480 1.00 39.47 371 THR B C 1
ATOM 5364 O O . THR B 1 371 ? 29.132 -31.080 -11.588 1.00 39.79 371 THR B O 1
ATOM 5368 N N . PRO B 1 372 ? 28.407 -29.831 -9.831 1.00 38.77 372 PRO B N 1
ATOM 5369 C CA . PRO B 1 372 ? 27.028 -29.704 -10.272 1.00 38.04 372 PRO B CA 1
ATOM 5370 C C . PRO B 1 372 ? 26.942 -28.819 -11.489 1.00 37.21 372 PRO B C 1
ATOM 5371 O O . PRO B 1 372 ? 27.779 -27.944 -11.669 1.00 38.00 372 PRO B O 1
ATOM 5375 N N . ASP B 1 373 ? 25.961 -29.073 -12.339 1.00 36.35 373 ASP B N 1
ATOM 5376 C CA . ASP B 1 373 ? 25.767 -28.248 -13.507 1.00 35.38 373 ASP B CA 1
ATOM 5377 C C . ASP B 1 373 ? 24.333 -27.756 -13.642 1.00 34.23 373 ASP B C 1
ATOM 5378 O O . ASP B 1 373 ? 23.384 -28.501 -13.378 1.00 33.42 373 ASP B O 1
ATOM 5383 N N . PHE B 1 374 ? 24.189 -26.504 -14.072 1.00 33.12 374 PHE B N 1
ATOM 5384 C CA . PHE B 1 374 ? 22.873 -25.896 -14.222 1.00 32.54 374 PHE B CA 1
ATOM 5385 C C . PHE B 1 374 ? 22.620 -25.365 -15.612 1.00 32.83 374 PHE B C 1
ATOM 5386 O O . PHE B 1 374 ? 21.678 -24.610 -15.814 1.00 33.72 374 PHE B O 1
ATOM 5394 N N . GLY B 1 375 ? 23.459 -25.750 -16.568 1.00 33.14 375 GLY B N 1
ATOM 5395 C CA . GLY B 1 375 ? 23.269 -25.370 -17.959 1.00 33.26 375 GLY B CA 1
ATOM 5396 C C . GLY B 1 375 ? 23.671 -23.930 -18.261 1.00 34.11 375 GLY B C 1
ATOM 5397 O O . GLY B 1 375 ? 23.488 -23.455 -19.383 1.00 34.51 375 GLY B O 1
ATOM 5398 N N . ILE B 1 376 ? 24.231 -23.233 -17.279 1.00 34.08 376 ILE B N 1
ATOM 5399 C CA . ILE B 1 376 ? 24.654 -21.852 -17.473 1.00 34.62 376 ILE B CA 1
ATOM 5400 C C . ILE B 1 376 ? 25.894 -21.801 -18.349 1.00 35.17 376 ILE B C 1
ATOM 5401 O O . ILE B 1 376 ? 26.902 -22.373 -17.993 1.00 35.26 376 ILE B O 1
ATOM 5406 N N . LYS B 1 377 ? 25.796 -21.159 -19.514 1.00 36.83 377 LYS B N 1
ATOM 5407 C CA . LYS B 1 377 ? 26.897 -21.127 -20.500 1.00 38.56 377 LYS B CA 1
ATOM 5408 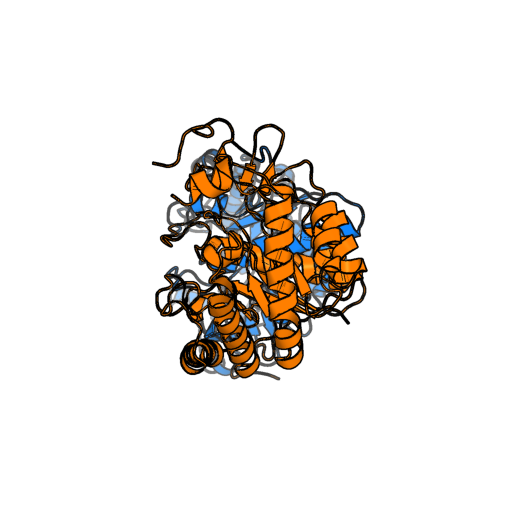C C . LYS B 1 377 ? 27.621 -19.780 -20.485 1.00 39.11 377 LYS B C 1
ATOM 5409 O O . LYS B 1 377 ? 28.808 -19.691 -20.814 1.00 40.19 377 LYS B O 1
ATOM 5415 N N . ALA B 1 378 ? 26.886 -18.732 -20.137 1.00 39.26 378 ALA B N 1
ATOM 5416 C CA . ALA B 1 378 ? 27.415 -17.376 -20.054 1.00 38.97 378 ALA B CA 1
ATOM 5417 C C . ALA B 1 378 ? 26.966 -16.713 -18.744 1.00 38.62 378 ALA B C 1
ATOM 5418 O O . ALA B 1 378 ? 25.805 -16.840 -18.352 1.00 37.75 378 ALA B O 1
ATOM 5420 N N . LYS B 1 379 ? 27.885 -16.029 -18.066 1.00 38.87 379 LYS B N 1
ATOM 5421 C CA . LYS B 1 379 ? 27.512 -15.222 -16.888 1.00 39.57 379 LYS B CA 1
ATOM 5422 C C . LYS B 1 379 ? 27.010 -13.806 -17.241 1.00 40.33 379 LYS B C 1
ATOM 5423 O O . LYS B 1 379 ? 26.233 -13.218 -16.508 1.00 39.84 379 LYS B O 1
ATOM 5429 N N . THR B 1 380 ? 27.464 -13.286 -18.377 1.00 42.28 380 THR B N 1
ATOM 5430 C CA . THR B 1 380 ? 27.263 -11.903 -18.784 1.00 44.30 380 THR B CA 1
ATOM 5431 C C . THR B 1 380 ? 27.009 -11.838 -20.281 1.00 46.44 380 THR B C 1
ATOM 5432 O O . THR B 1 380 ? 27.439 -12.709 -21.030 1.00 46.57 380 THR B O 1
ATOM 5436 N N . VAL B 1 381 ? 26.299 -10.800 -20.710 1.00 49.46 381 VAL B N 1
ATOM 5437 C CA . VAL B 1 381 ? 26.147 -10.478 -22.126 1.00 52.15 381 VAL B CA 1
ATOM 5438 C C . VAL B 1 381 ? 26.758 -9.085 -22.400 1.00 54.38 381 VAL B C 1
ATOM 5439 O O . VAL B 1 381 ? 26.190 -8.059 -22.002 1.00 54.76 381 VAL B O 1
ATOM 5443 N N . GLY B 1 382 ? 27.930 -9.053 -23.040 1.00 56.85 382 GLY B N 1
ATOM 5444 C CA . GLY B 1 382 ? 28.567 -7.781 -23.451 1.00 59.67 382 GLY B CA 1
ATOM 5445 C C . GLY B 1 382 ? 29.805 -7.258 -22.704 1.00 61.61 382 GLY B C 1
ATOM 5446 O O . GLY B 1 382 ? 30.375 -6.231 -23.102 1.00 61.84 382 GLY B O 1
ATOM 5447 N N . THR B 1 383 ? 30.219 -7.932 -21.623 1.00 63.24 383 THR B N 1
ATOM 5448 C CA . THR B 1 383 ? 31.466 -7.570 -20.895 1.00 64.91 383 THR B CA 1
ATOM 5449 C C . THR B 1 383 ? 32.545 -8.666 -21.063 1.00 65.36 383 THR B C 1
ATOM 5450 O O . THR B 1 383 ? 32.859 -9.030 -22.203 1.00 65.73 383 THR B O 1
ATOM 5454 N N . LYS B 1 384 ? 33.088 -9.182 -19.947 1.00 66.02 384 LYS B N 1
ATOM 5455 C CA . LYS B 1 384 ? 34.087 -10.294 -19.918 1.00 66.55 384 LYS B CA 1
ATOM 5456 C C . LYS B 1 384 ? 35.568 -9.843 -19.887 1.00 67.22 384 LYS B C 1
ATOM 5457 O O . LYS B 1 384 ? 35.939 -8.828 -20.493 1.00 66.99 384 LYS B O 1
ATOM 5463 N N . GLU B 1 385 ? 36.397 -10.617 -19.178 1.00 67.62 385 GLU B N 1
ATOM 5464 C CA . GLU B 1 385 ? 37.847 -10.400 -19.135 1.00 67.81 385 GLU B CA 1
ATOM 5465 C C . GLU B 1 385 ? 38.613 -11.634 -19.650 1.00 67.89 385 GLU B C 1
ATOM 5466 O O . GLU B 1 385 ? 38.049 -12.703 -19.930 1.00 67.70 385 GLU B O 1
#

CATH classification: 3.20.20.150

Nearest PDB structures (foldseek):
  3ban-assembly1_B  TM=1.002E+00  e=4.226E-72  Streptococcus suis
  3ban-assembly1_A  TM=9.952E-01  e=6.885E-64  Streptococcus suis
  1tz9-assembly1_B  TM=9.522E-01  e=9.304E-37  Enterococcus faecalis V583
  4eac-assembly1_A  TM=9.147E-01  e=4.409E-36  Escherichia coli K-12
  4ovx-assembly1_A  TM=7.103E-01  e=2.505E-08  Planctopirus limnophila DSM 3776

Sequence (698 aa):
SHMKMSFRWYGKKDPVTLEEIKAIPGMQGIVTAVYDVPVGQAWPLENILELKKMVEEAGLEITVIESIPVHEDIKQGKPNRDALIENYKTSIRNVGAAGIPVVCYNFMPVFDWTRSDLHHPLPDGSTSLAFLKSDLAGVDPSKEEMKAIIENYRQNISEEDLWANLEYFIKAILPTAEEAGVKMAIHPDDPPYGIFGLPRIITGQEAVERFLNLYDSEHNGITMCVGSYASDPKNDVLAMTEYALKRNRINFMHTRNVTAGAWGFQETAHLSQAGDIDMNAVVKLLVDYDWQGSLRPDHGRRIWGDQTKTPGYGLYDRALGATYFNGLYEANMRAAGKTPDFGIKAKTVGSHMKMSFRWYGKKDPVTLEEIKAIPGMQGIVTAVYDVPVGQAWPLENILELKKMVEEAGLEITVIESIPVHEDIKQGKPNRDALIENYKTSIRNVGAAGIPVVCYNFMPVFDWTRSDLHHPLPDGSTSLAFLKSDLAGVDPVAIIENYRQNISEEDLWANLEYFIKAILPTAEEAGVKMAIHPDDPPYGIFGLPRIITGQEAVERFLNLYDSEHNGITMCVGSYASDPKNDVLAMTEYALKRNRINFMHTRNVTAGAWGFQETAHLSQAGDIDMNAVVKLLVDYDWQGSLRPDHGRRIWGDQTKTPGYGLYDRALGATYFNGLYEANMRAAGKTPDFGIKAKTVGTKE

Foldseek 3Di:
DAAAAEEEDEPPPGPQDLLLQVPQPQHAAYEEEFDPDDQLAADDLVRVVVRQVVNVVSLHGHQEYEDSEDDLCLLLVPPVRVVSLVSVLVNLQSCLVRVRAEYEYANFQDDQADFLDQFPADPVRFGATFHFVVSCPPDDDVHVVSVVSLVCQQPPADPVNSLVSVLVSCVSRQVSNVVSNHAYAYEARHQQQDDNSGGHQRRALVSQVSQCVSDVDLSRAHALQVANNVQDVVHDSLVSLLVCLVSNHHAHYEQWFWAYDVRTIITFQSDCVRHPDDVLSNLLSCQVSVPDGYYFHPFFIDDDPFPDDPRRRGDPSRSVNSVVSVVSNQVSCVVVVHHHDGSDDDPDD/DAAEAAEAEDAPPPFPDDLLLQVPLFLHAEYEYEQDPDDQLAADDLVSVVVRQVRQVVSPHGHQEHEENEHDLCLLLVPPVSVSSLVRVLRNLLSCLVNVHAEYEYESFHPDQADFPDLFCDDPPGWGATFHQCPPPFPDADVVRLVSQLVPNDLVNSVVSVLVSCVSRQVSNVVSNYAYAYEAGYQLADGSSHGGQRAAQVSQVSQCVSDPDLSRAHALAQQNNCQPVVYDSLVSLQVSLVSNRHAHYEQWAWAHDPRTIITFQRDCVRHPHPRLSNLLSSLVSSNHYYYFPPFAIDDDPQPRDPRRRGPPRSSVSSVVVVVSNCVSCVVVVHHDDSPDDDPDDPDDD

Solvent-accessible surface area: 26002 Å² total; per-residue (Å²): 47,98,5,44,2,0,0,33,6,39,5,174,150,17,90,2,57,26,49,42,0,46,6,2,14,10,5,32,0,0,0,5,6,11,99,114,23,104,58,9,106,35,6,58,54,130,29,5,67,102,23,56,162,44,0,98,144,32,52,4,73,14,12,1,5,6,28,2,53,8,44,35,25,2,9,16,26,90,124,71,43,82,64,33,6,82,49,7,47,49,1,0,86,35,0,24,55,13,64,6,55,10,0,2,1,18,0,1,0,16,55,77,97,14,22,36,48,75,78,26,70,14,54,37,64,9,32,6,6,0,6,20,79,96,92,33,82,79,70,125,62,108,85,142,102,62,127,60,20,10,77,42,1,104,132,99,22,62,99,111,55,0,18,55,15,0,67,82,0,0,95,33,0,0,61,6,0,71,115,22,46,1,72,0,0,0,27,0,0,5,0,3,45,51,12,45,64,4,15,9,6,1,27,4,53,138,7,1,68,89,0,1,92,22,57,101,18,88,46,0,0,1,0,0,0,0,0,0,0,13,1,22,82,140,20,83,10,60,55,4,0,60,56,0,13,148,58,86,12,6,10,0,0,2,0,2,0,0,10,18,3,68,47,0,0,0,5,5,6,3,3,15,69,13,3,70,6,50,0,5,22,1,1,94,23,4,2,74,74,61,21,104,21,1,1,0,0,0,21,13,11,61,5,28,65,21,165,22,158,59,41,5,18,14,7,35,2,1,0,1,2,0,2,3,2,1,0,0,9,3,1,8,2,101,61,60,60,78,103,12,78,5,21,47,180,57,86,55,132,81,19,89,6,53,2,0,0,29,11,57,3,153,195,14,50,3,69,20,51,48,0,47,5,1,11,7,13,24,0,0,0,1,2,8,121,110,28,83,79,14,108,25,5,58,63,118,25,0,59,90,20,61,136,47,0,94,134,30,42,13,66,11,6,0,0,9,29,5,46,8,48,45,28,1,5,11,23,78,133,69,52,78,58,26,4,91,44,7,46,58,1,0,107,25,0,20,64,2,58,4,63,12,0,0,1,27,1,3,0,51,48,75,115,22,23,56,37,74,97,42,76,12,55,38,71,4,26,4,8,0,10,35,120,97,80,146,48,75,77,79,51,185,103,73,31,89,28,3,97,153,100,19,55,92,104,64,0,19,62,16,0,64,83,0,0,124,35,0,0,60,6,0,66,143,24,50,0,50,0,0,0,24,0,1,8,0,2,53,44,22,52,58,5,12,4,5,1,28,1,55,104,6,3,78,104,0,0,83,22,56,92,21,74,44,0,0,1,0,1,0,0,1,0,0,13,1,24,66,173,20,83,13,53,59,6,0,48,47,0,12,127,57,87,27,5,4,0,0,0,0,8,0,1,8,23,22,105,107,4,1,0,7,10,5,7,3,12,42,16,2,63,4,51,0,7,22,0,1,98,22,0,2,70,81,52,10,115,21,8,1,2,0,3,26,11,10,107,5,31,64,9,162,22,169,44,63,2,15,8,7,38,1,2,0,2,1,0,1,3,1,0,0,0,4,4,2,9,7,100,68,52,73,59,106,9,57,8,19,46,187,49,84,15,88,83,38,162,153

Radius of gyration: 28.22 Å; Cα contacts (8 Å, |Δi|>4): 1547; chains: 2; bounding box: 67×80×64 Å

Secondary structure (DSSP, 8-state):
--B----B---TT-SS-HHHHHTSTT--EEEE---SS-SSS---HHHHHHHHHHHHTTT-EEEEEE-----HHHHTT-TTHHHHHHHHHHHHHHHHTTT--EEEE---SS-S---SEEEEE-TTS-EEEEEEGGGGSS-----HHHHHHHHHHHHT--HHHHHHHHHHHHHHHHHHHHSSSPEEEEPPPSSSS--TT------SHHHHHHHHHTT-STTEEEEEEHHHHHTSTT--HHHHHHHHHHTT-EEEEE---EEEETTEEEE--SSGGGSS--HHHHHHHHHHTT--B-EE-----B-TT----STT--SHHHHHHHHHHHHHHHHHHHHHT-----S-S-S--/--EEEEEEE---TT-SS-HHHHHTSTTEEEEEE---SS-TTS---HHHHHHHHHHHHHTT-EEEEEE-----HHHHHT-TTHHHHHHHHHHHHHHHHHHT--EEEEE--SS-S---SBSS---TTS-B--EEESSSS-SS----HHHIIIII--HHHHHHHHHHHHHHHHHHHHHHT-EEEEEPPSSSS--TT------SHHHHHHHHTTS-STTEEEEEEHHHHTTSTT--HHHHHHHHHHHT-EEEEE--EEEEETTEEEEE-SSGGGSS--HHHHHHHHHHTT-EEEEE-----B-TT----STT--HHHHHHHHHHHHHHHHHHHHHTT---------S-SS---

InterPro domains:
  IPR004628 Mannonate dehydratase [MF_00106] (1-366)
  IPR004628 Mannonate dehydratase [NF003027] (1-139)
  IPR004628 Mannonate dehydratase [NF003027] (145-349)
  IPR004628 Mannonate dehydratase [PF03786] (1-343)
  IPR004628 Mannonate dehydratase [PIRSF016049] (1-344)
  IPR004628 Mannonate dehydratase [PTHR30387] (1-346)
  IPR036237 Xylose isomerase-like superfamily [SSF51658] (1-342)

B-factor: mean 44.75, std 13.07, range [12.9, 100.95]

Organism: Streptococcus suis (strain 05ZYH33) (NCBI:txid391295)